Protein AF-A0ABD5XVW0-F1 (afdb_monomer_lite)

InterPro domains:
  IPR003675 CAAX prenyl protease 2/Lysostaphin resistance protein A-like domain [PF02517] (309-414)
  IPR055943 Protein of unknown function DUF7521 [PF24365] (27-104)

Foldseek 3Di:
DDDPDDPPPPVPPPPPVVVVVVVVVLVVQLVVLQVQLVVLVVVCVVQVQPLSPLLSQLSCLQRVVLSCLLCCCVPPHPDDPVVNVVVSVVSNVSSVVSNCCSVPPDDDPPPPPPPDDDPDDPPDDPPDDDDDDDDDDDDDDDDDDPPDDDDDDDDDPDPPDDDDDDDDPVVVPDDPDLDAPPLQDADDPVLLVVLLVLLLCLLLVLLVCCPPCVNCVVPPVVVCVVQLQQAHSLLVSQVVVCVVSVVSCVVVVQDLVSLLDDPVLVVVLVVLLVVLLVVLQVQQQVCCCVPVVDKDFDPQCVVRNPSNLVSLLCSQLNGVLLSLLSPLQRHQLSHQLVVCVVVVHDPSNVVSLQVSLLSQLVSCLSVCVVVVNDDPSNVVVSVVSSVLSSLLNLLCSLQVRSSNSSSLRSCLVRSSHGIGDSVSSNVSSVVVSVVCSVCVVVVVVVDDDDPDPDDPDPDDDDDDD

Secondary structure (DSSP, 8-state):
---------------HHHHHHHHHHHHHHHHHHHHHHHHHHHHHHHH--HHHHHHHHHHHHHTHHHHHHHHHHHHH----HHHHHHHHHHHHHHHHHHHHHHHHS--PPPTT---PPPP--S-------PPPPP-S--------------S-----S---S----PPPGGGG--PPPSPPPTT-----HHHHHHHHHHHHHHHHHHHHHHH-HHHHHHHTHHHHHHTTTSS-HHHHHHHHHHHHHHHHHHTTT--GGGGT--STTHHHHHHHHHHHHHHHHHHHHHHHHHHHSS-PBPHHHHHHHHHHHHHHHHHIIIIIHHHHIIIIIIIIIHHHHHHHHHTT-SSHHHHHHHHHHHHHHHHHHHHHHHTT--HHHHHHHHHHHHHHHHHHHHHHHHH--HHHHHHHHHHHH----SBS-HHHHHHHHHHHHHHHHHHHHHHHTTSPPPPP--------PPPP-

pLDDT: mean 78.65, std 22.03, range [28.8, 98.5]

Structure (mmCIF, N/CA/C/O backbone):
data_AF-A0ABD5XVW0-F1
#
_entry.id   AF-A0ABD5XVW0-F1
#
loop_
_atom_site.group_PDB
_atom_site.id
_atom_site.type_symbol
_atom_site.label_atom_id
_atom_site.label_alt_id
_atom_site.label_comp_id
_atom_site.label_asym_id
_atom_site.label_entity_id
_atom_site.label_seq_id
_atom_site.pdbx_PDB_ins_code
_atom_site.Cartn_x
_atom_site.Cartn_y
_atom_site.Cartn_z
_atom_site.occupancy
_atom_site.B_iso_or_equiv
_atom_site.auth_seq_id
_atom_site.auth_comp_id
_atom_site.auth_asym_id
_atom_site.auth_atom_id
_atom_site.pdbx_PDB_model_num
ATOM 1 N N . MET A 1 1 ? 43.727 -24.223 -11.400 1.00 36.16 1 MET A N 1
ATOM 2 C CA . MET A 1 1 ? 43.603 -24.510 -9.956 1.00 36.16 1 MET A CA 1
ATOM 3 C C . MET A 1 1 ? 43.074 -23.244 -9.311 1.00 36.16 1 MET A C 1
ATOM 5 O O . MET A 1 1 ? 43.808 -22.271 -9.247 1.00 36.16 1 MET A O 1
ATOM 9 N N . ILE A 1 2 ? 41.777 -23.213 -9.012 1.00 41.12 2 ILE A N 1
ATOM 10 C CA . ILE A 1 2 ? 41.083 -22.075 -8.399 1.00 41.12 2 ILE A CA 1
ATOM 11 C C . ILE A 1 2 ? 40.848 -22.472 -6.944 1.00 41.12 2 ILE A C 1
ATOM 13 O O . ILE A 1 2 ? 40.307 -23.547 -6.695 1.00 41.12 2 ILE A O 1
ATOM 17 N N . ASP A 1 3 ? 41.320 -21.642 -6.024 1.00 34.53 3 ASP A N 1
ATOM 18 C CA . ASP A 1 3 ? 41.273 -21.853 -4.579 1.00 34.53 3 ASP A CA 1
ATOM 19 C C . ASP A 1 3 ? 39.811 -21.815 -4.074 1.00 34.53 3 ASP A C 1
ATOM 21 O O . ASP A 1 3 ? 39.148 -20.783 -4.228 1.00 34.53 3 ASP A O 1
ATOM 25 N N . PRO A 1 4 ? 39.246 -22.904 -3.517 1.00 49.72 4 PRO A N 1
ATOM 26 C CA . PRO A 1 4 ? 37.865 -22.947 -3.058 1.00 49.72 4 PRO A CA 1
ATOM 27 C C . PRO A 1 4 ? 37.815 -22.715 -1.544 1.00 49.72 4 PRO A C 1
ATOM 29 O O . PRO A 1 4 ? 37.505 -23.628 -0.786 1.00 49.72 4 PRO A O 1
ATOM 32 N N . ALA A 1 5 ? 38.144 -21.513 -1.071 1.00 46.09 5 ALA A N 1
ATOM 33 C CA . ALA A 1 5 ? 38.033 -21.198 0.356 1.00 46.09 5 ALA A CA 1
ATOM 34 C C . ALA A 1 5 ? 37.996 -19.690 0.637 1.00 46.09 5 ALA A C 1
ATOM 36 O O . ALA A 1 5 ? 38.850 -19.145 1.327 1.00 46.09 5 ALA A O 1
ATOM 37 N N . LEU A 1 6 ? 36.949 -19.010 0.175 1.00 39.97 6 LEU A N 1
ATOM 38 C CA . LEU A 1 6 ? 36.424 -17.882 0.942 1.00 39.97 6 LEU A CA 1
ATOM 39 C C . LEU A 1 6 ? 35.129 -18.357 1.595 1.00 39.97 6 LEU A C 1
ATOM 41 O O . LEU A 1 6 ? 34.080 -18.332 0.945 1.00 39.97 6 LEU A O 1
ATOM 45 N N . PRO A 1 7 ? 35.160 -18.838 2.854 1.00 41.34 7 PRO A N 1
ATOM 46 C CA . PRO A 1 7 ? 33.929 -18.922 3.609 1.00 41.34 7 PRO A CA 1
ATOM 47 C C . PRO A 1 7 ? 33.361 -17.507 3.647 1.00 41.34 7 PRO A C 1
ATOM 49 O O . PRO A 1 7 ? 34.003 -16.579 4.140 1.00 41.34 7 PRO A O 1
ATOM 52 N N . LEU A 1 8 ? 32.157 -17.350 3.101 1.00 35.03 8 LEU A N 1
ATOM 53 C CA . LEU A 1 8 ? 31.297 -16.213 3.365 1.00 35.03 8 LEU A CA 1
ATOM 54 C C . LEU A 1 8 ? 31.016 -16.248 4.873 1.00 35.03 8 LEU A C 1
ATOM 56 O O . LEU A 1 8 ? 30.024 -16.816 5.328 1.00 35.03 8 LEU A O 1
ATOM 60 N N . GLN A 1 9 ? 31.950 -15.731 5.670 1.00 33.81 9 GLN A N 1
ATOM 61 C CA . GLN A 1 9 ? 31.709 -15.424 7.062 1.00 33.81 9 GLN A CA 1
ATOM 62 C C . GLN A 1 9 ? 30.651 -14.331 7.037 1.00 33.81 9 GLN A C 1
ATOM 64 O O . GLN A 1 9 ? 30.946 -13.146 6.921 1.00 33.81 9 GLN A O 1
ATOM 69 N N . VAL A 1 10 ? 29.389 -14.753 7.109 1.00 36.03 10 VAL A N 1
ATOM 70 C CA . VAL A 1 10 ? 28.342 -13.949 7.717 1.00 36.03 10 VAL A CA 1
ATOM 71 C C . VAL A 1 10 ? 28.913 -13.585 9.072 1.00 36.03 10 VAL A C 1
ATOM 73 O O . VAL A 1 10 ? 29.010 -14.439 9.956 1.00 36.03 10 VAL A O 1
ATOM 76 N N . THR A 1 11 ? 29.398 -12.355 9.196 1.00 35.75 11 THR A N 1
ATOM 77 C CA . THR A 1 11 ? 29.869 -11.795 10.450 1.00 35.75 11 THR A CA 1
ATOM 78 C C . THR A 1 11 ? 28.698 -11.918 11.412 1.00 35.75 11 THR A C 1
ATOM 80 O O . THR A 1 11 ? 27.735 -11.156 11.366 1.00 35.75 11 THR A O 1
ATOM 83 N N . ARG A 1 12 ? 28.723 -12.967 12.236 1.00 49.06 12 ARG A N 1
ATOM 84 C CA . ARG A 1 12 ? 27.732 -13.251 13.269 1.00 49.06 12 ARG A CA 1
ATOM 85 C C . ARG A 1 12 ? 28.008 -12.315 14.440 1.00 49.06 12 ARG A C 1
ATOM 87 O O . ARG A 1 12 ? 28.231 -12.752 15.558 1.00 49.06 12 ARG A O 1
ATOM 94 N N . THR A 1 13 ? 28.029 -11.016 14.177 1.00 44.09 13 THR A N 1
ATOM 95 C CA . THR A 1 13 ? 28.038 -9.969 15.193 1.00 44.09 13 THR A CA 1
ATOM 96 C C . THR A 1 13 ? 26.592 -9.629 15.512 1.00 44.09 13 THR A C 1
ATOM 98 O O . THR A 1 13 ? 26.123 -8.520 15.283 1.00 44.09 13 THR A O 1
ATOM 101 N N . GLY A 1 14 ? 25.870 -10.614 16.050 1.00 52.72 14 GLY A N 1
ATOM 102 C CA . GLY A 1 14 ? 24.846 -10.288 17.027 1.00 52.72 14 GLY A CA 1
ATOM 103 C C . GLY A 1 14 ? 25.619 -9.832 18.251 1.00 52.72 14 GLY A C 1
ATOM 104 O O . GLY A 1 14 ? 26.046 -10.669 19.042 1.00 52.72 14 GLY A O 1
ATOM 105 N N . GLU A 1 15 ? 25.913 -8.531 18.331 1.00 62.16 15 GLU A N 1
ATOM 106 C CA . GLU A 1 15 ? 26.510 -7.941 19.524 1.00 62.16 15 GLU A CA 1
ATOM 107 C C . GLU A 1 15 ? 25.737 -8.478 20.725 1.00 62.16 15 GLU A C 1
ATOM 109 O O . GLU A 1 15 ? 24.504 -8.506 20.717 1.00 62.16 15 GLU A O 1
ATOM 114 N N . THR A 1 16 ? 26.439 -8.904 21.767 1.00 65.56 16 THR A N 1
ATOM 115 C CA . THR A 1 16 ? 25.849 -9.278 23.057 1.00 65.56 16 THR A CA 1
ATOM 116 C C . THR A 1 16 ? 24.782 -8.260 23.482 1.00 65.56 16 THR A C 1
ATOM 118 O O . THR A 1 16 ? 23.758 -8.640 24.035 1.00 65.56 16 THR A O 1
ATOM 121 N N . ALA A 1 17 ? 24.954 -6.986 23.108 1.00 63.78 17 ALA A N 1
ATOM 122 C CA . ALA A 1 17 ? 23.973 -5.913 23.228 1.00 63.78 17 ALA A CA 1
ATOM 123 C C . ALA A 1 17 ? 22.603 -6.190 22.573 1.00 63.78 17 ALA A C 1
ATOM 125 O O . ALA A 1 17 ? 21.589 -5.928 23.209 1.00 63.78 17 ALA A O 1
ATOM 126 N N . GLN A 1 18 ? 22.524 -6.731 21.352 1.00 57.38 18 GLN A N 1
ATOM 127 C CA . GLN A 1 18 ? 21.251 -7.057 20.688 1.00 57.38 18 GLN A CA 1
ATOM 128 C C . GLN A 1 18 ? 20.521 -8.202 21.395 1.00 57.38 18 GLN A C 1
ATOM 130 O O . GLN A 1 18 ? 19.320 -8.110 21.643 1.00 57.38 18 GLN A O 1
ATOM 135 N N . VAL A 1 19 ? 21.248 -9.258 21.775 1.00 66.25 19 VAL A N 1
ATOM 136 C CA . VAL A 1 19 ? 20.679 -10.382 22.539 1.00 66.25 19 VAL A CA 1
ATOM 137 C C . VAL A 1 19 ? 20.182 -9.896 23.902 1.00 66.25 19 VAL A C 1
ATOM 139 O O . VAL A 1 19 ? 19.059 -10.206 24.298 1.00 66.25 19 VAL A O 1
ATOM 142 N N . LEU A 1 20 ? 20.976 -9.067 24.587 1.00 70.50 20 LEU A N 1
ATOM 143 C CA . LEU A 1 20 ? 20.601 -8.449 25.857 1.00 70.50 20 LEU A CA 1
ATOM 144 C C . LEU A 1 20 ? 19.417 -7.485 25.705 1.00 70.50 20 LEU A C 1
ATOM 146 O O . LEU A 1 20 ? 18.554 -7.463 26.575 1.00 70.50 20 LEU A O 1
ATOM 150 N N . ALA A 1 21 ? 19.324 -6.728 24.609 1.00 68.88 21 ALA A N 1
ATOM 151 C CA . ALA A 1 21 ? 18.218 -5.808 24.348 1.00 68.88 21 ALA A CA 1
ATOM 152 C C . ALA A 1 21 ? 16.901 -6.548 24.077 1.00 68.88 21 ALA A C 1
ATOM 154 O O . ALA A 1 21 ? 15.856 -6.169 24.616 1.00 68.88 21 ALA A O 1
ATOM 155 N N . VAL A 1 22 ? 16.941 -7.629 23.291 1.00 67.88 22 VAL A N 1
ATOM 156 C CA . VAL A 1 22 ? 15.779 -8.500 23.056 1.00 67.88 22 VAL A CA 1
ATOM 157 C C . VAL A 1 22 ? 15.339 -9.150 24.367 1.00 67.88 22 VAL A C 1
ATOM 159 O O . VAL A 1 22 ? 14.158 -9.086 24.714 1.00 67.88 22 VAL A O 1
ATOM 162 N N . LEU A 1 23 ? 16.284 -9.691 25.142 1.00 73.75 23 LEU A N 1
ATOM 163 C CA . LEU A 1 23 ? 16.006 -10.285 26.448 1.00 73.75 23 LEU A CA 1
ATOM 164 C C . LEU A 1 23 ? 15.418 -9.260 27.431 1.00 73.75 23 LEU A C 1
ATOM 166 O O . LEU A 1 23 ? 14.418 -9.542 28.087 1.00 73.75 23 LEU A O 1
ATOM 170 N N . ALA A 1 24 ? 15.983 -8.054 27.508 1.00 72.38 24 ALA A N 1
ATOM 171 C CA . ALA A 1 24 ? 15.499 -6.991 28.386 1.00 72.38 24 ALA A CA 1
ATOM 172 C C . ALA A 1 24 ? 14.080 -6.540 28.012 1.00 72.38 24 ALA A C 1
ATOM 174 O O . ALA A 1 24 ? 13.221 -6.420 28.886 1.00 72.38 24 ALA A O 1
ATOM 175 N N . THR A 1 25 ? 13.806 -6.342 26.720 1.00 71.06 25 THR A N 1
ATOM 176 C CA . THR A 1 25 ? 12.474 -5.951 26.222 1.00 71.06 25 THR A CA 1
ATOM 177 C C . THR A 1 25 ? 11.430 -7.023 26.527 1.00 71.06 25 THR A C 1
ATOM 179 O O . THR A 1 25 ? 10.304 -6.721 26.933 1.00 71.06 25 THR A O 1
ATOM 182 N N . PHE A 1 26 ? 11.815 -8.287 26.381 1.00 73.81 26 PHE A N 1
ATOM 183 C CA . PHE A 1 26 ? 10.975 -9.430 26.699 1.00 73.81 26 PHE A CA 1
ATOM 184 C C . PHE A 1 26 ? 10.676 -9.534 28.202 1.00 73.81 26 PHE A C 1
ATOM 186 O O . PHE A 1 26 ? 9.510 -9.634 28.587 1.00 73.81 26 PHE A O 1
ATOM 193 N N . LEU A 1 27 ? 11.694 -9.416 29.065 1.00 75.69 27 LEU A N 1
ATOM 194 C CA . LEU A 1 27 ? 11.521 -9.412 30.523 1.00 75.69 27 LEU A CA 1
ATOM 195 C C . LEU A 1 27 ? 10.656 -8.237 30.993 1.00 75.69 27 LEU A C 1
ATOM 197 O O . LEU A 1 27 ? 9.781 -8.417 31.840 1.00 75.69 27 LEU A O 1
ATOM 201 N N . LEU A 1 28 ? 10.849 -7.049 30.414 1.00 79.94 28 LEU A N 1
ATOM 202 C CA . LEU A 1 28 ? 10.040 -5.870 30.717 1.00 79.94 28 LEU A CA 1
ATOM 203 C C . LEU A 1 28 ? 8.570 -6.079 30.327 1.00 79.94 28 LEU A C 1
ATOM 205 O O . LEU A 1 28 ? 7.671 -5.750 31.102 1.00 79.94 28 LEU A O 1
ATOM 209 N N . SER A 1 29 ? 8.322 -6.669 29.155 1.00 75.38 29 SER A N 1
ATOM 210 C CA . SER A 1 29 ? 6.971 -6.987 28.676 1.00 75.38 29 SER A CA 1
ATOM 211 C C . SER A 1 29 ? 6.278 -8.016 29.577 1.00 75.38 29 SER A C 1
ATOM 213 O O . SER A 1 29 ? 5.118 -7.830 29.952 1.00 75.38 29 SER A O 1
ATOM 215 N N . ALA A 1 30 ? 6.998 -9.061 29.999 1.00 75.69 30 ALA A N 1
ATOM 216 C CA . ALA A 1 30 ? 6.495 -10.060 30.940 1.00 75.69 30 ALA A CA 1
ATOM 217 C C . ALA A 1 30 ? 6.177 -9.446 32.317 1.00 75.69 30 ALA A C 1
ATOM 219 O O . ALA A 1 30 ? 5.101 -9.691 32.872 1.00 75.69 30 ALA A O 1
ATOM 220 N N . LEU A 1 31 ? 7.067 -8.594 32.842 1.00 82.44 31 LEU A N 1
ATOM 221 C CA . LEU A 1 31 ? 6.870 -7.879 34.104 1.00 82.44 31 LEU A CA 1
ATOM 222 C C . LEU A 1 31 ? 5.627 -6.983 34.047 1.00 82.44 31 LEU A C 1
ATOM 224 O O . LEU A 1 31 ? 4.789 -7.019 34.950 1.00 82.44 31 LEU A O 1
ATOM 228 N N . LEU A 1 32 ? 5.477 -6.208 32.970 1.00 82.94 32 LEU A N 1
ATOM 229 C CA . LEU A 1 32 ? 4.322 -5.338 32.774 1.00 82.94 32 LEU A CA 1
ATOM 230 C C . LEU A 1 32 ? 3.025 -6.155 32.697 1.00 82.94 32 LEU A C 1
ATOM 232 O O . LEU A 1 32 ? 2.051 -5.819 33.373 1.00 82.94 32 LEU A O 1
ATOM 236 N N . GLY A 1 33 ? 3.028 -7.265 31.953 1.00 81.62 33 GLY A N 1
ATOM 237 C CA . GLY A 1 33 ? 1.900 -8.196 31.898 1.00 81.62 33 GLY A CA 1
ATOM 238 C C . GLY A 1 33 ? 1.510 -8.732 33.280 1.00 81.62 33 GLY A C 1
ATOM 239 O O . GLY A 1 33 ? 0.335 -8.697 33.645 1.00 81.62 33 GLY A O 1
ATOM 240 N N . LEU A 1 34 ? 2.485 -9.132 34.101 1.00 85.88 34 LEU A N 1
ATOM 241 C CA . LEU A 1 34 ? 2.259 -9.584 35.480 1.00 85.88 34 LEU A CA 1
ATOM 242 C C . LEU A 1 34 ? 1.692 -8.480 36.384 1.00 85.88 34 LEU A C 1
ATOM 244 O O . LEU A 1 34 ? 0.816 -8.750 37.208 1.00 85.88 34 LEU A O 1
ATOM 248 N N . VAL A 1 35 ? 2.137 -7.229 36.228 1.00 89.06 35 VAL A N 1
ATOM 249 C CA . VAL A 1 35 ? 1.579 -6.083 36.967 1.00 89.06 35 VAL A CA 1
ATOM 250 C C . VAL A 1 35 ? 0.105 -5.874 36.614 1.00 89.06 35 VAL A C 1
ATOM 252 O O . VAL A 1 35 ? -0.724 -5.716 37.517 1.00 89.06 35 VAL A O 1
ATOM 255 N N . ILE A 1 36 ? -0.242 -5.914 35.324 1.00 88.19 36 ILE A N 1
ATOM 256 C CA . ILE A 1 36 ? -1.630 -5.764 34.867 1.00 88.19 36 ILE A CA 1
ATOM 257 C C . ILE A 1 36 ? -2.478 -6.943 35.365 1.00 88.19 36 ILE A C 1
ATOM 259 O O . ILE A 1 36 ? -3.544 -6.724 35.944 1.00 88.19 36 ILE A O 1
ATOM 263 N N . ALA A 1 37 ? -1.984 -8.179 35.243 1.00 89.38 37 ALA A N 1
ATOM 264 C CA . ALA A 1 37 ? -2.659 -9.369 35.757 1.00 89.38 37 ALA A CA 1
ATOM 265 C C . ALA A 1 37 ? -2.894 -9.288 37.274 1.00 89.38 37 ALA A C 1
ATOM 267 O O . ALA A 1 37 ? -3.989 -9.589 37.752 1.00 89.38 37 ALA A O 1
ATOM 268 N N . ARG A 1 38 ? -1.914 -8.795 38.044 1.00 93.19 38 ARG A N 1
ATOM 269 C CA . ARG A 1 38 ? -2.051 -8.584 39.493 1.00 93.19 38 ARG A CA 1
ATOM 270 C C . ARG A 1 38 ? -3.126 -7.551 39.817 1.00 93.19 38 ARG A C 1
ATOM 272 O O . ARG A 1 38 ? -3.893 -7.757 40.757 1.00 93.19 38 ARG A O 1
ATOM 279 N N . LYS A 1 39 ? -3.211 -6.452 39.061 1.00 89.56 39 LYS A N 1
ATOM 280 C CA . LYS A 1 39 ? -4.272 -5.444 39.230 1.00 89.56 39 LYS A CA 1
ATOM 281 C C . LYS A 1 39 ? -5.649 -6.015 38.889 1.00 89.56 39 LYS A C 1
ATOM 283 O O . LYS A 1 39 ? -6.590 -5.794 39.650 1.00 89.56 39 LYS A O 1
ATOM 288 N N . ALA A 1 40 ? -5.755 -6.801 37.818 1.00 84.50 40 ALA A N 1
ATOM 289 C CA . ALA A 1 40 ? -6.990 -7.489 37.456 1.00 84.50 40 ALA A CA 1
ATOM 290 C C . ALA A 1 40 ? -7.422 -8.492 38.544 1.00 84.50 40 ALA A C 1
ATOM 292 O O . ALA A 1 40 ? -8.569 -8.468 38.989 1.00 84.50 40 ALA A O 1
ATOM 293 N N . TYR A 1 41 ? -6.484 -9.283 39.072 1.00 91.31 41 TYR A N 1
ATOM 294 C CA . TYR A 1 41 ? -6.738 -10.228 40.163 1.00 91.31 41 TYR A CA 1
ATOM 295 C C . TYR A 1 41 ? -7.123 -9.537 41.481 1.00 91.31 41 TYR A C 1
ATOM 297 O O . TYR A 1 41 ? -8.001 -10.005 42.204 1.00 91.31 41 TYR A O 1
ATOM 305 N N . GLN A 1 42 ? -6.520 -8.388 41.799 1.00 88.31 42 GLN A N 1
ATOM 306 C CA . GLN A 1 42 ? -6.951 -7.568 42.938 1.00 88.31 42 GLN A CA 1
ATOM 307 C C . GLN A 1 42 ? -8.386 -7.062 42.759 1.00 88.31 42 GLN A C 1
ATOM 309 O O . GLN A 1 42 ? -9.146 -7.045 43.726 1.00 88.31 42 GLN A O 1
ATOM 314 N N . GLY A 1 43 ? -8.769 -6.681 41.537 1.00 86.19 43 GLY A N 1
ATOM 315 C CA . GLY A 1 43 ? -10.148 -6.334 41.198 1.00 86.19 43 GLY A CA 1
ATOM 316 C C . GLY A 1 43 ? -11.110 -7.509 41.387 1.00 8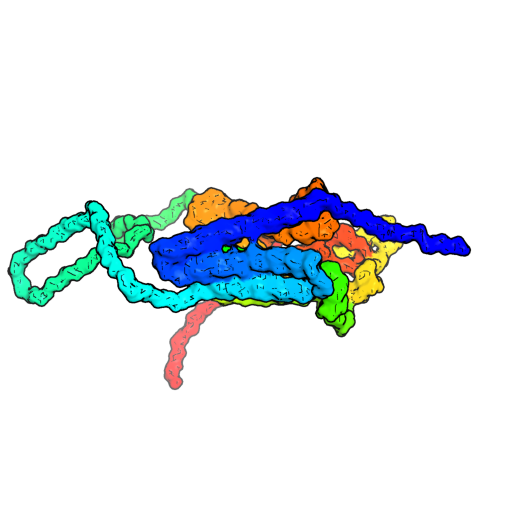6.19 43 GLY A C 1
ATOM 317 O O . GLY A 1 43 ? -12.153 -7.341 42.017 1.00 86.19 43 GLY A O 1
ATOM 318 N N . TYR A 1 44 ? -10.716 -8.712 40.955 1.00 88.56 44 TYR A N 1
ATOM 319 C CA . TYR A 1 44 ? -11.456 -9.947 41.229 1.00 88.56 44 TYR A CA 1
ATOM 320 C C . TYR A 1 44 ? -11.637 -10.181 42.733 1.00 88.56 44 TYR A C 1
ATOM 322 O O . TYR A 1 44 ? -12.760 -10.358 43.192 1.00 88.56 44 TYR A O 1
ATOM 330 N N . ARG A 1 45 ? -10.560 -10.103 43.524 1.00 90.50 45 ARG A N 1
ATOM 331 C CA . ARG A 1 45 ? -10.623 -10.323 44.977 1.00 90.50 45 ARG A CA 1
ATOM 332 C C . ARG A 1 45 ? -11.479 -9.304 45.726 1.00 90.50 45 ARG A C 1
ATOM 334 O O . ARG A 1 45 ? -12.035 -9.651 46.761 1.00 90.50 45 ARG A O 1
ATOM 341 N N . ARG A 1 46 ? -11.544 -8.056 45.254 1.00 86.88 46 ARG A N 1
ATOM 342 C CA . ARG A 1 46 ? -12.334 -6.993 45.898 1.00 86.88 46 ARG A CA 1
ATOM 343 C C . ARG A 1 46 ? -13.813 -7.061 45.541 1.00 86.88 46 ARG A C 1
ATOM 345 O O . ARG A 1 46 ? -14.641 -6.776 46.393 1.00 86.88 46 ARG A O 1
ATOM 352 N N . ASN A 1 47 ? -14.124 -7.428 44.300 1.00 83.00 47 ASN A N 1
ATOM 353 C CA . ASN A 1 47 ? -15.473 -7.299 43.745 1.00 83.00 47 ASN A CA 1
ATOM 354 C C . ASN A 1 47 ? -16.127 -8.646 43.396 1.00 83.00 47 ASN A C 1
ATOM 356 O O . ASN A 1 47 ? -17.192 -8.649 42.789 1.00 83.00 47 ASN A O 1
ATOM 360 N N . ALA A 1 48 ? -15.470 -9.776 43.687 1.00 83.44 48 ALA A N 1
ATOM 361 C CA . ALA A 1 48 ? -15.882 -11.135 43.301 1.00 83.44 48 ALA A CA 1
ATOM 362 C C . ALA A 1 48 ? -16.264 -11.279 41.808 1.00 83.44 48 ALA A C 1
ATOM 364 O O . ALA A 1 48 ? -17.057 -12.134 41.417 1.00 83.44 48 ALA A O 1
ATOM 365 N N . SER A 1 49 ? -15.691 -10.431 40.949 1.00 84.62 49 SER A N 1
ATOM 366 C CA . SER A 1 49 ? -16.054 -10.333 39.536 1.00 84.62 49 SER A CA 1
ATOM 367 C C . SER A 1 49 ? -15.355 -11.420 38.723 1.00 84.62 49 SER A C 1
ATOM 369 O O . SER A 1 49 ? -14.190 -11.274 38.347 1.00 84.62 49 SER A O 1
ATOM 371 N N . ARG A 1 50 ? -16.074 -12.510 38.426 1.00 86.94 50 ARG A N 1
ATOM 372 C CA . ARG A 1 50 ? -15.619 -13.586 37.526 1.00 86.94 50 ARG A CA 1
ATOM 373 C C . ARG A 1 50 ? -14.978 -13.070 36.224 1.00 86.94 50 ARG A C 1
ATOM 375 O O . ARG A 1 50 ? -13.898 -13.566 35.905 1.00 86.94 50 ARG A O 1
ATOM 382 N N . PRO A 1 51 ? -15.518 -12.055 35.513 1.00 88.31 51 PRO A N 1
ATOM 383 C CA . PRO A 1 51 ? -14.847 -11.531 34.324 1.00 88.31 51 PRO A CA 1
ATOM 384 C C . PRO A 1 51 ? -13.423 -11.031 34.601 1.00 88.31 51 PRO A C 1
ATOM 386 O O . PRO A 1 51 ? -12.522 -11.288 33.804 1.00 88.31 51 PRO A O 1
ATOM 389 N N . MET A 1 52 ? -13.167 -10.389 35.746 1.00 88.75 52 MET A N 1
ATOM 390 C CA . MET A 1 52 ? -11.817 -9.925 36.092 1.00 88.75 52 MET A CA 1
ATOM 391 C C . MET A 1 52 ? -10.827 -11.070 36.351 1.00 88.75 52 MET A C 1
ATOM 393 O O . MET A 1 52 ? -9.630 -10.890 36.126 1.00 88.75 52 MET A O 1
ATOM 397 N N . LEU A 1 53 ? -11.302 -12.246 36.778 1.00 89.88 53 LEU A N 1
ATOM 398 C CA . LEU A 1 53 ? -10.464 -13.439 36.923 1.00 89.88 53 LEU A CA 1
ATOM 399 C C . LEU A 1 53 ? -10.014 -13.969 35.557 1.00 89.88 53 LEU A C 1
ATOM 401 O O . LEU A 1 53 ? -8.824 -14.209 35.364 1.00 89.88 53 LEU A O 1
ATOM 405 N N . TYR A 1 54 ? -10.940 -14.095 34.601 1.00 91.62 54 TYR A N 1
ATOM 406 C CA . TYR A 1 54 ? -10.617 -14.524 33.235 1.00 91.62 54 TYR A CA 1
ATOM 407 C C . TYR A 1 54 ? -9.709 -13.525 32.515 1.00 91.62 54 TYR A C 1
ATOM 409 O O . TYR A 1 54 ? -8.810 -13.936 31.787 1.00 91.62 54 TYR A O 1
ATOM 417 N N . LEU A 1 55 ? -9.869 -12.225 32.784 1.00 91.94 55 LEU A N 1
ATOM 418 C CA . LEU A 1 55 ? -8.949 -11.198 32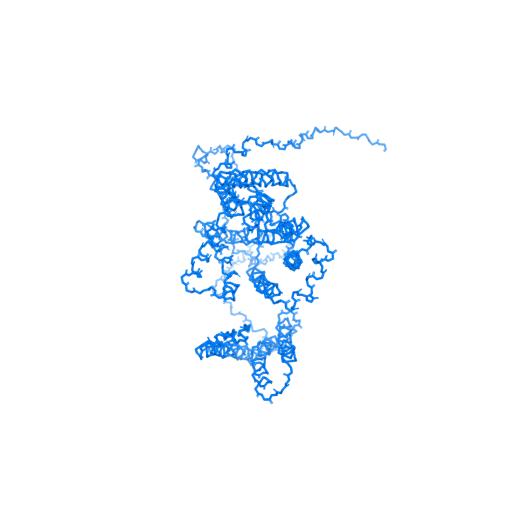.296 1.00 91.94 55 LEU A CA 1
ATOM 419 C C . LEU A 1 55 ? -7.537 -11.396 32.860 1.00 91.94 55 LEU A C 1
ATOM 421 O O . LEU A 1 55 ? -6.566 -11.372 32.110 1.00 91.94 55 LEU A O 1
ATOM 425 N N . ALA A 1 56 ? -7.413 -11.610 34.174 1.00 91.38 56 ALA A N 1
ATOM 426 C CA . ALA A 1 56 ? -6.121 -11.840 34.816 1.00 91.38 56 ALA A CA 1
ATOM 427 C C . ALA A 1 56 ? -5.436 -13.109 34.283 1.00 91.38 56 ALA A C 1
ATOM 429 O O . ALA A 1 56 ? -4.258 -13.064 33.930 1.00 91.38 56 ALA A O 1
ATOM 430 N N . ALA A 1 57 ? -6.180 -14.215 34.179 1.00 93.38 57 ALA A N 1
ATOM 431 C CA . ALA A 1 57 ? -5.684 -15.478 33.636 1.00 93.38 57 ALA A CA 1
ATOM 432 C C . ALA A 1 57 ? -5.270 -15.340 32.166 1.00 93.38 57 ALA A C 1
ATOM 434 O O . ALA A 1 57 ? -4.191 -15.786 31.782 1.00 93.38 57 ALA A O 1
ATOM 435 N N . GLY A 1 58 ? -6.092 -14.662 31.362 1.00 94.38 58 GLY A N 1
ATOM 436 C CA . GLY A 1 58 ? -5.813 -14.424 29.955 1.00 94.38 58 GLY A CA 1
ATOM 437 C C . GLY A 1 58 ? -4.548 -13.600 29.730 1.00 94.38 58 GLY A C 1
ATOM 438 O O . GLY A 1 58 ? -3.738 -13.957 28.885 1.00 94.38 58 GLY A O 1
ATOM 439 N N . ILE A 1 59 ? -4.312 -12.562 30.541 1.00 93.00 59 ILE A N 1
ATOM 440 C CA . ILE A 1 59 ? -3.074 -11.770 30.475 1.00 93.00 59 ILE A CA 1
ATOM 441 C C . ILE A 1 59 ? -1.847 -12.624 30.826 1.00 93.00 59 ILE A C 1
ATOM 443 O O . ILE A 1 59 ? -0.841 -12.541 30.133 1.00 93.00 59 ILE A O 1
ATOM 447 N N . VAL A 1 60 ? -1.920 -13.472 31.859 1.00 92.31 60 VAL A N 1
ATOM 448 C CA . VAL A 1 60 ? -0.808 -14.369 32.241 1.00 92.31 60 VAL A CA 1
ATOM 449 C C . VAL A 1 60 ? -0.493 -15.380 31.134 1.00 92.31 60 VAL A C 1
ATOM 451 O O . VAL A 1 60 ? 0.679 -15.590 30.820 1.00 92.31 60 VAL A O 1
ATOM 454 N N . LEU A 1 61 ? -1.527 -15.971 30.529 1.00 91.62 61 LEU A N 1
ATOM 455 C CA . LEU A 1 61 ? -1.400 -16.912 29.413 1.00 91.62 61 LEU A CA 1
ATOM 456 C C . LEU A 1 61 ? -0.904 -16.252 28.123 1.00 91.62 61 LEU A C 1
ATOM 458 O O . LEU A 1 61 ? -0.283 -16.920 27.307 1.00 91.62 61 LEU A O 1
ATOM 462 N N . LEU A 1 62 ? -1.151 -14.954 27.949 1.00 91.69 62 LEU A N 1
ATOM 463 C CA . LEU A 1 62 ? -0.704 -14.199 26.782 1.00 91.69 62 LEU A CA 1
ATOM 464 C C . LEU A 1 62 ? 0.737 -13.688 26.915 1.00 91.69 62 LEU A C 1
ATOM 466 O O . LEU A 1 62 ? 1.384 -13.449 25.904 1.00 91.69 62 LEU A O 1
ATOM 470 N N . THR A 1 63 ? 1.245 -13.485 28.136 1.00 88.69 63 THR A N 1
ATOM 471 C CA . THR A 1 63 ? 2.562 -12.856 28.340 1.00 88.69 63 THR A CA 1
ATOM 472 C C . THR A 1 63 ? 3.558 -13.756 29.064 1.00 88.69 63 THR A C 1
ATOM 474 O O . THR A 1 63 ? 4.581 -14.133 28.499 1.00 88.69 63 THR A O 1
ATOM 477 N N . ALA A 1 64 ? 3.288 -14.113 30.318 1.00 85.50 64 ALA A N 1
ATOM 478 C CA . ALA A 1 64 ? 4.261 -14.773 31.182 1.00 85.50 64 ALA A CA 1
ATOM 479 C C . ALA A 1 64 ? 4.452 -16.252 30.825 1.00 85.50 64 ALA A C 1
ATOM 481 O O . ALA A 1 64 ? 5.576 -16.750 30.839 1.00 85.50 64 ALA A O 1
ATOM 482 N N . VAL A 1 65 ? 3.370 -16.956 30.485 1.00 90.06 65 VAL A N 1
ATOM 483 C CA . VAL A 1 65 ? 3.425 -18.394 30.180 1.00 90.06 65 VAL A CA 1
ATOM 484 C C . VAL A 1 65 ? 4.179 -18.687 28.878 1.00 90.06 65 VAL A C 1
ATOM 486 O O . VAL A 1 65 ? 5.108 -19.492 28.935 1.00 90.06 65 VAL A O 1
ATOM 489 N N . PRO A 1 66 ? 3.892 -18.030 27.734 1.00 87.94 66 PRO A N 1
ATOM 490 C CA . PRO A 1 66 ? 4.653 -18.231 26.502 1.00 87.94 66 PRO A CA 1
ATOM 491 C C . PRO A 1 66 ? 6.121 -17.874 26.704 1.00 87.94 66 PRO A C 1
ATOM 493 O O . PRO A 1 66 ? 7.000 -18.560 26.191 1.00 87.94 66 PRO A O 1
ATOM 496 N N . ALA A 1 67 ? 6.392 -16.852 27.520 1.00 79.06 67 ALA A N 1
ATOM 497 C CA . ALA A 1 67 ? 7.746 -16.431 27.806 1.00 79.06 67 ALA A CA 1
ATOM 498 C C . ALA A 1 67 ? 8.562 -17.509 28.539 1.00 79.06 67 ALA A C 1
ATOM 500 O O . ALA A 1 67 ? 9.659 -17.875 28.108 1.00 79.06 67 ALA A O 1
ATOM 501 N N . VAL A 1 68 ? 8.003 -18.049 29.626 1.00 81.50 68 VAL A N 1
ATOM 502 C CA . VAL A 1 68 ? 8.627 -19.123 30.411 1.00 81.50 68 VAL A CA 1
ATOM 503 C C . VAL A 1 68 ? 8.738 -20.405 29.590 1.00 81.50 68 VAL A C 1
ATOM 505 O O . VAL A 1 68 ? 9.789 -21.039 29.615 1.00 81.50 68 VAL A O 1
ATOM 508 N N . LEU A 1 69 ? 7.702 -20.763 28.826 1.00 85.75 69 LEU A N 1
ATOM 509 C CA . LEU A 1 69 ? 7.725 -21.932 27.945 1.00 85.75 69 LEU A CA 1
ATOM 510 C C . LEU A 1 69 ? 8.803 -21.799 26.871 1.00 85.75 69 LEU A C 1
ATOM 512 O O . LEU A 1 69 ? 9.601 -22.713 26.701 1.00 85.75 69 LEU A O 1
ATOM 516 N N . SER A 1 70 ? 8.877 -20.659 26.183 1.00 82.81 70 SER A N 1
ATOM 517 C CA . SER A 1 70 ? 9.884 -20.424 25.150 1.00 82.81 70 SER A CA 1
ATOM 518 C C . SER A 1 70 ? 11.294 -20.537 25.720 1.00 82.81 70 SER A C 1
ATOM 520 O O . SER A 1 70 ? 12.131 -21.222 25.137 1.00 82.81 70 SER A O 1
ATOM 522 N N . LEU A 1 71 ? 11.565 -19.891 26.860 1.00 80.31 71 LEU A N 1
ATOM 523 C CA . LEU A 1 71 ? 12.877 -19.936 27.506 1.00 80.31 71 LEU A CA 1
ATOM 524 C C . LEU A 1 71 ? 13.218 -21.353 27.981 1.00 80.31 71 LEU A C 1
ATOM 526 O O . LEU A 1 71 ? 14.301 -21.852 27.690 1.00 80.31 71 LEU A O 1
ATOM 530 N N . PHE A 1 72 ? 12.296 -22.019 28.674 1.00 81.44 72 PHE A N 1
ATOM 531 C CA . PHE A 1 72 ? 12.528 -23.350 29.223 1.00 81.44 72 PHE A CA 1
ATOM 532 C C . PHE A 1 72 ? 12.735 -24.395 28.123 1.00 81.44 72 PHE A C 1
ATOM 534 O O . PHE A 1 72 ? 13.718 -25.131 28.150 1.00 81.44 72 PHE A O 1
ATOM 541 N N . LEU A 1 73 ? 11.843 -24.433 27.130 1.00 86.44 73 LEU A N 1
ATOM 542 C CA . LEU A 1 73 ? 11.912 -25.416 26.052 1.00 86.44 73 LEU A CA 1
ATOM 543 C C . LEU A 1 73 ? 13.155 -25.197 25.184 1.00 86.44 73 LEU A C 1
ATOM 545 O O . LEU A 1 73 ? 13.829 -26.167 24.857 1.00 86.44 73 LEU A O 1
ATOM 549 N N . SER A 1 74 ? 13.508 -23.947 24.867 1.00 76.56 74 SER A N 1
ATOM 550 C CA . SER A 1 74 ? 14.719 -23.662 24.080 1.00 76.56 74 SER A CA 1
ATOM 551 C C . SER A 1 74 ? 16.028 -23.908 24.837 1.00 76.56 74 SER A C 1
ATOM 553 O O . SER A 1 74 ? 17.034 -24.206 24.201 1.00 76.56 74 SER A O 1
ATOM 555 N N . THR A 1 75 ? 16.032 -23.801 26.172 1.00 78.19 75 THR A N 1
ATOM 556 C CA . THR A 1 75 ? 17.260 -23.931 26.980 1.00 78.19 75 THR A CA 1
ATOM 557 C C . THR A 1 75 ? 17.496 -25.357 27.472 1.00 78.19 75 THR A C 1
ATOM 559 O O . THR A 1 75 ? 18.630 -25.824 27.484 1.00 78.19 75 THR A O 1
ATOM 562 N N . PHE A 1 76 ? 16.440 -26.054 27.899 1.00 85.25 76 PHE A N 1
ATOM 563 C CA . PHE A 1 76 ? 16.556 -27.334 28.608 1.00 85.25 76 PHE A CA 1
ATOM 564 C C . PHE A 1 76 ? 16.116 -28.545 27.783 1.00 85.25 76 PHE A C 1
ATOM 566 O O . PHE A 1 76 ? 16.205 -29.671 28.270 1.00 85.25 76 PHE A O 1
ATOM 573 N N . THR A 1 77 ? 15.632 -28.354 26.553 1.00 87.31 77 THR A N 1
ATOM 574 C CA . THR A 1 77 ? 15.181 -29.462 25.701 1.00 87.31 77 THR A CA 1
ATOM 575 C C . THR A 1 77 ? 15.815 -29.396 24.316 1.00 87.31 77 THR A C 1
ATOM 577 O O . THR A 1 77 ? 16.188 -28.328 23.845 1.00 87.31 77 THR A O 1
ATOM 580 N N . ALA A 1 78 ? 15.899 -30.542 23.639 1.00 91.62 78 ALA A N 1
ATOM 581 C CA . ALA A 1 78 ? 16.332 -30.636 22.243 1.00 91.62 78 ALA A CA 1
ATOM 582 C C . ALA A 1 78 ? 15.139 -30.647 21.266 1.00 91.62 78 ALA A C 1
ATOM 584 O O . ALA A 1 78 ? 15.207 -31.252 20.194 1.00 91.62 78 ALA A O 1
ATOM 585 N N . LEU A 1 79 ? 14.009 -30.042 21.652 1.00 86.56 79 LEU A N 1
ATOM 586 C CA . LEU A 1 79 ? 12.823 -30.014 20.802 1.00 86.56 79 LEU A CA 1
ATOM 587 C C . LEU A 1 79 ? 13.080 -29.182 19.534 1.00 86.56 79 LEU A C 1
ATOM 589 O O . LEU A 1 79 ? 13.659 -28.097 19.612 1.00 86.56 79 LEU A O 1
ATOM 593 N N . PRO A 1 80 ? 12.594 -29.631 18.363 1.00 85.38 80 PRO A N 1
ATOM 594 C CA . PRO A 1 80 ? 12.583 -28.811 17.160 1.00 85.38 80 PRO A CA 1
ATOM 595 C C . PRO A 1 80 ? 11.879 -27.462 17.371 1.00 85.38 80 PRO A C 1
ATOM 597 O O . PRO A 1 80 ? 10.814 -27.399 17.990 1.00 85.38 80 PRO A O 1
ATOM 600 N N . ASN A 1 81 ? 12.410 -26.393 16.765 1.00 77.81 81 ASN A N 1
ATOM 601 C CA . ASN A 1 81 ? 11.894 -25.020 16.908 1.00 77.81 81 ASN A CA 1
ATOM 602 C C . ASN A 1 81 ? 10.385 -24.890 16.647 1.00 77.81 81 ASN A C 1
ATOM 604 O O . ASN A 1 81 ? 9.712 -24.097 17.302 1.00 77.81 81 ASN A O 1
ATOM 608 N N . TYR A 1 82 ? 9.837 -25.665 15.707 1.00 79.56 82 TYR A N 1
ATOM 609 C CA . TYR A 1 82 ? 8.412 -25.597 15.388 1.00 79.56 82 TYR A CA 1
ATOM 610 C C . TYR A 1 82 ? 7.524 -26.069 16.550 1.00 79.56 82 TYR A C 1
ATOM 612 O O . TYR A 1 82 ? 6.452 -25.505 16.741 1.00 79.56 82 TYR A O 1
ATOM 620 N N . LEU A 1 83 ? 7.964 -27.040 17.363 1.00 80.19 83 LEU A N 1
ATOM 621 C CA . LEU A 1 83 ? 7.209 -27.487 18.539 1.00 80.19 83 LEU A CA 1
ATOM 622 C C . LEU A 1 83 ? 7.213 -26.428 19.638 1.00 80.19 83 LEU A C 1
ATOM 624 O O . LEU A 1 83 ? 6.178 -26.203 20.264 1.00 80.19 83 LEU A O 1
ATOM 628 N N . VAL A 1 84 ? 8.343 -25.742 19.836 1.00 84.12 84 VAL A N 1
ATOM 629 C CA . VAL A 1 84 ? 8.434 -24.618 20.780 1.00 84.12 84 VAL A CA 1
ATOM 630 C C . VAL A 1 84 ? 7.446 -23.526 20.372 1.00 84.12 84 VAL A C 1
ATOM 632 O O . VAL A 1 84 ? 6.617 -23.132 21.185 1.00 84.12 84 VAL A O 1
ATOM 635 N N . VAL A 1 85 ? 7.455 -23.129 19.094 1.00 85.44 85 VAL A N 1
ATOM 636 C CA . VAL A 1 85 ? 6.554 -22.099 18.549 1.00 85.44 85 VAL A CA 1
ATOM 637 C C . VAL A 1 85 ? 5.082 -22.510 18.640 1.00 85.44 85 VAL A C 1
ATOM 639 O O . VAL A 1 85 ? 4.244 -21.713 19.052 1.00 85.44 85 VAL A O 1
ATOM 642 N N . VAL A 1 86 ? 4.734 -23.748 18.278 1.00 87.31 86 VAL A N 1
ATOM 643 C CA . VAL A 1 86 ? 3.347 -24.236 18.378 1.00 87.31 86 VAL A CA 1
ATOM 644 C C . VAL A 1 86 ? 2.870 -24.224 19.831 1.00 87.31 86 VAL A C 1
ATOM 646 O O . VAL A 1 86 ? 1.741 -23.819 20.102 1.00 87.31 86 VAL A O 1
ATOM 649 N N . THR A 1 87 ? 3.733 -24.607 20.772 1.00 88.62 87 THR A N 1
ATOM 650 C CA . THR A 1 87 ? 3.395 -24.643 22.200 1.00 88.62 87 THR A CA 1
ATOM 651 C C . THR A 1 87 ? 3.203 -23.235 22.768 1.00 88.62 87 THR A C 1
ATOM 653 O O . THR A 1 87 ? 2.223 -22.984 23.471 1.00 88.62 87 THR A O 1
ATOM 656 N N . THR A 1 88 ? 4.094 -22.294 22.439 1.00 89.50 88 THR A N 1
ATOM 657 C CA . THR A 1 88 ? 3.987 -20.900 22.894 1.00 89.50 88 THR A CA 1
ATOM 658 C C . THR A 1 88 ? 2.762 -20.213 22.301 1.00 89.50 88 THR A C 1
ATOM 660 O O . THR A 1 88 ? 1.982 -19.618 23.042 1.00 89.50 88 THR A O 1
ATOM 663 N N . ASN A 1 89 ? 2.519 -20.382 20.998 1.00 90.75 89 ASN A N 1
ATOM 664 C CA . ASN A 1 89 ? 1.352 -19.808 20.326 1.00 90.75 89 ASN A CA 1
ATOM 665 C C . ASN A 1 89 ? 0.040 -20.425 20.836 1.00 90.75 89 ASN A C 1
ATOM 667 O O . ASN A 1 89 ? -0.980 -19.744 20.911 1.00 90.75 89 ASN A O 1
ATOM 671 N N . GLY A 1 90 ? 0.051 -21.707 21.217 1.00 94.12 90 GLY A N 1
ATOM 672 C CA . GLY A 1 90 ? -1.089 -22.362 21.856 1.00 94.12 90 GLY A CA 1
ATOM 673 C C . GLY A 1 90 ? -1.458 -21.713 23.192 1.00 94.12 90 GLY A C 1
ATOM 674 O O . GLY A 1 90 ? -2.634 -21.447 23.442 1.00 94.12 90 GLY A O 1
ATOM 675 N N . ALA A 1 91 ? -0.464 -21.391 24.026 1.00 93.50 91 ALA A N 1
ATOM 676 C CA . ALA A 1 91 ? -0.688 -20.662 25.275 1.00 93.50 91 ALA A CA 1
ATOM 677 C C . ALA A 1 91 ? -1.246 -19.248 25.025 1.00 93.50 91 ALA A C 1
ATOM 679 O O . ALA A 1 91 ? -2.217 -18.851 25.672 1.00 93.50 91 ALA A O 1
ATOM 680 N N . GLU A 1 92 ? -0.707 -18.530 24.036 1.00 94.56 92 GLU A N 1
ATOM 681 C CA . GLU A 1 92 ? -1.214 -17.210 23.637 1.00 94.56 92 GLU A CA 1
ATOM 682 C C . GLU A 1 92 ? -2.670 -17.269 23.166 1.00 94.56 92 GLU A C 1
ATOM 684 O O . GLU A 1 92 ? -3.494 -16.450 23.582 1.00 94.56 92 GLU A O 1
ATOM 689 N N . LEU A 1 93 ? -3.016 -18.268 22.348 1.00 92.12 93 LEU A N 1
ATOM 690 C CA . LEU A 1 93 ? -4.377 -18.478 21.864 1.00 92.12 93 LEU A CA 1
ATOM 691 C C . LEU A 1 93 ? -5.349 -18.717 23.025 1.00 92.12 93 LEU A C 1
ATOM 693 O O . LEU A 1 93 ? -6.414 -18.099 23.072 1.00 92.12 93 LEU A O 1
ATOM 697 N N . LEU A 1 94 ? -4.973 -19.558 23.992 1.00 93.62 94 LEU A N 1
ATOM 698 C CA . LEU A 1 94 ? -5.760 -19.769 25.211 1.00 93.62 94 LEU A CA 1
ATOM 699 C C . LEU A 1 94 ? -5.909 -18.472 26.020 1.00 93.62 94 LEU A C 1
ATOM 701 O O . LEU A 1 94 ? -6.986 -18.199 26.555 1.00 93.62 94 LEU A O 1
ATOM 705 N N . GLY A 1 95 ? -4.865 -17.641 26.062 1.00 95.62 95 GLY A N 1
ATOM 706 C CA . GLY A 1 95 ? -4.910 -16.314 26.670 1.00 95.62 95 GLY A CA 1
ATOM 707 C C . GLY A 1 95 ? -5.926 -15.388 26.001 1.00 95.62 95 GLY A C 1
ATOM 708 O O . GLY A 1 95 ? -6.768 -14.797 26.682 1.00 95.62 95 GLY A O 1
ATOM 709 N N . LEU A 1 96 ? -5.917 -15.312 24.668 1.00 94.06 96 LEU A N 1
ATOM 710 C CA . LEU A 1 96 ? -6.885 -14.528 23.894 1.00 94.06 96 LEU A CA 1
ATOM 711 C C . LEU A 1 96 ? -8.320 -15.027 24.090 1.00 94.06 96 LEU A C 1
ATOM 713 O O . LEU A 1 96 ? -9.227 -14.210 24.249 1.00 94.06 96 LEU A O 1
ATOM 717 N N . VAL A 1 97 ? -8.532 -16.346 24.139 1.00 93.31 97 VAL A N 1
ATOM 718 C CA . VAL A 1 97 ? -9.846 -16.945 24.422 1.00 93.31 97 VAL A CA 1
ATOM 719 C C . VAL A 1 97 ? -10.334 -16.557 25.819 1.00 93.31 97 VAL A C 1
ATOM 721 O O . VAL A 1 97 ? -11.488 -16.157 25.970 1.00 93.31 97 VAL A O 1
ATOM 724 N N . ALA A 1 98 ? -9.469 -16.594 26.834 1.00 92.44 98 ALA A N 1
ATOM 725 C CA . ALA A 1 98 ? -9.826 -16.181 28.191 1.00 92.44 98 ALA A CA 1
ATOM 726 C C . ALA A 1 98 ? -10.174 -14.681 28.277 1.00 92.44 98 ALA A C 1
ATOM 728 O O . ALA A 1 98 ? -11.143 -14.309 28.944 1.00 92.44 98 ALA A O 1
ATOM 729 N N . ILE A 1 99 ? -9.449 -13.816 27.558 1.00 92.69 99 ILE A N 1
ATOM 730 C CA . ILE A 1 99 ? -9.768 -12.380 27.470 1.00 92.69 99 ILE A CA 1
ATOM 731 C C . ILE A 1 99 ? -11.096 -12.164 26.736 1.00 92.69 99 ILE A C 1
ATOM 733 O O . ILE A 1 99 ? -11.941 -11.400 27.201 1.00 92.69 99 ILE A O 1
ATOM 737 N N . ALA A 1 100 ? -11.321 -12.848 25.614 1.00 88.38 100 ALA A N 1
ATOM 738 C CA . ALA A 1 100 ? -12.583 -12.766 24.886 1.00 88.38 100 ALA A CA 1
ATOM 739 C C . ALA A 1 100 ? -13.759 -13.223 25.762 1.00 88.38 100 ALA A C 1
ATOM 741 O O . ALA A 1 100 ? -14.783 -12.543 25.820 1.00 88.38 100 ALA A O 1
ATOM 742 N N . TYR A 1 101 ? -13.594 -14.314 26.512 1.00 90.31 101 TYR A N 1
ATOM 743 C CA . TYR A 1 101 ? -14.596 -14.790 27.462 1.00 90.31 101 TYR A CA 1
ATOM 744 C C . TYR A 1 101 ? -14.839 -13.789 28.599 1.00 90.31 101 TYR A C 1
ATOM 746 O O . TYR A 1 101 ? -15.980 -13.574 28.987 1.00 90.31 101 TYR A O 1
ATOM 754 N N . SER A 1 102 ? -13.803 -13.105 29.091 1.00 92.06 102 SER A N 1
ATOM 755 C CA . SER A 1 102 ? -13.951 -12.017 30.068 1.00 92.06 102 SER A CA 1
ATOM 756 C C . SER A 1 102 ? -14.809 -10.854 29.549 1.00 92.06 102 SER A C 1
ATOM 758 O O . SER A 1 102 ? -15.583 -10.275 30.309 1.00 92.06 102 SER A O 1
ATOM 760 N N . LEU A 1 103 ? -14.692 -10.513 28.262 1.00 88.81 103 LEU A N 1
ATOM 761 C CA . LEU A 1 103 ? -15.384 -9.364 27.667 1.00 88.81 103 LEU A CA 1
ATOM 762 C C . LEU A 1 103 ? -16.801 -9.684 27.181 1.00 88.81 103 LEU A C 1
ATOM 764 O O . LEU A 1 103 ? -17.680 -8.829 27.265 1.00 88.81 103 LEU A O 1
ATOM 768 N N . TYR A 1 104 ? -17.014 -10.888 26.652 1.00 88.50 104 TYR A N 1
ATOM 769 C CA . TYR A 1 104 ? -18.266 -11.278 25.995 1.00 88.50 104 TYR A CA 1
ATOM 770 C C . TYR A 1 104 ? -19.041 -12.369 26.737 1.00 88.50 104 TYR A C 1
ATOM 772 O O . TYR A 1 104 ? -20.195 -12.636 26.396 1.00 88.50 104 TYR A O 1
ATOM 780 N N . GLY A 1 105 ? -18.431 -13.009 27.736 1.00 84.38 105 GLY A N 1
ATOM 781 C CA . GLY A 1 105 ? -19.097 -13.991 28.578 1.00 84.38 105 GLY A CA 1
ATOM 782 C C . GLY A 1 105 ? -20.293 -13.362 29.284 1.00 84.38 105 GLY A C 1
ATOM 783 O O . GLY A 1 105 ? -20.209 -12.267 29.842 1.00 84.38 105 GLY A O 1
ATOM 784 N N . ARG A 1 106 ? -21.435 -14.051 29.255 1.00 79.38 106 ARG A N 1
ATOM 785 C CA . ARG A 1 106 ? -22.591 -13.656 30.061 1.00 79.38 106 ARG A CA 1
ATOM 786 C C . ARG A 1 106 ? -22.319 -14.080 31.497 1.00 79.38 106 ARG A C 1
ATOM 788 O O . ARG A 1 106 ? -22.432 -15.253 31.831 1.00 79.38 106 ARG A O 1
ATOM 795 N N . PHE A 1 107 ? -21.912 -13.127 32.326 1.00 78.56 107 PHE A N 1
ATOM 796 C CA . PHE A 1 107 ? -21.738 -13.346 33.756 1.00 78.56 107 PHE A CA 1
ATOM 797 C C . PHE A 1 107 ? -23.006 -12.895 34.471 1.00 78.56 107 PHE A C 1
ATOM 799 O O . PHE A 1 107 ? -23.316 -11.705 34.492 1.00 78.56 107 PHE A O 1
ATOM 806 N N . GLU A 1 108 ? -23.744 -13.846 35.034 1.00 69.44 108 GLU A N 1
ATOM 807 C CA . GLU A 1 108 ? -24.845 -13.532 35.940 1.00 69.44 108 GLU A CA 1
ATOM 808 C C . GLU A 1 108 ? -24.277 -12.838 37.190 1.00 69.44 108 GLU A C 1
ATOM 810 O O . GLU A 1 108 ? -23.234 -13.268 37.709 1.00 69.44 108 GLU A O 1
ATOM 815 N N . PRO A 1 109 ? -24.895 -11.739 37.663 1.00 57.19 109 PRO A N 1
ATOM 816 C CA . PRO A 1 109 ? -24.525 -11.133 38.933 1.00 57.19 109 PRO A CA 1
ATOM 817 C C . PRO A 1 109 ? -24.603 -12.191 40.032 1.00 57.19 109 PRO A C 1
ATOM 819 O O . PRO A 1 109 ? -25.579 -12.934 40.103 1.00 57.19 109 PRO A O 1
ATOM 822 N N . ALA A 1 110 ? -23.584 -12.267 40.887 1.00 55.28 110 ALA A N 1
ATOM 823 C CA . ALA A 1 110 ? -23.641 -13.137 42.053 1.00 55.28 110 ALA A CA 1
ATOM 824 C C . ALA A 1 110 ? -24.868 -12.756 42.901 1.00 55.28 110 ALA A C 1
ATOM 826 O O . ALA A 1 110 ? -24.978 -11.607 43.342 1.00 55.28 110 ALA A O 1
ATOM 827 N N . GLU A 1 111 ? -25.787 -13.706 43.103 1.00 46.78 111 GLU A N 1
ATOM 828 C CA . GLU A 1 111 ? -26.902 -13.571 44.042 1.00 46.78 111 GLU A CA 1
ATOM 829 C C . GLU A 1 111 ? -26.359 -13.086 45.394 1.00 46.78 111 GLU A C 1
ATOM 831 O O . GLU A 1 111 ? -25.502 -13.729 46.000 1.00 46.78 111 GLU A O 1
ATOM 836 N N . GLY A 1 112 ? -26.812 -11.911 45.842 1.00 52.09 112 GLY A N 1
ATOM 837 C CA . GLY A 1 112 ? -26.443 -11.343 47.145 1.00 52.09 112 GLY A CA 1
ATOM 838 C C . GLY A 1 112 ? -25.796 -9.954 47.129 1.00 52.09 112 GLY A C 1
ATOM 839 O O . GLY A 1 112 ? -25.593 -9.380 48.199 1.00 52.09 112 GLY A O 1
ATOM 840 N N . ALA A 1 113 ? -25.519 -9.352 45.968 1.00 49.34 113 ALA A N 1
ATOM 841 C CA . ALA A 1 113 ? -25.143 -7.937 45.902 1.00 49.34 113 ALA A CA 1
ATOM 842 C C . ALA A 1 113 ? -26.385 -7.045 46.080 1.00 49.34 113 ALA A C 1
ATOM 844 O O . ALA A 1 113 ? -26.931 -6.517 45.115 1.00 49.34 113 ALA A O 1
ATOM 845 N N . ALA A 1 114 ? -26.851 -6.907 47.323 1.00 42.09 114 ALA A N 1
ATOM 846 C CA . ALA A 1 114 ? -27.897 -5.962 47.691 1.00 42.09 114 ALA A CA 1
ATOM 847 C C . ALA A 1 114 ? -27.549 -4.566 47.149 1.00 42.09 114 ALA A C 1
ATOM 849 O O . ALA A 1 114 ? -26.513 -3.994 47.507 1.00 42.09 114 ALA A O 1
ATOM 850 N N . GLU A 1 115 ? -28.407 -4.029 46.279 1.00 40.50 115 GLU A N 1
ATOM 851 C CA . GLU A 1 115 ? -28.340 -2.644 45.823 1.00 40.50 115 GLU A CA 1
ATOM 852 C C . GLU A 1 115 ? -28.315 -1.730 47.049 1.00 40.50 115 GLU A C 1
ATOM 854 O O . GLU A 1 115 ? -29.320 -1.523 47.731 1.00 40.50 115 GLU A O 1
ATOM 859 N N . ARG A 1 116 ? -27.143 -1.169 47.361 1.00 43.09 116 ARG A N 1
ATOM 860 C CA . ARG A 1 116 ? -27.084 -0.038 48.281 1.00 43.09 116 ARG A CA 1
ATOM 861 C C . ARG A 1 116 ? -27.747 1.139 47.565 1.00 43.09 116 ARG A C 1
ATOM 863 O O . ARG A 1 116 ? -27.303 1.480 46.466 1.00 43.09 116 ARG A O 1
ATOM 870 N N . PRO A 1 117 ? -28.774 1.777 48.149 1.00 41.47 117 PRO A N 1
ATOM 871 C CA . PRO A 1 117 ? -29.394 2.936 47.534 1.00 41.47 117 PRO A CA 1
ATOM 872 C C . PRO A 1 117 ? -28.347 4.039 47.355 1.00 41.47 117 PRO A C 1
ATOM 874 O O . PRO A 1 117 ? -27.635 4.408 48.291 1.00 41.47 117 PRO A O 1
ATOM 877 N N . VAL A 1 118 ? -28.247 4.548 46.128 1.00 48.38 118 VAL A N 1
ATOM 878 C CA . VAL A 1 118 ? -27.397 5.687 45.768 1.00 48.38 118 VAL A CA 1
ATOM 879 C C . VAL A 1 118 ? -27.760 6.879 46.671 1.00 48.38 118 VAL A C 1
ATOM 881 O O . VAL A 1 118 ? -28.949 7.203 46.781 1.00 48.38 118 VAL A O 1
ATOM 884 N N . PRO A 1 119 ? -26.793 7.564 47.316 1.00 42.34 119 PRO A N 1
ATOM 885 C CA . PRO A 1 119 ? -27.086 8.769 48.080 1.00 42.34 119 PRO A CA 1
ATOM 886 C C . PRO A 1 119 ? -27.683 9.817 47.140 1.00 42.34 119 PRO A C 1
ATOM 888 O O . PRO A 1 119 ? -27.069 10.187 46.137 1.00 42.34 119 PRO A O 1
ATOM 891 N N . ARG A 1 120 ? -28.892 10.296 47.447 1.00 42.38 120 ARG A N 1
ATOM 892 C CA . ARG A 1 120 ? -29.513 11.404 46.715 1.00 42.38 120 ARG A CA 1
ATOM 893 C C . ARG A 1 120 ? -28.599 12.627 46.824 1.00 42.38 120 ARG A C 1
ATOM 895 O O . ARG A 1 120 ? -28.417 13.164 47.913 1.00 42.38 120 ARG A O 1
ATOM 902 N N . GLY A 1 121 ? -28.025 13.053 45.700 1.00 41.78 121 GLY A N 1
ATOM 903 C CA . GLY A 1 121 ? -27.271 14.302 45.623 1.00 41.78 121 GLY A CA 1
ATOM 904 C C . GLY A 1 121 ? -28.170 15.524 45.900 1.00 41.78 121 GLY A C 1
ATOM 905 O O . GLY A 1 121 ? -29.378 15.451 45.664 1.00 41.78 121 GLY A O 1
ATOM 906 N N . PRO A 1 122 ? -27.614 16.664 46.354 1.00 44.81 122 PRO A N 1
ATOM 907 C CA . PRO A 1 122 ? -28.386 17.828 46.811 1.00 44.81 122 PRO A CA 1
ATOM 908 C C . PRO A 1 122 ? -29.163 18.594 45.720 1.00 44.81 122 PRO A C 1
ATOM 910 O O . PRO A 1 122 ? -29.792 19.606 46.013 1.00 44.81 122 PRO A O 1
ATOM 913 N N . TRP A 1 123 ? -29.151 18.136 44.466 1.00 46.06 123 TRP A N 1
ATOM 914 C CA . TRP A 1 123 ? -29.578 18.919 43.300 1.00 46.06 123 TRP A CA 1
ATOM 915 C C . TRP A 1 123 ? -30.836 18.375 42.608 1.00 46.06 123 TRP A C 1
ATOM 917 O O . TRP A 1 123 ? -30.940 18.390 41.386 1.00 46.06 123 TRP A O 1
ATOM 927 N N . CYS A 1 124 ? -31.819 17.917 43.384 1.00 35.59 124 CYS A N 1
ATOM 928 C CA . CYS A 1 124 ? -33.191 17.747 42.898 1.00 35.59 124 CYS A CA 1
ATOM 929 C C . CYS A 1 124 ? -34.081 18.836 43.516 1.00 35.59 124 CYS A C 1
ATOM 931 O O . CYS A 1 124 ? -34.392 18.752 44.709 1.00 35.59 124 CYS A O 1
ATOM 933 N N . PRO A 1 125 ? -34.516 19.856 42.751 1.00 42.12 125 PRO A N 1
ATOM 934 C CA . PRO A 1 125 ? -35.487 20.822 43.241 1.00 42.12 125 PRO A CA 1
ATOM 935 C C . PRO A 1 125 ? -36.804 20.104 43.558 1.00 42.12 125 PRO A C 1
ATOM 937 O O . PRO A 1 125 ? -37.355 19.393 42.716 1.00 42.12 125 PRO A O 1
ATOM 940 N N . ARG A 1 126 ? -37.337 20.298 44.769 1.00 41.66 126 ARG A N 1
ATOM 941 C CA . ARG A 1 126 ? -38.705 19.883 45.106 1.00 41.66 126 ARG A CA 1
ATOM 942 C C . ARG A 1 126 ? -39.676 20.751 44.309 1.00 41.66 126 ARG A C 1
ATOM 944 O O . ARG A 1 126 ? -39.998 21.860 44.729 1.00 41.66 126 ARG A O 1
ATOM 951 N N . VAL A 1 127 ? -40.159 20.268 43.168 1.00 41.78 127 VAL A N 1
ATOM 952 C CA . VAL A 1 127 ? -41.276 20.926 42.486 1.00 41.78 127 VAL A CA 1
ATOM 953 C C . VAL A 1 127 ? -42.536 20.654 43.310 1.00 41.78 127 VAL A C 1
ATOM 955 O O . VAL A 1 127 ? -43.025 19.528 43.390 1.00 41.78 127 VAL A O 1
ATOM 958 N N . GLY A 1 128 ? -43.018 21.687 44.000 1.00 38.34 128 GLY A N 1
ATOM 959 C CA . GLY A 1 128 ? -44.235 21.634 44.799 1.00 38.34 128 GLY A CA 1
ATOM 960 C C . GLY A 1 128 ? -45.457 21.342 43.930 1.00 38.34 128 GLY A C 1
ATOM 961 O O . GLY A 1 128 ? -45.749 22.067 42.980 1.00 38.34 128 GLY A O 1
ATOM 962 N N . CYS A 1 129 ? -46.204 20.297 44.281 1.00 35.44 129 CYS A N 1
ATOM 963 C CA . CYS A 1 129 ? -47.535 20.055 43.736 1.00 35.44 129 CYS A CA 1
ATOM 964 C C . CYS A 1 129 ? -48.477 21.185 44.183 1.00 35.44 129 CYS A C 1
ATOM 966 O O . CYS A 1 129 ? -48.917 21.211 45.333 1.00 35.44 129 CYS A O 1
ATOM 968 N N . ARG A 1 130 ? -48.807 22.125 43.288 1.00 38.00 130 ARG A N 1
ATOM 969 C CA . ARG A 1 130 ? -49.909 23.071 43.524 1.00 38.00 130 ARG A CA 1
ATOM 970 C C . ARG A 1 130 ? -51.246 22.341 43.380 1.00 38.00 130 ARG A C 1
ATOM 972 O O . ARG A 1 130 ? -51.515 21.729 42.349 1.00 38.00 130 ARG A O 1
ATOM 979 N N . ARG A 1 131 ? -52.103 22.442 44.401 1.00 34.28 131 ARG A N 1
ATOM 980 C CA . ARG A 1 131 ? -53.523 22.066 44.321 1.00 34.28 131 ARG A CA 1
ATOM 981 C C . ARG A 1 131 ? -54.250 23.061 43.408 1.00 34.28 131 ARG A C 1
ATOM 983 O O . ARG A 1 131 ? -54.153 24.264 43.635 1.00 34.28 131 ARG A O 1
ATOM 990 N N . ARG A 1 132 ? -54.995 22.577 42.409 1.00 34.00 132 ARG A N 1
ATOM 991 C CA . ARG A 1 132 ? -56.084 23.356 41.791 1.00 34.00 132 ARG A CA 1
ATOM 992 C C . ARG A 1 132 ? -57.375 23.142 42.597 1.00 34.00 132 ARG A C 1
ATOM 994 O O . ARG A 1 132 ? -57.569 22.026 43.085 1.00 34.00 132 ARG A O 1
ATOM 1001 N N . PRO A 1 133 ? -58.247 24.157 42.745 1.00 39.38 133 PRO A N 1
ATOM 1002 C CA . PRO A 1 133 ? -59.573 23.970 43.322 1.00 39.38 133 PRO A CA 1
ATOM 1003 C C . PRO A 1 133 ? -60.453 23.122 42.398 1.00 39.38 133 PRO A C 1
ATOM 1005 O O . PRO A 1 133 ? -60.261 23.086 41.183 1.00 39.38 133 PRO A O 1
ATOM 1008 N N . ALA A 1 134 ? -61.387 22.418 43.026 1.00 44.81 134 ALA A N 1
ATOM 1009 C CA . ALA A 1 134 ? -62.212 21.357 42.479 1.00 44.81 134 ALA A CA 1
ATOM 1010 C C . ALA A 1 134 ? -63.117 21.782 41.312 1.00 44.81 134 ALA A C 1
ATOM 1012 O O . ALA A 1 134 ? -63.820 22.777 41.412 1.00 44.81 134 ALA A O 1
ATOM 1013 N N . THR A 1 135 ? -63.170 20.950 40.269 1.00 42.25 135 THR A N 1
ATOM 1014 C CA . THR A 1 135 ? -64.404 20.543 39.568 1.00 42.25 135 THR A CA 1
ATOM 1015 C C . THR A 1 135 ? -64.133 19.229 38.809 1.00 42.25 135 THR A C 1
ATOM 1017 O O . THR A 1 135 ? -63.279 19.171 37.935 1.00 42.25 135 THR A O 1
ATOM 1020 N N . GLY A 1 136 ? -64.813 18.157 39.241 1.00 43.12 136 GLY A N 1
ATOM 1021 C CA . GLY A 1 136 ? -65.114 16.895 38.536 1.00 43.12 136 GLY A CA 1
ATOM 1022 C C . GLY A 1 136 ? -64.046 16.168 37.697 1.00 43.12 136 GLY A C 1
ATOM 1023 O O . GLY A 1 136 ? -63.902 16.472 36.520 1.00 43.12 136 GLY A O 1
ATOM 1024 N N . SER A 1 137 ? -63.424 15.120 38.273 1.00 38.44 137 SER A N 1
ATOM 1025 C CA . SER A 1 137 ? -62.929 13.858 37.642 1.00 38.44 137 SER A CA 1
ATOM 1026 C C . SER A 1 137 ? -61.588 13.390 38.257 1.00 38.44 137 SER A C 1
ATOM 1028 O O . SER A 1 137 ? -60.639 14.177 38.310 1.00 38.44 137 SER A O 1
ATOM 1030 N N . PRO A 1 138 ? -61.443 12.132 38.736 1.00 38.16 138 PRO A N 1
ATOM 1031 C CA . PRO A 1 138 ? -60.238 11.685 39.422 1.00 38.16 138 PRO A CA 1
ATOM 1032 C C . PRO A 1 138 ? -59.246 11.045 38.441 1.00 38.16 138 PRO A C 1
ATOM 1034 O O . PRO A 1 138 ? -59.282 9.841 38.202 1.00 38.16 138 PRO A O 1
ATOM 1037 N N . ARG A 1 139 ? -58.287 11.815 37.918 1.00 36.09 139 ARG A N 1
ATOM 1038 C CA . ARG A 1 139 ? -57.014 11.250 37.430 1.00 36.09 139 ARG A CA 1
ATOM 1039 C C . ARG A 1 139 ? -55.845 12.110 37.899 1.00 36.09 139 ARG A C 1
ATOM 1041 O O . ARG A 1 139 ? -55.625 13.211 37.405 1.00 36.09 139 ARG A O 1
ATOM 1048 N N . ARG A 1 140 ? -55.081 11.598 38.871 1.00 37.62 140 ARG A N 1
ATOM 1049 C CA . ARG A 1 140 ? -53.754 12.132 39.207 1.00 37.62 140 ARG A CA 1
ATOM 1050 C C . ARG A 1 140 ? -52.795 11.695 38.105 1.00 37.62 140 ARG A C 1
ATOM 1052 O O . ARG A 1 140 ? -52.432 10.528 38.050 1.00 37.62 140 ARG A O 1
ATOM 1059 N N . ILE A 1 141 ? -52.397 12.613 37.232 1.00 37.31 141 ILE A N 1
ATOM 1060 C CA . ILE A 1 141 ? -51.262 12.385 36.334 1.00 37.31 141 ILE A CA 1
ATOM 1061 C C . ILE A 1 141 ? -50.031 12.947 37.044 1.00 37.31 141 ILE A C 1
ATOM 1063 O O . ILE A 1 141 ? -49.814 14.156 37.075 1.00 37.31 141 ILE A O 1
ATOM 1067 N N . CYS A 1 142 ? -49.256 12.064 37.670 1.00 34.94 142 CYS A N 1
ATOM 1068 C CA . CYS A 1 142 ? -47.892 12.366 38.082 1.00 34.94 142 CYS A CA 1
ATOM 1069 C C . CYS A 1 142 ? -46.986 12.049 36.887 1.00 34.94 142 CYS A C 1
ATOM 1071 O O . CYS A 1 142 ? -46.797 10.882 36.560 1.00 34.94 142 CYS A O 1
ATOM 1073 N N . LEU A 1 143 ? -46.468 13.077 36.213 1.00 38.78 143 LEU A N 1
ATOM 1074 C CA . LEU A 1 143 ? -45.394 12.897 35.234 1.00 38.78 143 LEU A CA 1
ATOM 1075 C C . LEU A 1 143 ? -44.106 12.502 35.984 1.00 38.78 143 LEU A C 1
ATOM 1077 O O . LEU A 1 143 ? -43.803 13.129 37.006 1.00 38.78 143 LEU A O 1
ATOM 1081 N N . PRO A 1 144 ? -43.358 11.481 35.529 1.00 35.66 144 PRO A N 1
ATOM 1082 C CA . PRO A 1 144 ? -42.044 11.185 36.086 1.00 35.66 144 PRO A CA 1
ATOM 1083 C C . PRO A 1 144 ? -41.069 12.328 35.750 1.00 35.66 144 PRO A C 1
ATOM 1085 O O . PRO A 1 144 ? -41.232 12.987 34.721 1.00 35.66 144 PRO A O 1
ATOM 1088 N N . PRO A 1 145 ? -40.058 12.602 36.592 1.00 40.44 145 PRO A N 1
ATOM 1089 C CA . PRO A 1 145 ? -38.987 13.505 36.204 1.00 40.44 145 PRO A CA 1
ATOM 1090 C C . PRO A 1 145 ? -38.138 12.837 35.114 1.00 40.44 145 PRO A C 1
ATOM 1092 O O . PRO A 1 145 ? -37.487 11.823 35.362 1.00 40.44 145 PRO A O 1
ATOM 1095 N N . ASP A 1 146 ? -38.137 13.418 33.916 1.00 33.91 146 ASP A N 1
ATOM 1096 C CA . ASP A 1 146 ? -37.187 13.084 32.856 1.00 33.91 146 ASP A CA 1
ATOM 1097 C C . ASP A 1 146 ? -35.767 13.465 33.304 1.00 33.91 146 ASP A C 1
ATOM 1099 O O . ASP A 1 146 ? -35.370 14.631 33.282 1.00 33.91 146 ASP A O 1
ATOM 1103 N N . CYS A 1 147 ? -34.975 12.470 33.705 1.00 32.50 147 CYS A N 1
ATOM 1104 C CA . CYS A 1 147 ? -33.534 12.604 33.940 1.00 32.50 147 CYS A CA 1
ATOM 1105 C C . CYS A 1 147 ? -32.707 12.134 32.733 1.00 32.50 147 CYS A C 1
ATOM 1107 O O . CYS A 1 147 ? -31.636 11.550 32.886 1.00 32.50 147 CYS A O 1
ATOM 1109 N N . THR A 1 148 ? -33.172 12.413 31.518 1.00 34.31 148 THR A N 1
ATOM 1110 C CA . THR A 1 148 ? -32.431 12.130 30.284 1.00 34.31 148 THR A CA 1
ATOM 1111 C C . THR A 1 148 ? -32.532 13.311 29.341 1.00 34.31 148 THR A C 1
ATOM 1113 O O . THR A 1 148 ? -33.401 13.323 28.487 1.00 34.31 148 THR A O 1
ATOM 1116 N N . THR A 1 149 ? -31.638 14.290 29.512 1.00 32.91 149 THR A N 1
ATOM 1117 C CA . THR A 1 149 ? -31.016 15.078 28.428 1.00 32.91 149 THR A CA 1
ATOM 1118 C C . THR A 1 149 ? -30.106 16.141 29.039 1.00 32.91 149 THR A C 1
ATOM 1120 O O . THR A 1 149 ? -30.553 17.209 29.445 1.00 32.91 149 THR A O 1
ATOM 1123 N N . LEU A 1 150 ? -28.803 15.871 29.070 1.00 37.22 150 LEU A N 1
ATOM 1124 C CA . LEU A 1 150 ? -27.773 16.904 29.192 1.00 37.22 150 LEU A CA 1
ATOM 1125 C C . LEU A 1 150 ? -26.795 16.721 28.032 1.00 37.22 150 LEU A C 1
ATOM 1127 O O . LEU A 1 150 ? -25.660 16.304 28.209 1.00 37.22 150 LEU A O 1
ATOM 1131 N N . GLN A 1 151 ? -27.282 16.986 26.822 1.00 37.84 151 GLN A N 1
ATOM 1132 C CA . GLN A 1 151 ? -26.470 17.332 25.658 1.00 37.84 151 GLN A CA 1
ATOM 1133 C C . GLN A 1 151 ? -27.393 17.954 24.610 1.00 37.84 151 GLN A C 1
ATOM 1135 O O . GLN A 1 151 ? -28.121 17.265 23.906 1.00 37.84 151 GLN A O 1
ATOM 1140 N N . GLY A 1 152 ? -27.393 19.283 24.548 1.00 31.47 152 GLY A N 1
ATOM 1141 C CA . GLY A 1 152 ? -28.146 20.026 23.546 1.00 31.47 152 GLY A CA 1
ATOM 1142 C C . GLY A 1 152 ? -28.566 21.388 24.068 1.00 31.47 152 GLY A C 1
ATOM 1143 O O . GLY A 1 152 ? -29.471 21.495 24.886 1.00 31.47 152 GLY A O 1
ATOM 1144 N N . LYS A 1 153 ? -27.898 22.439 23.590 1.00 32.75 153 LYS A N 1
ATOM 1145 C CA . LYS A 1 153 ? -28.367 23.825 23.686 1.00 32.75 153 LYS A CA 1
ATOM 1146 C C . LYS A 1 153 ? -29.806 23.893 23.160 1.00 32.75 153 LYS A C 1
ATOM 1148 O O . LYS A 1 153 ? -30.015 23.825 21.953 1.00 32.75 153 LYS A O 1
ATOM 1153 N N . VAL A 1 154 ? -30.781 24.048 24.048 1.00 31.19 154 VAL A N 1
ATOM 1154 C CA . VAL A 1 154 ? -32.146 24.417 23.670 1.00 31.19 154 VAL A CA 1
ATOM 1155 C C . VAL A 1 154 ? -32.162 25.933 23.483 1.00 31.19 154 VAL A C 1
ATOM 1157 O O . VAL A 1 154 ? -32.036 26.688 24.444 1.00 31.19 154 VAL A O 1
ATOM 1160 N N . MET A 1 155 ? -32.261 26.379 22.232 1.00 32.31 155 MET A N 1
ATOM 1161 C CA . MET A 1 155 ? -32.684 27.744 21.913 1.00 32.31 155 MET A CA 1
ATOM 1162 C C . MET A 1 155 ? -34.196 27.858 22.173 1.00 32.31 155 MET A C 1
ATOM 1164 O O . MET A 1 155 ? -34.930 26.923 21.846 1.00 32.31 155 MET A O 1
ATOM 1168 N N . PRO A 1 156 ? -34.689 28.962 22.759 1.00 32.00 156 PRO A N 1
ATOM 1169 C CA . PRO A 1 156 ? -36.105 29.107 23.056 1.00 32.00 156 PRO A CA 1
ATOM 1170 C C . PRO A 1 156 ? -36.931 29.245 21.771 1.00 32.00 156 PRO A C 1
ATOM 1172 O O . PRO A 1 156 ? -36.614 30.027 20.875 1.00 32.00 156 PRO A O 1
ATOM 1175 N N . ALA A 1 157 ? -38.031 28.495 21.717 1.00 32.69 157 ALA A N 1
ATOM 1176 C CA . ALA A 1 157 ? -39.053 28.573 20.684 1.00 32.69 157 ALA A CA 1
ATOM 1177 C C . ALA A 1 157 ? -39.779 29.930 20.741 1.00 32.69 157 ALA A C 1
ATOM 1179 O O . ALA A 1 157 ? -40.812 30.082 21.390 1.00 32.69 157 ALA A O 1
ATOM 1180 N N . ARG A 1 158 ? -39.209 30.937 20.075 1.00 32.75 158 ARG A N 1
ATOM 1181 C CA . ARG A 1 158 ? -39.855 32.223 19.768 1.00 32.75 158 ARG A CA 1
ATOM 1182 C C . ARG A 1 158 ? -39.190 32.876 18.547 1.00 32.75 158 ARG A C 1
ATOM 1184 O O . ARG A 1 158 ? -38.637 33.959 18.639 1.00 32.75 158 ARG A O 1
ATOM 1191 N N . ALA A 1 159 ? -39.200 32.186 17.406 1.00 33.44 159 ALA A N 1
ATOM 1192 C CA . ALA A 1 159 ? -38.775 32.759 16.119 1.00 33.44 159 ALA A CA 1
ATOM 1193 C C . ALA A 1 159 ? -39.340 31.983 14.911 1.00 33.44 159 ALA A C 1
ATOM 1195 O O . ALA A 1 159 ? -38.651 31.769 13.921 1.00 33.44 159 ALA A O 1
ATOM 1196 N N . ILE A 1 160 ? -40.593 31.521 14.993 1.00 34.06 160 ILE A N 1
ATOM 1197 C CA . ILE A 1 160 ? -41.338 31.013 13.825 1.00 34.06 160 ILE A CA 1
ATOM 1198 C C . ILE A 1 160 ? -42.618 31.836 13.707 1.00 34.06 160 ILE A C 1
ATOM 1200 O O . ILE A 1 160 ? -43.726 31.377 13.968 1.00 34.06 160 ILE A O 1
ATOM 1204 N N . ARG A 1 161 ? -42.421 33.118 13.423 1.00 35.19 161 ARG A N 1
ATOM 1205 C CA . ARG A 1 161 ? -43.399 34.053 12.870 1.00 35.19 161 ARG A CA 1
ATOM 1206 C C . ARG A 1 161 ? -42.586 35.262 12.452 1.00 35.19 161 ARG A C 1
ATOM 1208 O O . ARG A 1 161 ? -42.223 36.072 13.291 1.00 35.19 161 ARG A O 1
ATOM 1215 N N . ASP A 1 162 ? -42.105 35.191 11.221 1.00 32.38 162 ASP A N 1
ATOM 1216 C CA . ASP A 1 162 ? -42.081 36.278 10.244 1.00 32.38 162 ASP A CA 1
ATOM 1217 C C . ASP A 1 162 ? -41.076 35.905 9.153 1.00 32.38 162 ASP A C 1
ATOM 1219 O O . ASP A 1 162 ? -39.949 35.478 9.407 1.00 32.38 162 ASP A O 1
ATOM 1223 N N . GLY A 1 163 ? -41.562 35.937 7.915 1.00 37.81 163 GLY A N 1
ATOM 1224 C CA . GLY A 1 163 ? -40.783 35.610 6.735 1.00 37.81 163 GLY A CA 1
ATOM 1225 C C . GLY A 1 163 ? -39.656 36.609 6.486 1.00 37.81 163 GLY A C 1
ATOM 1226 O O . GLY A 1 163 ? -39.657 37.726 6.988 1.00 37.81 163 GLY A O 1
ATOM 1227 N N . MET A 1 164 ? -38.743 36.190 5.610 1.00 44.38 164 MET A N 1
ATOM 1228 C CA . MET A 1 164 ? -37.587 36.935 5.102 1.00 44.38 164 MET A CA 1
ATOM 1229 C C . MET A 1 164 ? -36.413 37.087 6.074 1.00 44.38 164 MET A C 1
ATOM 1231 O O . MET A 1 164 ? -36.211 38.121 6.698 1.00 44.38 164 MET A O 1
ATOM 1235 N N . VAL A 1 165 ? -35.506 36.111 6.027 1.00 34.00 165 VAL A N 1
ATOM 1236 C CA . VAL A 1 165 ? -34.079 36.389 6.218 1.00 34.00 165 VAL A CA 1
ATOM 1237 C C . VAL A 1 165 ? -33.365 35.941 4.949 1.00 34.00 165 VAL A C 1
ATOM 1239 O O . VAL A 1 165 ? -33.152 34.753 4.718 1.00 34.00 165 VAL A O 1
ATOM 1242 N N . ARG A 1 166 ? -33.042 36.900 4.074 1.00 37.69 166 ARG A N 1
ATOM 1243 C CA . ARG A 1 166 ? -32.026 36.677 3.039 1.00 37.69 166 ARG A CA 1
ATOM 1244 C C . ARG A 1 166 ? -30.670 36.570 3.753 1.00 37.69 166 ARG A C 1
ATOM 1246 O O . ARG A 1 166 ? -30.396 37.433 4.588 1.00 37.69 166 ARG A O 1
ATOM 1253 N N . PRO A 1 167 ? -29.821 35.574 3.445 1.00 35.03 167 PRO A N 1
ATOM 1254 C CA . PRO A 1 167 ? -28.494 35.494 4.045 1.00 35.03 167 PRO A CA 1
ATOM 1255 C C . PRO A 1 167 ? -27.668 36.724 3.652 1.00 35.03 167 PRO A C 1
ATOM 1257 O O . PRO A 1 167 ? -27.735 37.200 2.510 1.00 35.03 167 PRO A O 1
ATOM 1260 N N . SER A 1 168 ? -26.925 37.267 4.617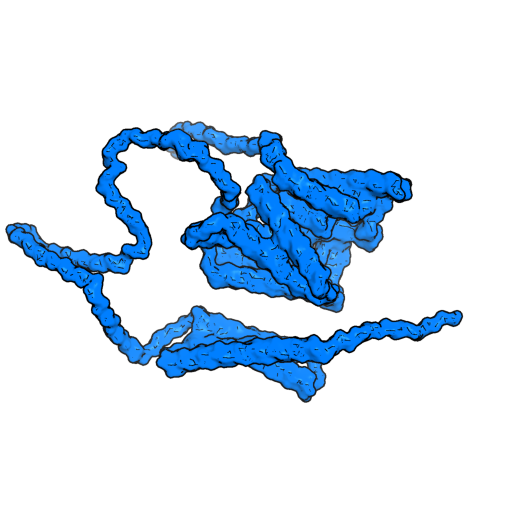 1.00 28.81 168 SER A N 1
ATOM 1261 C CA . SER A 1 168 ? -26.146 38.491 4.440 1.00 28.81 168 SER A CA 1
ATOM 1262 C C . SER A 1 168 ? -24.982 38.273 3.453 1.00 28.81 168 SER A C 1
ATOM 1264 O O . SER A 1 168 ? -24.489 37.151 3.298 1.00 28.81 168 SER A O 1
ATOM 1266 N N . PRO A 1 169 ? -24.494 39.328 2.768 1.00 34.94 169 PRO A N 1
ATOM 1267 C CA . PRO A 1 169 ? -23.433 39.204 1.762 1.00 34.94 169 PRO A CA 1
ATOM 1268 C C . PRO A 1 169 ? -22.119 38.607 2.295 1.00 34.94 169 PRO A C 1
ATOM 1270 O O . PRO A 1 169 ? -21.331 38.077 1.515 1.00 34.94 169 PRO A O 1
ATOM 1273 N N . SER A 1 170 ? -21.894 38.638 3.613 1.00 30.58 170 SER A N 1
ATOM 1274 C CA . SER A 1 170 ? -20.684 38.125 4.266 1.00 30.58 170 SER A CA 1
ATOM 1275 C C . SER A 1 170 ? -20.646 36.602 4.449 1.00 30.58 170 SER A C 1
ATOM 1277 O O . SER A 1 170 ? -19.578 36.059 4.715 1.00 30.58 170 SER A O 1
ATOM 1279 N N . GLU A 1 171 ? -21.763 35.885 4.284 1.00 34.97 171 GLU A N 1
ATOM 1280 C CA . GLU A 1 171 ? -21.769 34.408 4.308 1.00 34.97 171 GLU A CA 1
ATOM 1281 C C . GLU A 1 171 ? -21.373 33.780 2.964 1.00 34.97 171 GLU A C 1
ATOM 1283 O O . GLU A 1 171 ? -21.093 32.586 2.891 1.00 34.97 171 GLU A O 1
ATOM 1288 N N . ARG A 1 172 ? -21.270 34.585 1.899 1.00 31.80 172 ARG A N 1
ATOM 1289 C CA . ARG A 1 172 ? -20.943 34.114 0.543 1.00 31.80 172 ARG A CA 1
ATOM 1290 C C . ARG A 1 172 ? -19.439 33.939 0.287 1.00 31.80 172 ARG A C 1
ATOM 1292 O O . ARG A 1 172 ? -19.056 33.483 -0.785 1.00 31.80 172 ARG A O 1
ATOM 1299 N N . ILE A 1 173 ? -18.589 34.289 1.257 1.00 33.66 173 ILE A N 1
ATOM 1300 C CA . ILE A 1 173 ? -17.122 34.255 1.146 1.00 33.66 173 ILE A CA 1
ATOM 1301 C C . ILE A 1 173 ? -16.529 33.536 2.367 1.00 33.66 173 ILE A C 1
ATOM 1303 O O . ILE A 1 173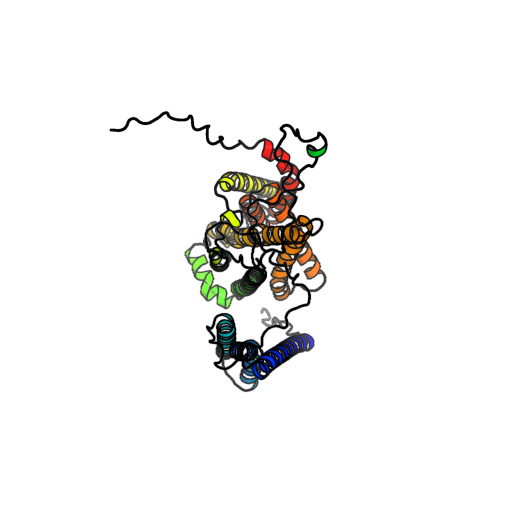 ? -15.684 34.042 3.098 1.00 33.66 173 ILE A O 1
ATOM 1307 N N . ARG A 1 174 ? -16.976 32.308 2.615 1.00 30.06 174 ARG A N 1
ATOM 1308 C CA . ARG A 1 174 ? -16.077 31.290 3.158 1.00 30.06 174 ARG A CA 1
ATOM 1309 C C . ARG A 1 174 ? -15.939 30.261 2.064 1.00 30.06 174 ARG A C 1
ATOM 1311 O O . ARG A 1 174 ? -16.835 29.448 1.860 1.00 30.06 174 ARG A O 1
ATOM 1318 N N . SER A 1 175 ? -14.834 30.335 1.328 1.00 28.80 175 SER A N 1
ATOM 1319 C CA . SER A 1 175 ? -14.367 29.184 0.569 1.00 28.80 175 SER A CA 1
ATOM 1320 C C . SER A 1 175 ? -14.432 27.986 1.519 1.00 28.80 175 SER A C 1
ATOM 1322 O O . SER A 1 175 ? -13.892 28.075 2.630 1.00 28.80 175 SER A O 1
ATOM 1324 N N . PRO A 1 176 ? -15.140 26.898 1.166 1.00 35.88 176 PRO A N 1
ATOM 1325 C CA . PRO A 1 176 ? -15.027 25.699 1.958 1.00 35.88 176 PRO A CA 1
ATOM 1326 C C . PRO A 1 176 ? -13.541 25.371 1.924 1.00 35.88 176 PRO A C 1
ATOM 1328 O O . PRO A 1 176 ? -12.954 25.203 0.850 1.00 35.88 176 PRO A O 1
ATOM 1331 N N . GLY A 1 177 ? -12.908 25.347 3.100 1.00 34.50 177 GLY A N 1
ATOM 1332 C CA . GLY A 1 177 ? -11.623 24.680 3.220 1.00 34.50 177 GLY A CA 1
ATOM 1333 C C . GLY A 1 177 ? -11.753 23.297 2.580 1.00 34.50 177 GLY A C 1
ATOM 1334 O O . GLY A 1 177 ? -12.882 22.805 2.476 1.00 34.50 177 GLY A O 1
ATOM 1335 N N . PRO A 1 178 ? -10.646 22.690 2.121 1.00 39.19 178 PRO A N 1
ATOM 1336 C CA . PRO A 1 178 ? -10.674 21.364 1.523 1.00 39.19 178 PRO A CA 1
ATOM 1337 C C . PRO A 1 178 ? -11.707 20.506 2.274 1.00 39.19 178 PRO A C 1
ATOM 1339 O O . PRO A 1 178 ? -11.551 20.339 3.483 1.00 39.19 178 PRO A O 1
ATOM 1342 N N . SER A 1 179 ? -12.774 20.027 1.620 1.00 44.09 179 SER A N 1
ATOM 1343 C CA . SER A 1 179 ? -13.837 19.237 2.265 1.00 44.09 179 SER A CA 1
ATOM 1344 C C . SER A 1 179 ? -13.561 17.744 2.103 1.00 44.09 179 SER A C 1
ATOM 1346 O O . SER A 1 179 ? -13.307 17.276 0.990 1.00 44.09 179 SER A O 1
ATOM 1348 N N . VAL A 1 180 ? -13.525 17.018 3.226 1.00 52.91 180 VAL A N 1
ATOM 1349 C CA . VAL A 1 180 ? -13.218 15.581 3.234 1.00 52.91 180 VAL A CA 1
ATOM 1350 C C . VAL A 1 180 ? -14.366 14.884 2.516 1.00 52.91 180 VAL A C 1
ATOM 1352 O O . VAL A 1 180 ? -15.502 15.293 2.749 1.00 52.91 180 VAL A O 1
ATOM 1355 N N . PRO A 1 181 ? -14.114 13.885 1.648 1.00 56.22 181 PRO A N 1
ATOM 1356 C CA . PRO A 1 181 ? -15.196 13.138 1.016 1.00 56.22 181 PRO A CA 1
ATOM 1357 C C . PRO A 1 181 ? -16.218 12.680 2.067 1.00 56.22 181 PRO A C 1
ATOM 1359 O O . PRO A 1 181 ? -15.817 12.191 3.126 1.00 56.22 181 PRO A O 1
ATOM 1362 N N . ASP A 1 182 ? -17.514 12.838 1.774 1.00 53.47 182 ASP A N 1
ATOM 1363 C CA . ASP A 1 182 ? -18.652 12.700 2.712 1.00 53.47 182 ASP A CA 1
ATOM 1364 C C . ASP A 1 182 ? -18.832 11.294 3.329 1.00 53.47 182 ASP A C 1
ATOM 1366 O O . ASP A 1 182 ? -19.769 11.036 4.081 1.00 53.47 182 ASP A O 1
ATOM 1370 N N . HIS A 1 183 ? -17.907 10.372 3.068 1.00 61.06 183 HIS A N 1
ATOM 1371 C CA . HIS A 1 183 ? -17.938 8.975 3.503 1.00 61.06 183 HIS A CA 1
ATOM 1372 C C . HIS A 1 183 ? -17.456 8.753 4.946 1.00 61.06 183 HIS A C 1
ATOM 1374 O O . HIS A 1 183 ? -17.262 7.612 5.357 1.00 61.06 183 HIS A O 1
ATOM 1380 N N . ALA A 1 184 ? -17.202 9.809 5.723 1.00 54.78 184 ALA A N 1
ATOM 1381 C CA . ALA A 1 184 ? -16.582 9.684 7.039 1.00 54.78 184 ALA A CA 1
ATOM 1382 C C . ALA A 1 184 ? -17.502 8.954 8.036 1.00 54.78 184 ALA A C 1
ATOM 1384 O O . ALA A 1 184 ? -18.526 9.491 8.457 1.00 54.78 184 ALA A O 1
ATOM 1385 N N . VAL A 1 185 ? -17.126 7.736 8.444 1.00 60.12 185 VAL A N 1
ATOM 1386 C CA . VAL A 1 185 ? -17.964 6.930 9.341 1.00 60.12 185 VAL A CA 1
ATOM 1387 C C . VAL A 1 185 ? -17.523 7.073 10.800 1.00 60.12 185 VAL A C 1
ATOM 1389 O O . VAL A 1 185 ? -16.373 6.770 11.131 1.00 60.12 185 VAL A O 1
ATOM 1392 N N . PRO A 1 186 ? -18.422 7.489 11.711 1.00 64.00 186 PRO A N 1
ATOM 1393 C CA . PRO A 1 186 ? -18.150 7.467 13.140 1.00 64.00 186 PRO A CA 1
ATOM 1394 C C . PRO A 1 186 ? -17.869 6.032 13.599 1.00 64.00 186 PRO A C 1
ATOM 1396 O O . PRO A 1 186 ? -18.744 5.168 13.564 1.00 64.00 186 PRO A O 1
ATOM 1399 N N . THR A 1 187 ? -16.646 5.763 14.054 1.00 79.38 187 THR A N 1
ATOM 1400 C CA . THR A 1 187 ? -16.275 4.467 14.635 1.00 79.38 187 THR A CA 1
ATOM 1401 C C . THR A 1 187 ? -15.839 4.617 16.088 1.00 79.38 187 THR A C 1
ATOM 1403 O O . THR A 1 187 ? -15.227 5.604 16.507 1.00 79.38 187 THR A O 1
ATOM 1406 N N . SER A 1 188 ? -16.173 3.614 16.900 1.00 85.94 188 SER A N 1
ATOM 1407 C CA . SER A 1 188 ? -15.751 3.545 18.300 1.00 85.94 188 SER A CA 1
ATOM 1408 C C . SER A 1 188 ? -14.224 3.432 18.401 1.00 85.94 188 SER A C 1
ATOM 1410 O O . SER A 1 188 ? -13.628 2.652 17.659 1.00 85.94 188 SER A O 1
ATOM 1412 N N . GLY A 1 189 ? -13.605 4.108 19.374 1.00 87.81 189 GLY A N 1
ATOM 1413 C CA . GLY A 1 189 ? -12.149 4.054 19.599 1.00 87.81 189 GLY A CA 1
ATOM 1414 C C . GLY A 1 189 ? -11.550 2.635 19.673 1.00 87.81 189 GLY A C 1
ATOM 1415 O O . GLY A 1 189 ? -10.557 2.390 18.995 1.00 87.81 189 GLY A O 1
ATOM 1416 N N . PRO A 1 190 ? -12.163 1.680 20.404 1.00 91.00 190 PRO A N 1
ATOM 1417 C CA . PRO A 1 190 ? -11.670 0.300 20.465 1.00 91.00 190 PRO A CA 1
ATOM 1418 C C . PRO A 1 190 ? -11.653 -0.414 19.109 1.00 91.00 190 PRO A C 1
ATOM 1420 O O . PRO A 1 190 ? -10.716 -1.140 18.801 1.00 91.00 190 PRO A O 1
ATOM 1423 N N . PHE A 1 191 ? -12.666 -0.181 18.271 1.00 90.62 191 PHE A N 1
ATOM 1424 C CA . PHE A 1 191 ? -12.731 -0.768 16.930 1.00 90.62 191 PHE A CA 1
ATOM 1425 C C . PHE A 1 191 ? -11.637 -0.217 16.017 1.00 90.62 191 PHE A C 1
ATOM 1427 O O . PHE A 1 191 ? -10.986 -0.974 15.309 1.00 90.62 191 PHE A O 1
ATOM 1434 N N . LEU A 1 192 ? -11.401 1.094 16.071 1.00 91.88 192 LEU A N 1
ATOM 1435 C CA . LEU A 1 192 ? -10.319 1.724 15.322 1.00 91.88 192 LEU A CA 1
ATOM 1436 C C . LEU A 1 192 ? -8.950 1.171 15.740 1.00 91.88 192 LEU A C 1
ATOM 1438 O O . LEU A 1 192 ? -8.143 0.829 14.882 1.00 91.88 192 LEU A O 1
ATOM 1442 N N . ALA A 1 193 ? -8.713 1.029 17.048 1.00 90.31 193 ALA A N 1
ATOM 1443 C CA . ALA A 1 193 ? -7.490 0.423 17.569 1.00 90.31 193 ALA A CA 1
ATOM 1444 C C . ALA A 1 193 ? -7.323 -1.030 17.095 1.00 90.31 193 ALA A C 1
ATOM 1446 O O . ALA A 1 193 ? -6.227 -1.413 16.696 1.00 90.31 193 ALA A O 1
ATOM 1447 N N . LEU A 1 194 ? -8.410 -1.811 17.070 1.00 92.25 194 LEU A N 1
ATOM 1448 C CA . LEU A 1 194 ? -8.407 -3.174 16.542 1.00 92.25 194 LEU A CA 1
ATOM 1449 C C . LEU A 1 194 ? -8.046 -3.212 15.052 1.00 92.25 194 LEU A C 1
ATOM 1451 O O . LEU A 1 194 ? -7.177 -3.988 14.673 1.00 92.25 194 LEU A O 1
ATOM 1455 N N . VAL A 1 195 ? -8.663 -2.369 14.215 1.00 92.81 195 VAL A N 1
ATOM 1456 C CA . VAL A 1 195 ? -8.347 -2.303 12.775 1.00 92.81 195 VAL A CA 1
ATOM 1457 C C . VAL A 1 195 ? -6.872 -1.965 12.561 1.00 92.81 195 VAL A C 1
ATOM 1459 O O . VAL A 1 195 ? -6.209 -2.633 11.776 1.00 92.81 195 VAL A O 1
ATOM 1462 N N . VAL A 1 196 ? -6.342 -0.970 13.281 1.00 91.06 196 VAL A N 1
ATOM 1463 C CA . VAL A 1 196 ? -4.927 -0.577 13.180 1.00 91.06 196 VAL A CA 1
ATOM 1464 C C . VAL A 1 196 ? -4.002 -1.706 13.637 1.00 91.06 196 VAL A C 1
ATOM 1466 O O . VAL A 1 196 ? -3.024 -1.992 12.953 1.00 91.06 196 VAL A O 1
ATOM 1469 N N . ALA A 1 197 ? -4.309 -2.371 14.753 1.00 88.38 197 ALA A N 1
ATOM 1470 C CA . ALA A 1 197 ? -3.501 -3.474 15.269 1.00 88.38 197 ALA A CA 1
ATOM 1471 C C . ALA A 1 197 ? -3.496 -4.679 14.318 1.00 88.38 197 ALA A C 1
ATOM 1473 O O . ALA A 1 197 ? -2.434 -5.224 14.024 1.00 88.38 197 ALA A O 1
ATOM 1474 N N . VAL A 1 198 ? -4.667 -5.060 13.795 1.00 92.12 198 VAL A N 1
ATOM 1475 C CA . VAL A 1 198 ? -4.799 -6.139 12.806 1.00 92.12 198 VAL A CA 1
ATOM 1476 C C . VAL A 1 198 ? -4.047 -5.780 11.530 1.00 92.12 198 VAL A C 1
ATOM 1478 O O . VAL A 1 198 ? -3.265 -6.592 11.053 1.00 92.12 198 VAL A O 1
ATOM 1481 N N . ALA A 1 199 ? -4.219 -4.566 11.006 1.00 91.12 199 ALA A N 1
ATOM 1482 C CA . ALA A 1 199 ? -3.513 -4.127 9.808 1.00 91.12 199 ALA A CA 1
ATOM 1483 C C . ALA A 1 199 ? -1.990 -4.126 9.998 1.00 91.12 199 ALA A C 1
ATOM 1485 O O . ALA A 1 199 ? -1.279 -4.637 9.142 1.00 91.12 199 ALA A O 1
ATOM 1486 N N . ALA A 1 200 ? -1.489 -3.617 11.127 1.00 87.12 200 ALA A N 1
ATOM 1487 C CA . ALA A 1 200 ? -0.062 -3.630 11.434 1.00 87.12 200 ALA A CA 1
ATOM 1488 C C . ALA A 1 200 ? 0.482 -5.063 11.556 1.00 87.12 200 ALA A C 1
ATOM 1490 O O . ALA A 1 200 ? 1.520 -5.379 10.977 1.00 87.12 200 ALA A O 1
ATOM 1491 N N . GLY A 1 201 ? -0.234 -5.945 12.263 1.00 85.56 201 GLY A N 1
ATOM 1492 C CA . GLY A 1 201 ? 0.138 -7.353 12.401 1.00 85.56 201 GLY A CA 1
ATOM 1493 C C . GLY A 1 201 ? 0.151 -8.091 11.063 1.00 85.56 201 GLY A C 1
ATOM 1494 O O . GLY A 1 201 ? 1.087 -8.839 10.786 1.00 85.56 201 GLY A O 1
ATOM 1495 N N . LEU A 1 202 ? -0.840 -7.829 10.206 1.00 89.62 202 LEU A N 1
ATOM 1496 C CA . LEU A 1 202 ? -0.882 -8.340 8.840 1.00 89.62 202 LEU A CA 1
ATOM 1497 C C . LEU A 1 202 ? 0.327 -7.854 8.045 1.00 89.62 202 LEU A C 1
ATOM 1499 O O . LEU A 1 202 ? 1.051 -8.695 7.528 1.00 89.62 202 LEU A O 1
ATOM 1503 N N . THR A 1 203 ? 0.612 -6.549 8.009 1.00 86.75 203 THR A N 1
ATOM 1504 C CA . THR A 1 203 ? 1.758 -6.013 7.260 1.00 86.75 203 THR A CA 1
ATOM 1505 C C . THR A 1 203 ? 3.079 -6.641 7.704 1.00 86.75 203 THR A C 1
ATOM 1507 O O . THR A 1 203 ? 3.847 -7.095 6.858 1.00 86.75 203 THR A O 1
ATOM 1510 N N . VAL A 1 204 ? 3.324 -6.755 9.014 1.00 83.50 204 VAL A N 1
ATOM 1511 C CA . VAL A 1 204 ? 4.537 -7.405 9.543 1.00 83.50 204 VAL A CA 1
ATOM 1512 C C . VAL A 1 204 ? 4.582 -8.890 9.175 1.00 83.50 204 VAL A C 1
ATOM 1514 O O . VAL A 1 204 ? 5.603 -9.377 8.687 1.00 83.50 204 VAL A O 1
ATOM 1517 N N . GLY A 1 205 ? 3.481 -9.615 9.386 1.00 83.25 205 GLY A N 1
ATOM 1518 C CA . GLY A 1 205 ? 3.401 -11.053 9.137 1.00 83.25 205 GLY A CA 1
ATOM 1519 C C . GLY A 1 205 ? 3.505 -11.414 7.656 1.00 83.25 205 GLY A C 1
ATOM 1520 O O . GLY A 1 205 ? 4.245 -12.326 7.297 1.00 83.25 205 GLY A O 1
ATOM 1521 N N . GLY A 1 206 ? 2.811 -10.686 6.783 1.00 86.94 206 GLY A N 1
ATOM 1522 C CA . GLY A 1 206 ? 2.871 -10.906 5.341 1.00 86.94 206 GLY A CA 1
ATOM 1523 C C . GLY A 1 206 ? 4.209 -10.492 4.746 1.00 86.94 206 GLY A C 1
ATOM 1524 O O . GLY A 1 206 ? 4.719 -11.199 3.882 1.00 86.94 206 GLY A O 1
ATOM 1525 N N . TRP A 1 207 ? 4.840 -9.430 5.255 1.00 84.50 207 TRP A N 1
ATOM 1526 C CA . TRP A 1 207 ? 6.214 -9.116 4.875 1.00 84.50 207 TRP A CA 1
ATOM 1527 C C . TRP A 1 207 ? 7.167 -10.256 5.269 1.00 84.50 207 TRP A C 1
ATOM 1529 O O . TRP A 1 207 ? 7.899 -10.757 4.418 1.00 84.50 207 TRP A O 1
ATOM 1539 N N . ALA A 1 208 ? 7.088 -10.755 6.509 1.00 80.88 208 ALA A N 1
ATOM 1540 C CA . ALA A 1 208 ? 7.898 -11.890 6.960 1.00 80.88 208 ALA A CA 1
ATOM 1541 C C . ALA A 1 208 ? 7.630 -13.175 6.151 1.00 80.88 208 ALA A C 1
ATOM 1543 O O . ALA A 1 208 ? 8.541 -13.973 5.937 1.00 80.88 208 ALA A O 1
ATOM 1544 N N . LEU A 1 209 ? 6.393 -13.380 5.692 1.00 84.88 209 LEU A N 1
ATOM 1545 C CA . LEU A 1 209 ? 6.013 -14.497 4.829 1.00 84.88 209 LEU A CA 1
ATOM 1546 C C . LEU A 1 209 ? 6.663 -14.397 3.440 1.00 84.88 209 LEU A C 1
ATOM 1548 O O . LEU A 1 209 ? 7.148 -15.400 2.924 1.00 84.88 209 LEU A O 1
ATOM 1552 N N . VAL A 1 210 ? 6.692 -13.200 2.845 1.00 84.25 210 VAL A N 1
ATOM 1553 C CA . VAL A 1 210 ? 7.250 -12.969 1.501 1.00 84.25 210 VAL A CA 1
ATOM 1554 C C . VAL A 1 210 ? 8.780 -12.984 1.504 1.00 84.25 210 VAL A C 1
ATOM 1556 O O . VAL A 1 210 ? 9.383 -13.424 0.526 1.00 84.25 210 VAL A O 1
ATOM 1559 N N . THR A 1 211 ? 9.427 -12.533 2.581 1.00 81.19 211 THR A N 1
ATOM 1560 C CA . THR A 1 211 ? 10.898 -12.473 2.651 1.00 81.19 211 THR A CA 1
ATOM 1561 C C . THR A 1 211 ? 11.548 -13.774 3.106 1.00 81.19 211 THR A C 1
ATOM 1563 O O . THR A 1 211 ? 12.698 -14.042 2.756 1.00 81.19 211 THR A O 1
ATOM 1566 N N . ARG A 1 212 ? 10.826 -14.641 3.826 1.00 85.38 212 ARG A N 1
ATOM 1567 C CA . ARG A 1 212 ? 11.319 -15.982 4.172 1.00 85.38 212 ARG A CA 1
ATOM 1568 C C . ARG A 1 212 ? 11.256 -16.907 2.961 1.00 85.38 212 ARG A C 1
ATOM 1570 O O . ARG A 1 212 ? 10.230 -17.532 2.702 1.00 85.38 212 ARG A O 1
ATOM 1577 N N . THR A 1 213 ? 12.386 -17.033 2.270 1.00 85.56 213 THR A N 1
ATOM 1578 C CA . THR A 1 213 ? 12.536 -17.803 1.023 1.00 85.56 213 THR A CA 1
ATOM 1579 C C . THR A 1 213 ? 11.979 -19.220 1.107 1.00 85.56 213 THR A C 1
ATOM 1581 O O . THR A 1 213 ? 11.260 -19.624 0.205 1.00 85.56 213 THR A O 1
ATOM 1584 N N . SER A 1 214 ? 12.223 -19.959 2.192 1.00 86.69 214 SER A N 1
ATOM 1585 C CA . SER A 1 214 ? 11.709 -21.327 2.353 1.00 86.69 214 SER A CA 1
ATOM 1586 C C . SER A 1 214 ? 10.182 -21.393 2.433 1.00 86.69 214 SER A C 1
ATOM 1588 O O . SER A 1 214 ? 9.566 -22.263 1.824 1.00 86.69 214 SER A O 1
ATOM 1590 N N . VAL A 1 215 ? 9.560 -20.462 3.160 1.00 86.75 215 VAL A N 1
ATOM 1591 C CA . VAL A 1 215 ? 8.101 -20.422 3.324 1.00 86.75 215 VAL A CA 1
ATOM 1592 C C . VAL A 1 215 ? 7.440 -19.930 2.040 1.00 86.75 215 VAL A C 1
ATOM 1594 O O . VAL A 1 215 ? 6.479 -20.534 1.568 1.00 86.75 215 VAL A O 1
ATOM 1597 N N . ARG A 1 216 ? 7.987 -18.869 1.438 1.00 89.88 216 ARG A N 1
ATOM 1598 C CA . ARG A 1 216 ? 7.540 -18.347 0.147 1.00 89.88 216 ARG A CA 1
ATOM 1599 C C . ARG A 1 216 ? 7.633 -19.411 -0.952 1.00 89.88 216 ARG A C 1
ATOM 1601 O O . ARG A 1 216 ? 6.650 -19.605 -1.665 1.00 89.88 216 ARG A O 1
ATOM 1608 N N . ALA A 1 217 ? 8.757 -20.121 -1.042 1.00 89.62 217 ALA A N 1
ATOM 1609 C CA . ALA A 1 217 ? 8.974 -21.173 -2.033 1.00 89.62 217 ALA A CA 1
ATOM 1610 C C . ALA A 1 217 ? 8.008 -22.350 -1.860 1.00 89.62 217 ALA A C 1
ATOM 1612 O O . ALA A 1 217 ? 7.579 -22.945 -2.843 1.00 89.62 217 ALA A O 1
ATOM 1613 N N . ALA A 1 218 ? 7.633 -22.672 -0.620 1.00 90.56 218 ALA A N 1
ATOM 1614 C CA . ALA A 1 218 ? 6.688 -23.747 -0.344 1.00 90.56 218 ALA A CA 1
ATOM 1615 C C . ALA A 1 218 ? 5.226 -23.356 -0.623 1.00 90.56 218 ALA A C 1
ATOM 1617 O O . ALA A 1 218 ? 4.448 -24.197 -1.067 1.00 90.56 218 ALA A O 1
ATOM 1618 N N . LEU A 1 219 ? 4.833 -22.108 -0.337 1.00 89.31 219 LEU A N 1
ATOM 1619 C CA . LEU A 1 219 ? 3.418 -21.713 -0.293 1.00 89.31 219 LEU A CA 1
ATOM 1620 C C . LEU A 1 219 ? 2.969 -20.788 -1.430 1.00 89.31 219 LEU A C 1
ATOM 1622 O O . LEU A 1 219 ? 1.811 -20.857 -1.835 1.00 89.31 219 LEU A O 1
ATOM 1626 N N . LEU A 1 220 ? 3.836 -19.895 -1.914 1.00 93.81 220 LEU A N 1
ATOM 1627 C CA . LEU A 1 220 ? 3.449 -18.797 -2.812 1.00 93.81 220 LEU A CA 1
ATOM 1628 C C . LEU A 1 220 ? 4.052 -18.938 -4.212 1.00 93.81 220 LEU A C 1
ATOM 1630 O O . LEU A 1 220 ? 3.347 -18.733 -5.201 1.00 93.81 220 LEU A O 1
ATOM 1634 N N . ASP A 1 221 ? 5.327 -19.318 -4.312 1.00 93.62 221 ASP A N 1
ATOM 1635 C CA . ASP A 1 221 ? 6.005 -19.450 -5.607 1.00 93.62 221 ASP A CA 1
ATOM 1636 C C . ASP A 1 221 ? 5.362 -20.497 -6.541 1.00 93.62 221 ASP A C 1
ATOM 1638 O O . ASP A 1 221 ? 5.264 -20.199 -7.730 1.00 93.62 221 ASP A O 1
ATOM 1642 N N . PRO A 1 222 ? 4.813 -21.645 -6.076 1.00 96.62 222 PRO A N 1
ATOM 1643 C CA . PRO A 1 222 ? 4.139 -22.593 -6.966 1.00 96.62 222 PRO A CA 1
ATOM 1644 C C . PRO A 1 222 ? 2.961 -21.973 -7.725 1.00 96.62 222 PRO A C 1
ATOM 1646 O O . PRO A 1 222 ? 2.743 -22.289 -8.893 1.00 96.62 222 PRO A O 1
ATOM 1649 N N . VAL A 1 223 ? 2.225 -21.051 -7.093 1.00 96.31 223 VAL A N 1
ATOM 1650 C CA . VAL A 1 223 ? 1.108 -20.333 -7.727 1.00 96.31 223 VAL A CA 1
ATOM 1651 C C . VAL A 1 223 ? 1.628 -19.341 -8.766 1.00 96.31 223 VAL A C 1
ATOM 1653 O O . VAL A 1 223 ? 1.088 -19.258 -9.871 1.00 96.31 223 VAL A O 1
ATOM 1656 N N . ALA A 1 224 ? 2.702 -18.618 -8.445 1.00 95.31 224 ALA A N 1
ATOM 1657 C CA . ALA A 1 224 ? 3.335 -17.704 -9.387 1.00 95.31 224 ALA A CA 1
ATOM 1658 C C . ALA A 1 224 ? 3.863 -18.463 -10.612 1.00 95.31 224 ALA A C 1
ATOM 1660 O O . ALA A 1 224 ? 3.567 -18.082 -11.740 1.00 95.31 224 ALA A O 1
ATOM 1661 N N . THR A 1 225 ? 4.553 -19.587 -10.416 1.00 95.62 225 THR A N 1
ATOM 1662 C CA . THR A 1 225 ? 5.051 -20.429 -11.511 1.00 95.62 225 THR A CA 1
ATOM 1663 C C . THR A 1 225 ? 3.910 -21.016 -12.343 1.00 95.62 225 THR A C 1
ATOM 1665 O O . THR A 1 225 ? 3.941 -20.910 -13.568 1.00 95.62 225 THR A O 1
ATOM 1668 N N . ALA A 1 226 ? 2.866 -21.561 -11.707 1.00 97.12 226 ALA A N 1
ATOM 1669 C CA . ALA A 1 226 ? 1.712 -22.139 -12.402 1.00 97.12 226 ALA A CA 1
ATOM 1670 C C . ALA A 1 226 ? 0.930 -21.115 -13.243 1.00 97.12 226 ALA A C 1
ATOM 1672 O O . ALA A 1 226 ? 0.267 -21.480 -14.209 1.00 97.12 226 ALA A O 1
ATOM 1673 N N . THR A 1 227 ? 1.016 -19.830 -12.893 1.00 97.00 227 THR A N 1
ATOM 1674 C CA . THR A 1 227 ? 0.347 -18.732 -13.607 1.00 97.00 227 THR A CA 1
ATOM 1675 C C . THR A 1 227 ? 1.291 -17.921 -14.492 1.00 97.00 227 THR A C 1
ATOM 1677 O O . THR A 1 227 ? 0.944 -16.813 -14.902 1.00 97.00 227 THR A O 1
ATOM 1680 N N . ALA A 1 228 ? 2.488 -18.444 -14.781 1.00 95.88 228 ALA A N 1
ATOM 1681 C CA . ALA A 1 228 ? 3.528 -17.761 -15.554 1.00 95.88 228 ALA A CA 1
ATOM 1682 C C . ALA A 1 228 ? 3.856 -16.346 -15.027 1.00 95.88 228 ALA A C 1
ATOM 1684 O O . ALA A 1 228 ? 4.157 -15.429 -15.788 1.00 95.88 228 ALA A O 1
ATOM 1685 N N . GLY A 1 229 ? 3.764 -16.157 -13.712 1.00 95.19 229 GLY A N 1
ATOM 1686 C CA . GLY A 1 229 ? 4.028 -14.901 -13.021 1.00 95.19 229 GLY A CA 1
ATOM 1687 C C . GLY A 1 229 ? 2.828 -13.959 -12.906 1.00 95.19 229 GLY A C 1
ATOM 1688 O O . GLY A 1 229 ? 2.985 -12.898 -12.312 1.00 95.19 229 GLY A O 1
ATOM 1689 N N . LEU A 1 230 ? 1.637 -14.307 -13.407 1.00 96.06 230 LEU A N 1
ATOM 1690 C CA . LEU A 1 230 ? 0.464 -13.424 -13.306 1.00 96.06 230 LEU A CA 1
ATOM 1691 C C . LEU A 1 230 ? -0.021 -13.244 -11.860 1.00 96.06 230 LEU A C 1
ATOM 1693 O O . LEU A 1 230 ? -0.350 -12.128 -11.458 1.00 96.06 230 LEU A O 1
ATOM 1697 N N . LEU A 1 231 ? -0.053 -14.319 -11.064 1.00 96.94 231 LEU A N 1
ATOM 1698 C CA . LEU A 1 231 ? -0.405 -14.256 -9.644 1.00 96.94 231 LEU A CA 1
ATOM 1699 C C . LEU A 1 231 ? 0.859 -14.216 -8.788 1.00 96.94 231 LEU A C 1
ATOM 1701 O O . LEU A 1 231 ? 1.399 -15.243 -8.385 1.00 96.94 231 LEU A O 1
ATOM 1705 N N . GLN A 1 232 ? 1.329 -13.004 -8.502 1.00 96.25 232 GLN A N 1
ATOM 1706 C CA . 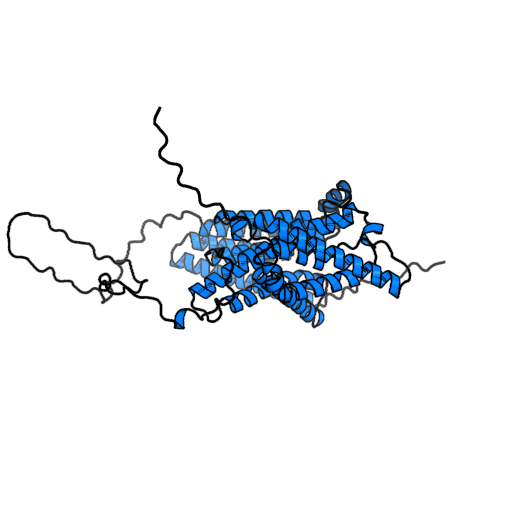GLN A 1 232 ? 2.521 -12.796 -7.681 1.00 96.25 232 GLN A CA 1
ATOM 1707 C C . GLN A 1 232 ? 2.256 -13.044 -6.185 1.00 96.25 232 GLN A C 1
ATOM 1709 O O . GLN A 1 232 ? 1.156 -12.749 -5.705 1.00 96.25 232 GLN A O 1
ATOM 1714 N N . PRO A 1 233 ? 3.272 -13.469 -5.405 1.00 95.06 233 PRO A N 1
ATOM 1715 C CA . PRO A 1 233 ? 3.166 -13.656 -3.953 1.00 95.06 233 PRO A CA 1
ATOM 1716 C C . PRO A 1 233 ? 2.561 -12.452 -3.219 1.00 95.06 233 PRO A C 1
ATOM 1718 O O . PRO A 1 233 ? 1.703 -12.613 -2.353 1.00 95.06 233 PRO A O 1
ATOM 1721 N N . THR A 1 234 ? 2.946 -11.235 -3.614 1.00 93.00 234 THR A N 1
ATOM 1722 C CA . THR A 1 234 ? 2.401 -9.988 -3.062 1.00 93.00 234 THR A CA 1
ATOM 1723 C C . THR A 1 234 ? 0.886 -9.893 -3.246 1.00 93.00 234 THR A C 1
ATOM 1725 O O . THR A 1 234 ? 0.182 -9.548 -2.301 1.00 93.00 234 THR A O 1
ATOM 1728 N N . LEU A 1 235 ? 0.354 -10.248 -4.420 1.00 96.38 235 LEU A N 1
ATOM 1729 C CA . LEU A 1 235 ? -1.090 -10.205 -4.666 1.00 96.38 235 LEU A CA 1
ATOM 1730 C C . LEU A 1 235 ? -1.839 -11.152 -3.723 1.00 96.38 235 LEU A C 1
ATOM 1732 O O . LEU A 1 235 ? -2.849 -10.766 -3.142 1.00 96.38 235 LEU A O 1
ATOM 1736 N N . LEU A 1 236 ? -1.321 -12.369 -3.536 1.00 95.50 236 LEU A N 1
ATOM 1737 C CA . LEU A 1 236 ? -1.931 -13.382 -2.672 1.00 95.50 236 LEU A CA 1
ATOM 1738 C C . LEU A 1 236 ? -1.982 -12.920 -1.209 1.00 95.50 236 LEU A C 1
ATOM 1740 O O . LEU A 1 236 ? -3.013 -13.043 -0.551 1.00 95.50 236 LEU A O 1
ATOM 1744 N N . VAL A 1 237 ? -0.891 -12.332 -0.715 1.00 94.81 237 VAL A N 1
ATOM 1745 C CA . VAL A 1 237 ? -0.805 -11.813 0.658 1.00 94.81 237 VAL A CA 1
ATOM 1746 C C . VAL A 1 237 ? -1.779 -10.656 0.876 1.00 94.81 237 VAL A C 1
ATOM 1748 O O . VAL A 1 237 ? -2.570 -10.681 1.821 1.00 94.81 237 VAL A O 1
ATOM 1751 N N . TYR A 1 238 ? -1.791 -9.668 -0.019 1.00 96.44 238 TYR A N 1
ATOM 1752 C CA . TYR A 1 238 ? -2.685 -8.520 0.126 1.00 96.44 238 TYR A CA 1
ATOM 1753 C C . TYR A 1 238 ? -4.156 -8.866 -0.136 1.00 96.44 238 TYR A C 1
ATOM 1755 O O . TYR A 1 238 ? -5.034 -8.220 0.436 1.00 96.44 238 TYR A O 1
ATOM 1763 N N . ALA A 1 239 ? -4.456 -9.921 -0.902 1.00 95.75 239 ALA A N 1
ATOM 1764 C CA . ALA A 1 239 ? -5.813 -10.454 -1.005 1.00 95.75 239 ALA A CA 1
ATOM 1765 C C . ALA A 1 239 ? -6.323 -10.959 0.357 1.00 95.75 239 ALA A C 1
ATOM 1767 O O . ALA A 1 239 ? -7.457 -10.661 0.738 1.00 95.75 239 ALA A O 1
ATOM 1768 N N . VAL A 1 240 ? -5.476 -11.647 1.135 1.00 95.12 240 VAL A N 1
ATOM 1769 C CA . VAL A 1 240 ? -5.805 -12.045 2.515 1.00 95.12 240 VAL A CA 1
ATOM 1770 C C . VAL A 1 240 ? -5.986 -10.815 3.404 1.00 95.12 240 VAL A C 1
ATOM 1772 O O . VAL A 1 240 ? -6.934 -10.763 4.185 1.00 95.12 240 VAL A O 1
ATOM 1775 N N . PHE A 1 241 ? -5.140 -9.792 3.265 1.00 95.75 241 PHE A N 1
ATOM 1776 C CA . PHE A 1 241 ? -5.270 -8.573 4.069 1.00 95.75 241 PHE A CA 1
ATOM 1777 C C . PHE A 1 241 ? -6.590 -7.855 3.794 1.00 95.75 241 PHE A C 1
ATOM 1779 O O . PHE A 1 241 ? -7.319 -7.503 4.725 1.00 95.75 241 PHE A O 1
ATOM 1786 N N . ALA A 1 242 ? -6.921 -7.681 2.514 1.00 95.75 242 ALA A N 1
ATOM 1787 C CA . ALA A 1 242 ? -8.168 -7.080 2.072 1.00 95.75 242 ALA A CA 1
ATOM 1788 C C . ALA A 1 242 ? -9.381 -7.894 2.541 1.00 95.75 242 ALA A C 1
ATOM 1790 O O . ALA A 1 242 ? -10.378 -7.304 2.956 1.00 95.75 242 ALA A O 1
ATOM 1791 N N . LEU A 1 243 ? -9.293 -9.229 2.550 1.00 96.12 243 LEU A N 1
ATOM 1792 C CA . LEU A 1 243 ? -10.340 -10.094 3.088 1.00 96.12 243 LEU A CA 1
ATOM 1793 C C . LEU A 1 243 ? -10.521 -9.895 4.599 1.00 96.12 243 LEU A C 1
ATOM 1795 O O . LEU A 1 243 ? -11.645 -9.680 5.051 1.00 96.12 243 LEU A O 1
ATOM 1799 N N . VAL A 1 244 ? -9.439 -9.934 5.380 1.00 96.31 244 VAL A N 1
ATOM 1800 C CA . VAL A 1 244 ? -9.486 -9.816 6.847 1.00 96.31 244 VAL A CA 1
ATOM 1801 C C . VAL A 1 244 ? -9.975 -8.431 7.269 1.00 96.31 244 VAL A C 1
ATOM 1803 O O . VAL A 1 244 ? -10.961 -8.316 8.001 1.00 96.31 244 VAL A O 1
ATOM 1806 N N . VAL A 1 245 ? -9.334 -7.368 6.776 1.00 94.12 245 VAL A N 1
ATOM 1807 C CA . VAL A 1 245 ? -9.713 -5.989 7.112 1.00 94.12 245 VAL A CA 1
ATOM 1808 C C . VAL A 1 245 ? -11.075 -5.651 6.520 1.00 94.12 245 VAL A C 1
ATOM 1810 O O . VAL A 1 245 ? -11.917 -5.092 7.216 1.00 94.12 245 VAL A O 1
ATOM 1813 N N . GLY A 1 246 ? -11.350 -6.045 5.277 1.00 94.19 246 GLY A N 1
ATOM 1814 C CA . GLY A 1 246 ? -12.650 -5.839 4.645 1.00 94.19 246 GLY A CA 1
ATOM 1815 C C . GLY A 1 246 ? -13.784 -6.497 5.429 1.00 94.19 246 GLY A C 1
ATOM 1816 O O . GLY A 1 246 ? -14.804 -5.857 5.675 1.00 94.19 246 GLY A O 1
ATOM 1817 N N . THR A 1 247 ? -13.596 -7.732 5.900 1.00 94.19 247 THR A N 1
ATOM 1818 C CA . THR A 1 247 ? -14.579 -8.424 6.750 1.00 94.19 247 THR A CA 1
ATOM 1819 C C . THR A 1 247 ? -14.766 -7.699 8.078 1.00 94.19 247 THR A C 1
ATOM 1821 O O . THR A 1 247 ? -15.902 -7.454 8.484 1.00 94.19 247 THR A O 1
ATOM 1824 N N . LEU A 1 248 ? -13.672 -7.275 8.722 1.00 93.19 248 LEU A N 1
ATOM 1825 C CA . LEU A 1 248 ? -13.727 -6.503 9.962 1.00 93.19 248 LEU A CA 1
ATOM 1826 C C . LEU A 1 248 ? -14.528 -5.205 9.780 1.00 93.19 248 LEU A C 1
ATOM 1828 O O . LEU A 1 248 ? -15.405 -4.904 10.590 1.00 93.19 248 LEU A O 1
ATOM 1832 N N . LEU A 1 249 ? -14.299 -4.473 8.688 1.00 93.38 249 LEU A N 1
ATOM 1833 C CA . LEU A 1 249 ? -15.050 -3.267 8.337 1.00 93.38 249 LEU A CA 1
ATOM 1834 C C . LEU A 1 249 ? -16.540 -3.575 8.081 1.00 93.38 249 LEU A C 1
ATOM 1836 O O . LEU A 1 249 ? -17.416 -2.865 8.587 1.00 93.38 249 LEU A O 1
ATOM 1840 N N . ARG A 1 250 ? -16.858 -4.681 7.396 1.00 93.19 250 ARG A N 1
ATOM 1841 C CA . ARG A 1 250 ? -18.246 -5.109 7.141 1.00 93.19 250 ARG A CA 1
ATOM 1842 C C . ARG A 1 250 ? -19.038 -5.403 8.411 1.00 93.19 250 ARG A C 1
ATOM 1844 O O . ARG A 1 250 ? -20.240 -5.151 8.410 1.00 93.19 250 ARG A O 1
ATOM 1851 N N . THR A 1 251 ? -18.397 -5.825 9.506 1.00 91.81 251 THR A N 1
ATOM 1852 C CA . THR A 1 251 ? -19.083 -5.993 10.809 1.00 91.81 251 THR A CA 1
ATOM 1853 C C . THR A 1 251 ? -19.703 -4.694 11.343 1.00 91.81 251 THR A C 1
ATOM 1855 O O . THR A 1 251 ? -20.572 -4.731 12.210 1.00 91.81 251 THR A O 1
ATOM 1858 N N . ARG A 1 252 ? -19.276 -3.535 10.819 1.00 90.75 252 ARG A N 1
ATOM 1859 C CA . ARG A 1 252 ? -19.806 -2.201 11.142 1.00 90.75 252 ARG A CA 1
ATOM 1860 C C . ARG A 1 252 ? -20.594 -1.569 9.991 1.00 90.75 252 ARG A C 1
ATOM 1862 O O . ARG A 1 252 ? -20.810 -0.364 10.000 1.00 90.75 252 ARG A O 1
ATOM 1869 N N . GLY A 1 253 ? -20.997 -2.358 8.993 1.00 88.56 253 GLY A N 1
ATOM 1870 C CA . GLY A 1 253 ? -21.730 -1.868 7.821 1.00 88.56 253 GLY A CA 1
ATOM 1871 C C . GLY A 1 253 ? -20.878 -1.055 6.839 1.00 88.56 253 GLY A C 1
ATOM 1872 O O . GLY A 1 253 ? -21.419 -0.429 5.930 1.00 88.56 253 GLY A O 1
ATOM 1873 N N . LEU A 1 254 ? -19.549 -1.065 6.985 1.00 90.44 254 LEU A N 1
ATOM 1874 C CA . LEU A 1 254 ? -18.640 -0.323 6.113 1.00 90.44 254 LEU A CA 1
ATOM 1875 C C . LEU A 1 254 ? -18.387 -1.108 4.823 1.00 90.44 254 LEU A C 1
ATOM 1877 O O . LEU A 1 254 ? -17.685 -2.120 4.806 1.00 90.44 254 LEU A O 1
ATOM 1881 N N . GLY A 1 255 ? -18.999 -0.650 3.732 1.00 90.56 255 GLY A N 1
ATOM 1882 C CA . GLY A 1 255 ? -18.798 -1.196 2.391 1.00 90.56 255 GLY A CA 1
ATOM 1883 C C . GLY A 1 255 ? -17.639 -0.538 1.625 1.00 90.56 255 GLY A C 1
ATOM 1884 O O . GLY A 1 255 ? -17.059 0.434 2.099 1.00 90.56 255 GLY A O 1
ATOM 1885 N N . PRO A 1 256 ? -17.342 -1.000 0.394 1.00 91.69 256 PRO A N 1
ATOM 1886 C CA . PRO A 1 256 ? -16.290 -0.426 -0.454 1.00 91.69 256 PRO A CA 1
ATOM 1887 C C . PRO A 1 256 ? -16.448 1.085 -0.687 1.00 91.69 256 PRO A C 1
ATOM 1889 O O . PRO A 1 256 ? -15.475 1.830 -0.627 1.00 91.69 256 PRO A O 1
ATOM 1892 N N . ARG A 1 257 ? -17.687 1.565 -0.855 1.00 90.81 257 ARG A N 1
ATOM 1893 C CA . ARG A 1 257 ? -17.971 3.002 -1.001 1.00 90.81 257 ARG A CA 1
ATOM 1894 C C . ARG A 1 257 ? -17.570 3.818 0.230 1.00 90.81 257 ARG A C 1
ATOM 1896 O O . ARG A 1 257 ? -17.072 4.923 0.073 1.00 90.81 257 ARG A O 1
ATOM 1903 N N . ALA A 1 258 ? -17.715 3.256 1.435 1.00 88.44 258 ALA A N 1
ATOM 1904 C CA . ALA A 1 258 ? -17.363 3.940 2.682 1.00 88.44 258 ALA A CA 1
ATOM 1905 C C . ALA A 1 258 ? -15.851 4.196 2.812 1.00 88.44 258 ALA A C 1
ATOM 1907 O O . ALA A 1 258 ? -15.439 5.076 3.558 1.00 88.44 258 ALA A O 1
ATOM 1908 N N . VAL A 1 259 ? -15.027 3.447 2.073 1.00 91.62 259 VAL A N 1
ATOM 1909 C CA . VAL A 1 259 ? -13.576 3.661 1.996 1.00 91.62 259 VAL A CA 1
ATOM 1910 C C . VAL A 1 259 ? -13.154 4.354 0.698 1.00 91.62 259 VAL A C 1
ATOM 1912 O O . VAL A 1 259 ? -11.972 4.390 0.394 1.00 91.62 259 VAL A O 1
ATOM 1915 N N . GLY A 1 260 ? -14.093 4.917 -0.071 1.00 91.19 260 GLY A N 1
ATOM 1916 C CA . GLY A 1 260 ? -13.796 5.675 -1.291 1.00 91.19 260 GLY A CA 1
ATOM 1917 C C . GLY A 1 260 ? -13.669 4.844 -2.572 1.00 91.19 260 GLY A C 1
ATOM 1918 O O . GLY A 1 260 ? -13.255 5.380 -3.594 1.00 91.19 260 GLY A O 1
ATOM 1919 N N . LEU A 1 261 ? -14.034 3.555 -2.562 1.00 93.75 261 LEU A N 1
ATOM 1920 C CA . LEU A 1 261 ? -14.063 2.732 -3.777 1.00 93.75 261 LEU A CA 1
ATOM 1921 C C . LEU A 1 261 ? -15.396 2.912 -4.508 1.00 93.75 261 LEU A C 1
ATOM 1923 O O . LEU A 1 261 ? -16.423 2.345 -4.113 1.00 93.75 261 LEU A O 1
ATOM 1927 N N . GLN A 1 262 ? -15.370 3.686 -5.591 1.00 93.12 262 GLN A N 1
ATOM 1928 C CA . GLN A 1 262 ? -16.541 3.997 -6.409 1.00 93.12 262 GLN A CA 1
ATOM 1929 C C . GLN A 1 262 ? -16.348 3.502 -7.844 1.00 93.12 262 GLN A C 1
ATOM 1931 O O . GLN A 1 262 ? -15.240 3.479 -8.374 1.00 93.12 262 GLN A O 1
ATOM 1936 N N . ARG A 1 263 ? -17.435 3.053 -8.482 1.00 92.06 263 ARG A N 1
ATOM 1937 C CA . ARG A 1 263 ? -17.374 2.516 -9.853 1.00 92.06 263 ARG A CA 1
ATOM 1938 C C . ARG A 1 263 ? -17.254 3.625 -10.899 1.00 92.06 263 ARG A C 1
ATOM 1940 O O . ARG A 1 263 ? -16.605 3.412 -11.917 1.00 92.06 263 ARG A O 1
ATOM 1947 N N . GLU A 1 264 ? -17.853 4.788 -10.648 1.00 91.19 264 GLU A N 1
ATOM 1948 C CA . GLU A 1 264 ? -17.748 5.966 -11.523 1.00 91.19 264 GLU A CA 1
ATOM 1949 C C . GLU A 1 264 ? -16.305 6.462 -11.696 1.00 91.19 264 GLU A C 1
ATOM 1951 O O . GLU A 1 264 ? -15.922 6.899 -12.781 1.00 91.19 264 GLU A O 1
ATOM 1956 N N . ASP A 1 265 ? -15.476 6.275 -10.671 1.00 92.19 265 ASP A N 1
ATOM 1957 C CA . ASP A 1 265 ? -14.080 6.706 -10.633 1.00 92.19 265 ASP A CA 1
ATOM 1958 C C . ASP A 1 265 ? -13.154 5.907 -11.564 1.00 92.19 265 ASP A C 1
ATOM 1960 O O . ASP A 1 265 ? -12.078 6.388 -11.931 1.00 92.19 265 ASP A O 1
ATOM 1964 N N . VAL A 1 266 ? -13.568 4.703 -11.980 1.00 94.62 266 VAL A N 1
ATOM 1965 C CA . VAL A 1 266 ? -12.735 3.751 -12.736 1.00 94.62 266 VAL A CA 1
ATOM 1966 C C . VAL A 1 266 ? -12.265 4.338 -14.064 1.00 94.62 266 VAL A C 1
ATOM 1968 O O . VAL A 1 266 ? -11.102 4.184 -14.423 1.00 94.62 266 VAL A O 1
ATOM 1971 N N . ARG A 1 267 ? -13.146 5.024 -14.804 1.00 95.19 267 ARG A N 1
ATOM 1972 C CA . ARG A 1 267 ? -12.807 5.546 -16.141 1.00 95.19 267 ARG A CA 1
ATOM 1973 C C . ARG A 1 267 ? -11.689 6.583 -16.071 1.00 95.19 267 ARG A C 1
ATOM 1975 O O . ARG A 1 267 ? -10.731 6.508 -16.835 1.00 95.19 267 ARG A O 1
ATOM 1982 N N . VAL A 1 268 ? -11.806 7.521 -15.134 1.00 93.56 268 VAL A N 1
ATOM 1983 C CA . VAL A 1 268 ? -10.805 8.571 -14.918 1.00 93.56 268 VAL A CA 1
ATOM 1984 C C . VAL A 1 268 ? -9.507 7.966 -14.384 1.00 93.56 268 VAL A C 1
ATOM 1986 O O . VAL A 1 268 ? -8.436 8.305 -14.881 1.00 93.56 268 VAL A O 1
ATOM 1989 N N . ALA A 1 269 ? -9.593 7.024 -13.441 1.00 95.69 269 ALA A N 1
ATOM 1990 C CA . ALA A 1 269 ? -8.429 6.336 -12.890 1.00 95.69 269 ALA A CA 1
ATOM 1991 C C . ALA A 1 269 ? -7.633 5.574 -13.963 1.00 95.69 269 ALA A C 1
ATOM 1993 O O . ALA A 1 269 ? -6.416 5.725 -14.039 1.00 95.69 269 ALA A O 1
ATOM 1994 N N . LEU A 1 270 ? -8.314 4.815 -14.830 1.00 96.31 270 LEU A N 1
ATOM 1995 C CA . LEU A 1 270 ? -7.680 4.102 -15.941 1.00 96.31 270 LEU A CA 1
ATOM 1996 C C . LEU A 1 270 ? -7.065 5.065 -16.958 1.00 96.31 270 LEU A C 1
ATOM 1998 O O . LEU A 1 270 ? -5.931 4.855 -17.376 1.00 96.31 270 LEU A O 1
ATOM 2002 N N . GLY A 1 271 ? -7.782 6.130 -17.332 1.00 95.88 271 GLY A N 1
ATOM 2003 C CA . GLY A 1 271 ? -7.281 7.120 -18.287 1.00 95.88 271 GLY A CA 1
ATOM 2004 C C . GLY A 1 271 ? -6.024 7.838 -17.791 1.00 95.88 271 GLY A C 1
ATOM 2005 O O . GLY A 1 271 ? -5.036 7.927 -18.517 1.00 95.88 271 GLY A O 1
ATOM 2006 N N . VAL A 1 272 ? -6.033 8.306 -16.538 1.00 95.31 272 VAL A N 1
ATOM 2007 C CA . VAL A 1 272 ? -4.875 8.978 -15.927 1.00 95.31 272 VAL A CA 1
ATOM 2008 C C . VAL A 1 272 ? -3.725 7.999 -15.708 1.00 95.31 272 VAL A C 1
ATOM 2010 O O . VAL A 1 272 ? -2.597 8.315 -16.076 1.00 95.31 272 VAL A O 1
ATOM 2013 N N . GLY A 1 273 ? -3.993 6.807 -15.166 1.00 96.38 273 GLY A N 1
ATOM 2014 C CA . GLY A 1 273 ? -2.969 5.784 -14.942 1.00 96.38 273 GLY A CA 1
ATOM 2015 C C . GLY A 1 273 ? -2.278 5.359 -16.239 1.00 96.38 273 GLY A C 1
ATOM 2016 O O . GLY A 1 273 ? -1.050 5.358 -16.308 1.00 96.38 273 GLY A O 1
ATOM 2017 N N . LEU A 1 274 ? -3.052 5.089 -17.297 1.00 97.25 274 LEU A N 1
ATOM 2018 C CA . LEU A 1 274 ? -2.507 4.766 -18.615 1.00 97.25 274 LEU A CA 1
ATOM 2019 C C . LEU A 1 274 ? -1.702 5.936 -19.192 1.00 97.25 274 LEU A C 1
ATOM 2021 O O . LEU A 1 274 ? -0.606 5.721 -19.701 1.00 97.25 274 LEU A O 1
ATOM 2025 N N . GLY A 1 275 ? -2.205 7.169 -19.085 1.00 97.12 275 GLY A N 1
ATOM 2026 C CA . GLY A 1 275 ? -1.490 8.359 -19.550 1.00 97.12 275 GLY A CA 1
ATOM 2027 C C . GLY A 1 275 ? -0.139 8.545 -18.856 1.00 97.12 275 GLY A C 1
ATOM 2028 O O . GLY A 1 275 ? 0.871 8.762 -19.523 1.00 97.12 275 GLY A O 1
ATOM 2029 N N . VAL A 1 276 ? -0.098 8.399 -17.527 1.00 97.06 276 VAL A N 1
ATOM 2030 C CA . VAL A 1 276 ? 1.144 8.465 -16.740 1.00 97.06 276 VAL A CA 1
ATOM 2031 C C . VAL A 1 276 ? 2.122 7.372 -17.171 1.00 97.06 276 VAL A C 1
ATOM 2033 O O . VAL A 1 276 ? 3.294 7.665 -17.401 1.00 97.06 276 VAL A O 1
ATOM 2036 N N . TRP A 1 277 ? 1.646 6.136 -17.337 1.00 97.81 277 TRP A N 1
ATOM 2037 C CA . TRP A 1 277 ? 2.478 5.017 -17.780 1.00 97.81 277 TRP A CA 1
ATOM 2038 C C . TRP A 1 277 ? 3.049 5.228 -19.190 1.00 97.81 277 TRP A C 1
ATOM 2040 O O . TRP A 1 277 ? 4.245 5.037 -19.399 1.00 97.81 277 TRP A O 1
ATOM 2050 N N . VAL A 1 278 ? 2.234 5.692 -20.147 1.00 98.31 278 VAL A N 1
ATOM 2051 C CA . VAL A 1 278 ? 2.680 5.973 -21.524 1.00 98.31 278 VAL A CA 1
ATOM 2052 C C . VAL A 1 278 ? 3.776 7.036 -21.541 1.00 98.31 278 VAL A C 1
ATOM 2054 O O . VAL A 1 278 ? 4.795 6.851 -22.206 1.00 98.31 278 VAL A O 1
ATOM 2057 N N . VAL A 1 279 ? 3.607 8.131 -20.792 1.00 97.88 279 VAL A N 1
ATOM 2058 C CA . VAL A 1 279 ? 4.625 9.191 -20.718 1.00 97.88 279 VAL A CA 1
ATOM 2059 C C . VAL A 1 279 ? 5.902 8.678 -20.048 1.00 97.88 279 VAL A C 1
ATOM 2061 O O . VAL A 1 279 ? 6.994 8.958 -20.539 1.00 97.88 279 VAL A O 1
ATOM 2064 N N . ALA A 1 280 ? 5.788 7.883 -18.980 1.00 96.12 280 ALA A N 1
ATOM 2065 C CA . ALA A 1 280 ? 6.938 7.263 -18.323 1.00 96.12 280 ALA A CA 1
ATOM 2066 C C . ALA A 1 280 ? 7.700 6.305 -19.255 1.00 96.12 280 ALA A C 1
ATOM 2068 O O . ALA A 1 280 ? 8.934 6.336 -19.287 1.00 96.12 280 ALA A O 1
ATOM 2069 N N . GLN A 1 281 ? 6.993 5.512 -20.069 1.00 96.88 281 GLN A N 1
ATOM 2070 C CA . GLN A 1 281 ? 7.628 4.662 -21.074 1.00 96.88 281 GLN A CA 1
ATOM 2071 C C . GLN A 1 281 ? 8.305 5.461 -22.180 1.00 96.88 281 GLN A C 1
ATOM 2073 O O . GLN A 1 281 ? 9.445 5.164 -22.532 1.00 96.88 281 GLN A O 1
ATOM 2078 N N . ALA A 1 282 ? 7.636 6.486 -22.710 1.00 97.38 282 ALA A N 1
ATOM 2079 C CA . ALA A 1 282 ? 8.206 7.339 -23.743 1.00 97.38 282 ALA A CA 1
ATOM 2080 C C . ALA A 1 282 ? 9.485 8.030 -23.248 1.00 97.38 282 ALA A C 1
ATOM 2082 O O . ALA A 1 282 ? 10.508 7.982 -23.928 1.00 97.38 282 ALA A O 1
ATOM 2083 N N . ALA A 1 283 ? 9.463 8.596 -22.036 1.00 95.88 283 ALA A N 1
ATOM 2084 C CA . ALA A 1 283 ? 10.639 9.201 -21.417 1.00 95.88 283 ALA A CA 1
ATOM 2085 C C . ALA A 1 283 ? 11.783 8.187 -21.255 1.00 95.88 283 ALA A C 1
ATOM 2087 O O . ALA A 1 283 ? 12.928 8.487 -21.589 1.00 95.88 283 ALA A O 1
ATOM 2088 N N . SER A 1 284 ? 11.471 6.967 -20.815 1.00 93.69 284 SER A N 1
ATOM 2089 C CA . SER A 1 284 ? 12.459 5.896 -20.631 1.00 93.69 284 SER A CA 1
ATOM 2090 C C . SER A 1 284 ? 13.119 5.470 -21.939 1.00 93.69 284 SER A C 1
ATOM 2092 O O . SER A 1 284 ? 14.332 5.270 -21.974 1.00 93.69 284 SER A O 1
ATOM 2094 N N . VAL A 1 285 ? 12.341 5.373 -23.020 1.00 95.75 285 VAL A N 1
ATOM 2095 C CA . VAL A 1 285 ? 12.839 5.064 -24.367 1.00 95.75 285 VAL A CA 1
ATOM 2096 C C . VAL A 1 285 ? 13.698 6.205 -24.909 1.00 95.75 285 VAL A C 1
ATOM 2098 O O . VAL A 1 285 ? 14.808 5.957 -25.375 1.00 95.75 285 VAL A O 1
ATOM 2101 N N . VAL A 1 286 ? 13.223 7.451 -24.816 1.00 95.56 286 VAL A N 1
ATOM 2102 C CA . VAL A 1 286 ? 13.956 8.633 -25.299 1.00 95.56 286 VAL A CA 1
ATOM 2103 C C . VAL A 1 286 ? 15.296 8.769 -24.581 1.00 95.56 286 VAL A C 1
ATOM 2105 O O . VAL A 1 286 ? 16.326 8.920 -25.234 1.00 95.56 286 VAL A O 1
ATOM 2108 N N . VAL A 1 287 ? 15.316 8.658 -23.250 1.00 92.38 287 VAL A N 1
ATOM 2109 C CA . VAL A 1 287 ? 16.566 8.749 -22.483 1.00 92.38 287 VAL A CA 1
ATOM 2110 C C . VAL A 1 287 ? 17.511 7.596 -22.820 1.00 92.38 287 VAL A C 1
ATOM 2112 O O . VAL A 1 287 ? 18.710 7.830 -22.950 1.00 92.38 287 VAL A O 1
ATOM 2115 N N . ALA A 1 288 ? 17.008 6.374 -23.015 1.00 91.31 288 ALA A N 1
ATOM 2116 C CA . ALA A 1 288 ? 17.844 5.241 -23.415 1.00 91.31 288 ALA A CA 1
ATOM 2117 C C . ALA A 1 288 ? 18.471 5.445 -24.807 1.00 91.31 288 ALA A C 1
ATOM 2119 O O . ALA A 1 288 ? 19.675 5.255 -24.968 1.00 91.31 288 ALA A O 1
ATOM 2120 N N . LEU A 1 289 ? 17.696 5.928 -25.786 1.00 94.31 289 LEU A N 1
ATOM 2121 C CA . LEU A 1 289 ? 18.208 6.262 -27.120 1.00 94.31 289 LEU A CA 1
ATOM 2122 C C . LEU A 1 289 ? 19.293 7.340 -27.068 1.00 94.31 289 LEU A C 1
ATOM 2124 O O . LEU A 1 289 ? 20.318 7.201 -27.725 1.00 94.31 289 LEU A O 1
ATOM 2128 N N . VAL A 1 290 ? 19.083 8.394 -26.277 1.00 94.50 290 VAL A N 1
ATOM 2129 C CA . VAL A 1 290 ? 20.012 9.532 -26.205 1.00 94.50 290 VAL A CA 1
ATOM 2130 C C . VAL A 1 290 ? 21.286 9.191 -25.432 1.00 94.50 290 VAL A C 1
ATOM 2132 O O . VAL A 1 290 ? 22.361 9.646 -25.809 1.00 94.50 290 VAL A O 1
ATOM 2135 N N . THR A 1 291 ? 21.187 8.416 -24.349 1.00 91.44 291 THR A N 1
ATOM 2136 C CA . THR A 1 291 ? 22.334 8.165 -23.455 1.00 91.44 291 THR A CA 1
ATOM 2137 C C . THR A 1 291 ? 23.099 6.887 -23.786 1.00 91.44 291 THR A C 1
ATOM 2139 O O . THR A 1 291 ? 24.313 6.852 -23.611 1.00 91.44 291 THR A O 1
ATOM 2142 N N . VAL A 1 292 ? 22.414 5.848 -24.271 1.00 89.00 292 VAL A N 1
ATOM 2143 C CA . VAL A 1 292 ? 22.995 4.519 -24.538 1.00 89.00 292 VAL A CA 1
ATOM 2144 C C . VAL A 1 292 ? 23.043 4.203 -26.038 1.00 89.00 292 VAL A C 1
ATOM 2146 O O . VAL A 1 292 ? 23.798 3.330 -26.456 1.00 89.00 292 VAL A O 1
ATOM 2149 N N . GLY A 1 293 ? 22.249 4.884 -26.872 1.00 93.00 293 GLY A N 1
ATOM 2150 C CA . GLY A 1 293 ? 22.168 4.607 -28.313 1.00 93.00 293 GLY A CA 1
ATOM 2151 C C . GLY A 1 293 ? 21.358 3.356 -28.671 1.00 93.00 293 GLY A C 1
ATOM 2152 O O . GLY A 1 293 ? 21.306 2.965 -29.834 1.00 93.00 293 GLY A O 1
ATOM 2153 N N . SER A 1 294 ? 20.714 2.713 -27.693 1.00 93.19 294 SER A N 1
ATOM 2154 C CA . SER A 1 294 ? 19.856 1.542 -27.894 1.00 93.19 294 SER A CA 1
ATOM 2155 C C . SER A 1 294 ? 18.743 1.493 -26.848 1.00 93.19 294 SER A C 1
ATOM 2157 O O . SER A 1 294 ? 18.826 2.136 -25.800 1.00 93.19 294 SER A O 1
ATOM 2159 N N . VAL A 1 295 ? 17.678 0.741 -27.138 1.00 94.25 295 VAL A N 1
ATOM 2160 C CA . VAL A 1 295 ? 16.520 0.593 -26.246 1.00 94.25 295 VAL A CA 1
ATOM 2161 C C . VAL A 1 295 ? 16.461 -0.848 -25.746 1.00 94.25 295 VAL A C 1
ATOM 2163 O O . VAL A 1 295 ? 15.917 -1.707 -26.443 1.00 94.25 295 VAL A O 1
ATOM 2166 N N . PRO A 1 296 ? 17.024 -1.145 -24.564 1.00 92.12 296 PRO A N 1
ATOM 2167 C CA . PRO A 1 296 ? 16.965 -2.492 -24.019 1.00 92.12 296 PRO A CA 1
ATOM 2168 C C . PRO A 1 296 ? 15.539 -2.841 -23.577 1.00 92.12 296 PRO A C 1
ATOM 2170 O O . PRO A 1 296 ? 14.777 -1.972 -23.140 1.00 92.12 296 PRO A O 1
ATOM 2173 N N . LEU A 1 297 ? 15.196 -4.129 -23.647 1.00 95.12 297 LEU A N 1
ATOM 2174 C CA . LEU A 1 297 ? 14.054 -4.676 -22.910 1.00 95.12 297 LEU A CA 1
ATOM 2175 C C . LEU A 1 297 ? 14.335 -4.587 -21.408 1.00 95.12 297 LEU A C 1
ATOM 2177 O O . LEU A 1 297 ? 15.486 -4.704 -20.980 1.00 95.12 297 LEU A O 1
ATOM 2181 N N . SER A 1 298 ? 13.292 -4.397 -20.601 1.00 92.06 298 SER A N 1
ATOM 2182 C CA . SER A 1 298 ? 13.468 -4.333 -19.150 1.00 92.06 298 SER A CA 1
ATOM 2183 C C . SER A 1 298 ? 13.982 -5.653 -18.579 1.00 92.06 298 SER A C 1
ATOM 2185 O O . SER A 1 298 ? 13.624 -6.742 -19.040 1.00 92.06 298 SER A O 1
ATOM 2187 N N . ALA A 1 299 ? 14.797 -5.559 -17.526 1.00 91.19 299 ALA A N 1
ATOM 2188 C CA . ALA A 1 299 ? 15.357 -6.728 -16.853 1.00 91.19 299 ALA A CA 1
ATOM 2189 C C . ALA A 1 299 ? 14.256 -7.678 -16.361 1.00 91.19 299 ALA A C 1
ATOM 2191 O O . ALA A 1 299 ? 14.384 -8.894 -16.492 1.00 91.19 299 ALA A O 1
ATOM 2192 N N . THR A 1 300 ? 13.141 -7.128 -15.866 1.00 91.94 300 THR A N 1
ATOM 2193 C CA . THR A 1 300 ? 12.008 -7.939 -15.410 1.00 91.94 300 THR A CA 1
ATOM 2194 C C . THR A 1 300 ? 11.369 -8.735 -16.549 1.00 91.94 300 THR A C 1
ATOM 2196 O O . THR A 1 300 ? 11.060 -9.914 -16.378 1.00 91.94 300 THR A O 1
ATOM 2199 N N . LEU A 1 301 ? 11.191 -8.119 -17.722 1.00 94.19 301 LEU A N 1
ATOM 2200 C CA . LEU A 1 301 ? 10.614 -8.789 -18.885 1.00 94.19 301 LEU A CA 1
ATOM 2201 C C . LEU A 1 301 ? 11.545 -9.880 -19.429 1.00 94.19 301 LEU A C 1
ATOM 2203 O O . LEU A 1 301 ? 11.073 -10.959 -19.773 1.00 94.19 301 LEU A O 1
ATOM 2207 N N . VAL A 1 302 ? 12.856 -9.622 -19.466 1.00 95.19 302 VAL A N 1
ATOM 2208 C CA . VAL A 1 302 ? 13.859 -10.602 -19.912 1.00 95.19 302 VAL A CA 1
ATOM 2209 C C . VAL A 1 302 ? 13.949 -11.786 -18.946 1.00 95.19 302 VAL A C 1
ATOM 2211 O O . VAL A 1 302 ? 13.978 -12.930 -19.388 1.00 95.19 302 VAL A O 1
ATOM 2214 N N . ALA A 1 303 ? 13.971 -11.531 -17.636 1.00 93.50 303 ALA A N 1
ATOM 2215 C CA . ALA A 1 303 ? 14.152 -12.574 -16.629 1.00 93.50 303 ALA A CA 1
ATOM 2216 C C . ALA A 1 303 ? 12.876 -13.386 -16.348 1.00 93.50 303 ALA A C 1
ATOM 2218 O O . ALA A 1 303 ? 12.954 -14.589 -16.116 1.00 93.50 303 ALA A O 1
ATOM 2219 N N . GLY A 1 304 ? 11.709 -12.734 -16.330 1.00 91.69 304 GLY A N 1
ATOM 2220 C CA . GLY A 1 304 ? 10.449 -13.333 -15.876 1.00 91.69 304 GLY A CA 1
ATOM 2221 C C . GLY A 1 304 ? 9.339 -13.402 -16.926 1.00 91.69 304 GLY A C 1
ATOM 2222 O O . GLY A 1 304 ? 8.269 -13.943 -16.638 1.00 91.69 304 GLY A O 1
ATOM 2223 N N . GLY A 1 305 ? 9.550 -12.849 -18.122 1.00 95.69 305 GLY A N 1
ATOM 2224 C CA . GLY A 1 305 ? 8.539 -12.784 -19.173 1.00 95.69 305 GLY A CA 1
ATOM 2225 C C . GLY A 1 305 ? 7.402 -11.794 -18.890 1.00 95.69 305 GLY A C 1
ATOM 2226 O O . GLY A 1 305 ? 7.330 -11.134 -17.849 1.00 95.69 305 GLY A O 1
ATOM 2227 N N . ALA A 1 306 ? 6.479 -11.688 -19.850 1.00 95.56 306 ALA A N 1
ATOM 2228 C CA . ALA A 1 306 ? 5.369 -10.736 -19.786 1.00 95.56 306 ALA A CA 1
ATOM 2229 C C . ALA A 1 306 ? 4.417 -11.015 -18.613 1.00 95.56 306 ALA A C 1
ATOM 2231 O O . ALA A 1 306 ? 3.917 -10.079 -17.992 1.00 95.56 306 ALA A O 1
ATOM 2232 N N . GLY A 1 307 ? 4.192 -12.290 -18.279 1.00 96.81 307 GLY A N 1
ATOM 2233 C CA . GLY A 1 307 ? 3.326 -12.664 -17.163 1.00 96.81 307 GLY A CA 1
ATOM 2234 C C . GLY A 1 307 ? 3.852 -12.151 -15.820 1.00 96.81 307 GLY A C 1
ATOM 2235 O O . GLY A 1 307 ? 3.080 -11.570 -15.065 1.00 96.81 307 GLY A O 1
ATOM 2236 N N . THR A 1 308 ? 5.163 -12.233 -15.565 1.00 96.38 308 THR A N 1
ATOM 2237 C CA . THR A 1 308 ? 5.787 -11.634 -14.370 1.00 96.38 308 THR A CA 1
ATOM 2238 C C . THR A 1 308 ? 5.694 -10.110 -14.383 1.00 96.38 308 THR A C 1
ATOM 2240 O O . THR A 1 308 ? 5.286 -9.520 -13.382 1.00 96.38 308 THR A O 1
ATOM 2243 N N . LEU A 1 309 ? 6.015 -9.471 -15.516 1.00 96.31 309 LEU A N 1
ATOM 2244 C CA . LEU A 1 309 ? 5.961 -8.012 -15.667 1.00 96.31 309 LEU A CA 1
ATOM 2245 C C . LEU A 1 309 ? 4.568 -7.459 -15.317 1.00 96.31 309 LEU A C 1
ATOM 2247 O O . LEU A 1 309 ? 4.433 -6.578 -14.467 1.00 96.31 309 LEU A O 1
ATOM 2251 N N . PHE A 1 310 ? 3.518 -7.998 -15.941 1.00 96.56 310 PHE A N 1
ATOM 2252 C CA . PHE A 1 310 ? 2.148 -7.553 -15.691 1.00 96.56 310 PHE A CA 1
ATOM 2253 C C . PHE A 1 310 ? 1.599 -8.068 -14.360 1.00 96.56 310 PHE A C 1
ATOM 2255 O O . PHE A 1 310 ? 0.827 -7.365 -13.716 1.00 96.56 310 PHE A O 1
ATOM 2262 N N . GLY A 1 311 ? 2.019 -9.244 -13.897 1.00 97.69 311 GLY A N 1
ATOM 2263 C CA . GLY A 1 311 ? 1.633 -9.768 -12.590 1.00 97.69 311 GLY A CA 1
ATOM 2264 C C . GLY A 1 311 ? 2.117 -8.902 -11.429 1.00 97.69 311 GLY A C 1
ATOM 2265 O O . GLY A 1 311 ? 1.386 -8.725 -10.457 1.00 97.69 311 GLY A O 1
ATOM 2266 N N . LEU A 1 312 ? 3.304 -8.293 -11.535 1.00 96.69 312 LEU A N 1
ATOM 2267 C CA . LEU A 1 312 ? 3.793 -7.321 -10.550 1.00 96.69 312 LEU A CA 1
ATOM 2268 C C . LEU A 1 312 ? 2.938 -6.048 -10.536 1.00 96.69 312 LEU A C 1
ATOM 2270 O O . LEU A 1 312 ? 2.584 -5.574 -9.456 1.00 96.69 312 LEU A O 1
ATOM 2274 N N . LEU A 1 313 ? 2.525 -5.544 -11.705 1.00 97.25 313 LEU A N 1
ATOM 2275 C CA . LEU A 1 313 ? 1.572 -4.433 -11.788 1.00 97.25 313 LEU A CA 1
ATOM 2276 C C . LEU A 1 313 ? 0.222 -4.804 -11.157 1.00 97.25 313 LEU A C 1
ATOM 2278 O O . LEU A 1 313 ? -0.298 -4.051 -10.334 1.00 97.25 313 LEU A O 1
ATOM 2282 N N . LEU A 1 314 ? -0.332 -5.974 -11.493 1.00 98.00 314 LEU A N 1
ATOM 2283 C CA . LEU A 1 314 ? -1.586 -6.471 -10.917 1.00 98.00 314 LEU A CA 1
ATOM 2284 C C . LEU A 1 314 ? -1.486 -6.613 -9.394 1.00 98.00 314 LEU A C 1
ATOM 2286 O O . LEU A 1 314 ? -2.419 -6.249 -8.680 1.00 98.00 314 LEU A O 1
ATOM 2290 N N . ALA A 1 315 ? -0.345 -7.080 -8.886 1.00 97.94 315 ALA A N 1
ATOM 2291 C CA . ALA A 1 315 ? -0.093 -7.200 -7.457 1.00 97.94 315 ALA A CA 1
ATOM 2292 C C . ALA A 1 315 ? -0.072 -5.856 -6.729 1.00 97.94 315 ALA A C 1
ATOM 2294 O O . ALA A 1 315 ? -0.475 -5.788 -5.568 1.00 97.94 315 ALA A O 1
ATOM 2295 N N . GLN A 1 316 ? 0.351 -4.783 -7.398 1.00 97.94 316 GLN A N 1
ATOM 2296 C CA . GLN A 1 316 ? 0.222 -3.436 -6.856 1.00 97.94 316 GLN A CA 1
ATOM 2297 C C . GLN A 1 316 ? -1.228 -2.943 -6.952 1.00 97.94 316 GLN A C 1
ATOM 2299 O O . GLN A 1 316 ? -1.823 -2.606 -5.931 1.00 97.94 316 GLN A O 1
ATOM 2304 N N . VAL A 1 317 ? -1.815 -2.951 -8.154 1.00 98.00 317 VAL A N 1
ATOM 2305 C CA . VAL A 1 317 ? -3.138 -2.362 -8.438 1.00 98.00 317 VAL A CA 1
ATOM 2306 C C . VAL A 1 317 ? -4.269 -3.048 -7.678 1.00 98.00 317 VAL A C 1
ATOM 2308 O O . VAL A 1 317 ? -5.192 -2.368 -7.251 1.00 98.00 317 VAL A O 1
ATOM 2311 N N . PHE A 1 318 ? -4.226 -4.370 -7.506 1.00 97.44 318 PHE A N 1
ATOM 2312 C CA . PHE A 1 318 ? -5.275 -5.136 -6.818 1.00 97.44 318 PHE A CA 1
ATOM 2313 C C . PHE A 1 318 ? -4.862 -5.642 -5.434 1.00 97.44 318 PHE A C 1
ATOM 2315 O O . PHE A 1 318 ? -5.712 -6.117 -4.684 1.00 97.44 318 PHE A O 1
ATOM 2322 N N . GLY A 1 319 ? -3.578 -5.543 -5.094 1.00 97.12 319 GLY A N 1
ATOM 2323 C CA . GLY A 1 319 ? -3.041 -5.942 -3.801 1.00 97.12 319 GLY A CA 1
ATOM 2324 C C . GLY A 1 319 ? -2.572 -4.731 -3.009 1.00 97.12 319 GLY A C 1
ATOM 2325 O O . GLY A 1 319 ? -3.376 -4.055 -2.369 1.00 97.12 319 GLY A O 1
ATOM 2326 N N . ASN A 1 320 ? -1.265 -4.481 -3.056 1.00 96.25 320 ASN A N 1
ATOM 2327 C CA . ASN A 1 320 ? -0.579 -3.547 -2.168 1.00 96.25 320 ASN A CA 1
ATOM 2328 C C . ASN A 1 320 ? -1.170 -2.128 -2.192 1.00 96.25 320 ASN A C 1
ATOM 2330 O O . ASN A 1 320 ? -1.731 -1.674 -1.196 1.00 96.25 320 ASN A O 1
ATOM 2334 N N . ALA A 1 321 ? -1.114 -1.449 -3.342 1.00 98.06 321 ALA A N 1
ATOM 2335 C CA . ALA A 1 321 ? -1.549 -0.060 -3.452 1.00 98.06 321 ALA A CA 1
ATOM 2336 C C . ALA A 1 321 ? -3.047 0.089 -3.144 1.00 98.06 321 ALA A C 1
ATOM 2338 O O . ALA A 1 321 ? -3.439 0.997 -2.416 1.00 98.06 321 ALA A O 1
ATOM 2339 N N . LEU A 1 322 ? -3.893 -0.826 -3.632 1.00 98.19 322 LEU A N 1
ATOM 2340 C CA . LEU A 1 322 ? -5.330 -0.792 -3.346 1.00 98.19 322 LEU A CA 1
ATOM 2341 C C . LEU A 1 322 ? -5.629 -0.905 -1.854 1.00 98.19 322 LEU A C 1
ATOM 2343 O O . LEU A 1 322 ? -6.412 -0.118 -1.321 1.00 98.19 322 LEU A O 1
ATOM 2347 N N . TYR A 1 323 ? -5.021 -1.888 -1.194 1.00 97.75 323 TYR A N 1
ATOM 2348 C CA . TYR A 1 323 ? -5.209 -2.105 0.231 1.00 97.75 323 TYR A CA 1
ATOM 2349 C C . TYR A 1 323 ? -4.735 -0.897 1.042 1.00 97.75 323 TYR A C 1
ATOM 2351 O O . TYR A 1 323 ? -5.470 -0.409 1.903 1.00 97.75 323 TYR A O 1
ATOM 2359 N N . GLU A 1 324 ? -3.540 -0.387 0.747 1.00 97.38 324 GLU A N 1
ATOM 2360 C CA . GLU A 1 324 ? -2.973 0.745 1.470 1.00 97.38 324 GLU A CA 1
ATOM 2361 C C . GLU A 1 324 ? -3.797 2.023 1.263 1.00 97.38 324 GLU A C 1
ATOM 2363 O O . GLU A 1 324 ? -4.177 2.672 2.240 1.00 97.38 324 GLU A O 1
ATOM 2368 N N . GLU A 1 325 ? -4.173 2.370 0.030 1.00 98.06 325 GLU A N 1
ATOM 2369 C CA . GLU A 1 325 ? -4.994 3.563 -0.199 1.00 98.06 325 GLU A CA 1
ATOM 2370 C C . GLU A 1 325 ? -6.371 3.451 0.470 1.00 98.06 325 GLU A C 1
ATOM 2372 O O . GLU A 1 325 ? -6.807 4.381 1.159 1.00 98.06 325 GLU A O 1
ATOM 2377 N N . ALA A 1 326 ? -7.039 2.299 0.353 1.00 97.00 326 ALA A N 1
ATOM 2378 C CA . ALA A 1 326 ? -8.333 2.074 0.996 1.00 97.00 326 ALA A CA 1
ATOM 2379 C C . ALA A 1 326 ? -8.247 2.184 2.524 1.00 97.00 326 ALA A C 1
ATOM 2381 O O . ALA A 1 326 ? -9.094 2.826 3.151 1.00 97.00 326 ALA A O 1
ATOM 2382 N N . LEU A 1 327 ? -7.214 1.604 3.138 1.00 96.38 327 LEU A N 1
ATOM 2383 C CA . LEU A 1 327 ? -7.055 1.626 4.586 1.00 96.38 327 LEU A CA 1
ATOM 2384 C C . LEU A 1 327 ? -6.632 3.008 5.097 1.00 96.38 327 LEU A C 1
ATOM 2386 O O . LEU A 1 327 ? -7.275 3.559 5.990 1.00 96.38 327 LEU A O 1
ATOM 2390 N N . TYR A 1 328 ? -5.561 3.588 4.561 1.00 96.75 328 TYR A N 1
ATOM 2391 C CA . TYR A 1 328 ? -4.955 4.786 5.144 1.00 96.75 328 TYR A CA 1
ATOM 2392 C C . TYR A 1 328 ? -5.667 6.077 4.722 1.00 96.75 328 TYR A C 1
ATOM 2394 O O . TYR A 1 328 ? -5.804 7.001 5.534 1.00 96.75 328 TYR A O 1
ATOM 2402 N N . ARG A 1 329 ? -6.153 6.158 3.476 1.00 95.31 329 ARG A N 1
ATOM 2403 C CA . ARG A 1 329 ? -6.777 7.372 2.916 1.00 95.31 329 ARG A CA 1
ATOM 2404 C C . ARG A 1 329 ? -8.294 7.253 2.933 1.00 95.31 329 ARG A C 1
ATOM 2406 O O . ARG A 1 329 ? -8.972 8.175 3.383 1.00 95.31 329 ARG A O 1
ATOM 2413 N N . GLY A 1 330 ? -8.810 6.101 2.518 1.00 93.62 330 GLY A N 1
ATOM 2414 C CA . GLY A 1 330 ? -10.236 5.798 2.549 1.00 93.62 330 GLY A CA 1
ATOM 2415 C C . GLY A 1 330 ? -10.805 5.750 3.966 1.00 93.62 330 GLY A C 1
ATOM 2416 O O . GLY A 1 330 ? -11.761 6.461 4.275 1.00 93.62 330 GLY A O 1
ATOM 2417 N N . PHE A 1 331 ? -10.201 4.941 4.842 1.00 95.06 331 PHE A N 1
ATOM 2418 C CA . PHE A 1 331 ? -10.732 4.656 6.179 1.00 95.06 331 PHE A CA 1
ATOM 2419 C C . PHE A 1 331 ? -10.092 5.478 7.314 1.00 95.06 331 PHE A C 1
ATOM 2421 O O . PHE A 1 331 ? -10.800 6.180 8.038 1.00 95.06 331 PHE A O 1
ATOM 2428 N N . LEU A 1 332 ? -8.772 5.406 7.517 1.00 94.75 332 LEU A N 1
ATOM 2429 C CA . LEU A 1 332 ? -8.124 6.013 8.691 1.00 94.75 332 LEU A CA 1
ATOM 2430 C C . LEU A 1 332 ? -8.158 7.541 8.650 1.00 94.75 332 LEU A C 1
ATOM 2432 O O . LEU A 1 332 ? -8.533 8.171 9.639 1.00 94.75 332 LEU A O 1
ATOM 2436 N N . LEU A 1 333 ? -7.809 8.146 7.511 1.00 94.56 333 LEU A N 1
ATOM 2437 C CA . LEU A 1 333 ? -7.819 9.602 7.353 1.00 94.56 333 LEU A CA 1
ATOM 2438 C C . LEU A 1 333 ? -9.220 10.192 7.585 1.00 94.56 333 LEU A C 1
ATOM 2440 O O . LEU A 1 333 ? -9.360 11.156 8.340 1.00 94.56 333 LEU A O 1
ATOM 2444 N N . SER A 1 334 ? -10.254 9.597 6.984 1.00 91.88 334 SER A N 1
ATOM 2445 C CA . SER A 1 334 ? -11.646 10.044 7.132 1.00 91.88 334 SER A CA 1
ATOM 2446 C C . SER A 1 334 ? -12.154 9.860 8.567 1.00 91.88 334 SER A C 1
ATOM 2448 O O . SER A 1 334 ? -12.755 10.775 9.136 1.00 91.88 334 SER A O 1
ATOM 2450 N N . THR A 1 335 ? -11.825 8.731 9.202 1.00 92.69 335 THR A N 1
ATOM 2451 C CA . THR A 1 335 ? -12.184 8.442 10.597 1.00 92.69 335 THR A CA 1
ATOM 2452 C C . THR A 1 335 ? -11.518 9.415 11.572 1.00 92.69 335 THR A C 1
ATOM 2454 O O . THR A 1 335 ? -12.184 9.973 12.450 1.00 92.69 335 THR A O 1
ATOM 2457 N N . PHE A 1 336 ? -10.210 9.658 11.433 1.00 93.50 336 PHE A N 1
ATOM 2458 C CA . PHE A 1 336 ? -9.501 10.624 12.274 1.00 93.50 336 PHE A CA 1
ATOM 2459 C C . PHE A 1 336 ? -10.042 12.036 12.078 1.00 93.50 336 PHE A C 1
ATOM 2461 O O . PHE A 1 336 ? -10.230 12.754 13.060 1.00 93.50 336 PHE A O 1
ATOM 2468 N N . HIS A 1 337 ? -10.354 12.418 10.838 1.00 92.25 337 HIS A N 1
ATOM 2469 C CA . HIS A 1 337 ? -10.949 13.714 10.556 1.00 92.25 337 HIS A CA 1
ATOM 2470 C C . HIS A 1 337 ? -12.290 13.889 11.272 1.00 92.25 337 HIS A C 1
ATOM 2472 O O . HIS A 1 337 ? -12.446 14.849 12.026 1.00 92.25 337 HIS A O 1
ATOM 2478 N N . ALA A 1 338 ? -13.223 12.943 11.110 1.00 90.25 338 ALA A N 1
ATOM 2479 C CA . ALA A 1 338 ? -14.520 12.991 11.784 1.00 90.25 338 ALA A CA 1
ATOM 2480 C C . ALA A 1 338 ? -14.371 13.077 13.308 1.00 90.25 338 ALA A C 1
ATOM 2482 O O . ALA A 1 338 ? -15.039 13.881 13.962 1.00 90.25 338 ALA A O 1
ATOM 2483 N N . ARG A 1 339 ? -13.436 12.310 13.881 1.00 90.75 339 ARG A N 1
ATOM 2484 C CA . ARG A 1 339 ? -13.157 12.352 15.318 1.00 90.75 339 ARG A CA 1
ATOM 2485 C C . ARG A 1 339 ? -12.641 13.723 15.754 1.00 90.75 339 ARG A C 1
ATOM 2487 O O . ARG A 1 339 ? -13.146 14.264 16.732 1.00 90.75 339 AR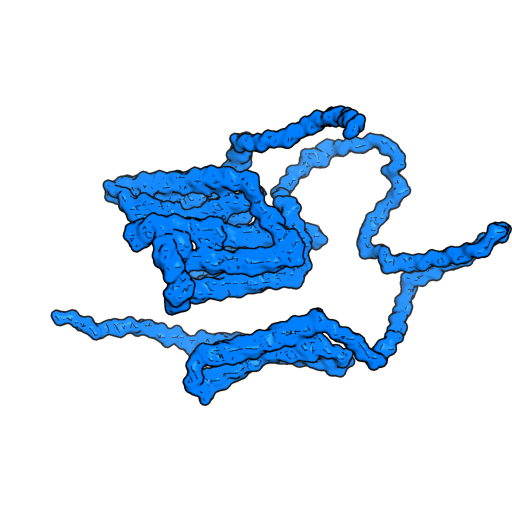G A O 1
ATOM 2494 N N . PHE A 1 340 ? -11.692 14.315 15.031 1.00 92.19 340 PHE A N 1
ATOM 2495 C CA . PHE A 1 340 ? -11.154 15.634 15.371 1.00 92.19 340 PHE A CA 1
ATOM 2496 C C . PHE A 1 340 ? -12.158 16.772 15.169 1.00 92.19 340 PHE A C 1
ATOM 2498 O O . PHE A 1 340 ? -12.134 17.735 15.933 1.00 92.19 340 PHE A O 1
ATOM 2505 N N . VAL A 1 341 ? -13.068 16.651 14.199 1.00 90.25 341 VAL A N 1
ATOM 2506 C CA . VAL A 1 341 ? -14.218 17.557 14.073 1.00 90.25 341 VAL A CA 1
ATOM 2507 C C . VAL A 1 341 ? -15.111 17.441 15.310 1.00 90.25 341 VAL A C 1
ATOM 2509 O O . VAL A 1 341 ? -15.421 18.455 15.931 1.00 90.25 341 VAL A O 1
ATOM 2512 N N . SER A 1 342 ? -15.468 16.218 15.719 1.00 87.75 342 SER A N 1
ATOM 2513 C CA . SER A 1 342 ? -16.373 15.994 16.857 1.00 87.75 342 SER A CA 1
ATOM 2514 C C . SER A 1 342 ? -15.819 16.486 18.199 1.00 87.75 342 SER A C 1
ATOM 2516 O O . SER A 1 342 ? -16.583 16.856 19.085 1.00 87.75 342 SER A O 1
ATOM 2518 N N . THR A 1 343 ? -14.491 16.530 18.350 1.00 89.19 343 THR A N 1
ATOM 2519 C CA . THR A 1 343 ? -13.829 17.029 19.562 1.00 89.19 343 THR A CA 1
ATOM 2520 C C . THR A 1 343 ? -13.533 18.529 19.522 1.00 89.19 343 THR A C 1
ATOM 2522 O O . THR A 1 343 ? -12.943 19.051 20.466 1.00 89.19 343 THR A O 1
ATOM 2525 N N . GLY A 1 344 ? -13.906 19.238 18.449 1.00 88.56 344 GLY A N 1
ATOM 2526 C CA . GLY A 1 344 ? -13.654 20.674 18.308 1.00 88.56 344 GLY A CA 1
ATOM 2527 C C . GLY A 1 344 ? -12.178 21.037 18.103 1.00 88.56 344 GLY A C 1
ATOM 2528 O O . GLY A 1 344 ? -11.766 22.152 18.423 1.00 88.56 344 GLY A O 1
ATOM 2529 N N . ARG A 1 345 ? -11.353 20.111 17.591 1.00 90.06 345 ARG A N 1
ATOM 2530 C CA . ARG A 1 345 ? -9.929 20.357 17.310 1.00 90.06 345 ARG A CA 1
ATOM 2531 C C . ARG A 1 345 ? -9.787 21.476 16.272 1.00 90.06 345 ARG A C 1
ATOM 2533 O O . ARG A 1 345 ? -10.447 21.457 15.235 1.00 90.06 345 ARG A O 1
ATOM 2540 N N . SER A 1 346 ? -8.863 22.412 16.491 1.00 86.31 346 SER A N 1
ATOM 2541 C CA . SER A 1 346 ? -8.482 23.373 15.454 1.00 86.31 346 SER A CA 1
ATOM 2542 C C . SER A 1 346 ? -7.767 22.655 14.301 1.00 86.31 346 SER A C 1
ATOM 2544 O O . SER A 1 346 ? -6.897 21.815 14.523 1.00 86.31 346 SER A O 1
ATOM 2546 N N . ARG A 1 347 ? -8.142 22.975 13.055 1.00 91.75 347 ARG A N 1
ATOM 2547 C CA . ARG A 1 347 ? -7.605 22.346 11.828 1.00 91.75 347 ARG A CA 1
ATOM 2548 C C . ARG A 1 347 ? -7.688 20.802 11.858 1.00 91.75 347 ARG A C 1
ATOM 2550 O O . ARG A 1 347 ? -6.662 20.128 11.737 1.00 91.75 347 ARG A O 1
ATOM 2557 N N . PRO A 1 348 ? -8.897 20.224 11.983 1.00 91.50 348 PRO A N 1
ATOM 2558 C CA . PRO A 1 348 ? -9.079 18.781 12.163 1.00 91.50 348 PRO A CA 1
ATOM 2559 C C . PRO A 1 348 ? -8.515 17.962 10.996 1.00 91.50 348 PRO A C 1
ATOM 2561 O O . PRO A 1 348 ? -7.967 16.884 11.214 1.00 91.50 348 PRO A O 1
ATOM 2564 N N . PHE A 1 349 ? -8.573 18.493 9.770 1.00 91.50 349 PHE A N 1
ATOM 2565 C CA . PHE A 1 349 ? -7.997 17.848 8.589 1.00 91.50 349 PHE A CA 1
ATOM 2566 C C . PHE A 1 349 ? -6.479 17.701 8.681 1.00 91.50 349 PHE A C 1
ATOM 2568 O O . PHE A 1 349 ? -5.962 16.610 8.472 1.00 91.50 349 PHE A O 1
ATOM 2575 N N . LEU A 1 350 ? -5.764 18.764 9.060 1.00 92.69 350 LEU A N 1
ATOM 2576 C CA . LEU A 1 350 ? -4.308 18.716 9.197 1.00 92.69 350 LEU A CA 1
ATOM 2577 C C . LEU A 1 350 ? -3.887 17.706 10.272 1.00 92.69 350 LEU A C 1
ATOM 2579 O O . LEU A 1 350 ? -2.960 16.930 10.061 1.00 92.69 350 LEU A O 1
ATOM 2583 N N . ALA A 1 351 ? -4.601 17.674 11.401 1.00 93.69 351 ALA A N 1
ATOM 2584 C CA . ALA A 1 351 ? -4.351 16.697 12.456 1.00 93.69 351 ALA A CA 1
ATOM 2585 C C . ALA A 1 351 ? -4.593 15.253 11.979 1.00 93.69 351 ALA A C 1
ATOM 2587 O O . ALA A 1 351 ? -3.786 14.371 12.268 1.00 93.69 351 ALA A O 1
ATOM 2588 N N . ALA A 1 352 ? -5.673 15.014 11.229 1.00 94.44 352 ALA A N 1
ATOM 2589 C CA . ALA A 1 352 ? -5.986 13.704 10.659 1.00 94.44 352 ALA A CA 1
ATOM 2590 C C . ALA A 1 352 ? -4.956 13.262 9.615 1.00 94.44 352 ALA A C 1
ATOM 2592 O O . ALA A 1 352 ? -4.542 12.103 9.616 1.00 94.44 352 ALA A O 1
ATOM 2593 N N . LEU A 1 353 ? -4.523 14.194 8.764 1.00 95.06 353 LEU A N 1
ATOM 2594 C CA . LEU A 1 353 ? -3.504 13.979 7.748 1.00 95.06 353 LEU A CA 1
ATOM 2595 C C . LEU A 1 353 ? -2.192 13.534 8.390 1.00 95.06 353 LEU A C 1
ATOM 2597 O O . LEU A 1 353 ? -1.709 12.449 8.075 1.00 95.06 353 LEU A O 1
ATOM 2601 N N . VAL A 1 354 ? -1.673 14.322 9.336 1.00 94.12 354 VAL A N 1
ATOM 2602 C CA . VAL A 1 354 ? -0.432 14.005 10.056 1.00 94.12 354 VAL A CA 1
ATOM 2603 C C . VAL A 1 354 ? -0.555 12.666 10.776 1.00 94.12 354 VAL A C 1
ATOM 2605 O O . VAL A 1 354 ? 0.304 11.812 10.607 1.00 94.12 354 VAL A O 1
ATOM 2608 N N . LEU A 1 355 ? -1.636 12.437 11.529 1.00 95.25 355 LEU A N 1
ATOM 2609 C CA . LEU A 1 355 ? -1.790 11.194 12.284 1.00 95.25 355 LEU A CA 1
ATOM 2610 C C . LEU A 1 355 ? -1.870 9.962 11.370 1.00 95.25 355 LEU A C 1
ATOM 2612 O O . LEU A 1 355 ? -1.163 8.989 11.612 1.00 95.25 355 LEU A O 1
ATOM 2616 N N . SER A 1 356 ? -2.688 10.005 10.314 1.00 95.50 356 SER A N 1
ATOM 2617 C CA . SER A 1 356 ? -2.810 8.888 9.367 1.00 95.50 356 SER A CA 1
ATOM 2618 C C . SER A 1 356 ? -1.478 8.596 8.668 1.00 95.50 356 SER A C 1
ATOM 2620 O O . SER A 1 356 ? -1.064 7.439 8.613 1.00 95.50 356 SER A O 1
ATOM 2622 N N . GLN A 1 357 ? -0.753 9.628 8.215 1.00 95.50 357 GLN A N 1
ATOM 2623 C CA . GLN A 1 357 ? 0.511 9.415 7.502 1.00 95.50 357 GLN A CA 1
ATOM 2624 C C . GLN A 1 357 ? 1.645 8.975 8.438 1.00 95.50 357 GLN A C 1
ATOM 2626 O O . GLN A 1 357 ? 2.496 8.189 8.033 1.00 95.50 357 GLN A O 1
ATOM 2631 N N . THR A 1 358 ? 1.632 9.395 9.706 1.00 94.00 358 THR A N 1
ATOM 2632 C CA . THR A 1 358 ? 2.550 8.860 10.720 1.00 94.00 358 THR A CA 1
ATOM 2633 C C . THR A 1 358 ? 2.283 7.381 10.980 1.00 94.00 358 THR A C 1
ATOM 2635 O O . THR A 1 358 ? 3.225 6.597 11.015 1.00 94.00 358 THR A O 1
ATOM 2638 N N . VAL A 1 359 ? 1.016 6.969 11.117 1.00 94.25 359 VAL A N 1
ATOM 2639 C CA . VAL A 1 359 ? 0.670 5.544 11.269 1.00 94.25 359 VAL A CA 1
ATOM 2640 C C . VAL A 1 359 ? 1.120 4.749 10.041 1.00 94.25 359 VAL A C 1
ATOM 2642 O O . VAL A 1 359 ? 1.723 3.691 10.197 1.00 94.25 359 VAL A O 1
ATOM 2645 N N . PHE A 1 360 ? 0.898 5.275 8.833 1.00 95.31 360 PHE A N 1
ATOM 2646 C CA . PHE A 1 360 ? 1.383 4.678 7.587 1.00 95.31 360 PHE A CA 1
ATOM 2647 C C . PHE A 1 360 ? 2.908 4.482 7.594 1.00 95.31 360 PHE A C 1
ATOM 2649 O O . PHE A 1 360 ? 3.384 3.369 7.382 1.00 95.31 360 PHE A O 1
ATOM 2656 N N . ALA A 1 361 ? 3.679 5.525 7.917 1.00 94.12 361 ALA A N 1
ATOM 2657 C CA . ALA A 1 361 ? 5.137 5.445 7.972 1.00 94.12 361 ALA A CA 1
ATOM 2658 C C . ALA A 1 361 ? 5.634 4.457 9.044 1.00 94.12 361 ALA A C 1
ATOM 2660 O O . ALA A 1 361 ? 6.530 3.659 8.782 1.00 94.12 361 ALA A O 1
ATOM 2661 N N . LEU A 1 362 ? 5.026 4.453 10.234 1.00 89.94 362 LEU A N 1
ATOM 2662 C CA . LEU A 1 362 ? 5.420 3.558 11.327 1.00 89.94 362 LEU A CA 1
ATOM 2663 C C . LEU A 1 362 ? 5.143 2.083 11.028 1.00 89.94 362 LEU A C 1
ATOM 2665 O O . LEU A 1 362 ? 5.909 1.231 11.466 1.00 89.94 362 LEU A O 1
ATOM 2669 N N . VAL A 1 363 ? 4.098 1.760 10.262 1.00 88.81 363 VAL A N 1
ATOM 2670 C CA . VAL A 1 363 ? 3.825 0.368 9.860 1.00 88.81 363 VAL A CA 1
ATOM 2671 C C . VAL A 1 363 ? 4.923 -0.196 8.944 1.00 88.81 363 VAL A C 1
ATOM 2673 O O . VAL A 1 363 ? 5.118 -1.408 8.910 1.00 88.81 363 VAL A O 1
ATOM 2676 N N . HIS A 1 364 ? 5.705 0.659 8.279 1.00 89.38 364 HIS A N 1
ATOM 2677 C CA . HIS A 1 364 ? 6.858 0.239 7.478 1.00 89.38 364 HIS A CA 1
ATOM 2678 C C . HIS A 1 364 ? 8.136 0.041 8.302 1.00 89.38 364 HIS A C 1
ATOM 2680 O O . HIS A 1 364 ? 9.067 -0.604 7.831 1.00 89.38 364 HIS A O 1
ATOM 2686 N N . LEU A 1 365 ? 8.216 0.579 9.524 1.00 88.69 365 LEU A N 1
ATOM 2687 C CA . LEU A 1 365 ? 9.417 0.484 10.362 1.00 88.69 365 LEU A CA 1
ATOM 2688 C C . LEU A 1 365 ? 9.916 -0.966 10.536 1.00 88.69 365 LEU A C 1
ATOM 2690 O O . LEU A 1 365 ? 11.112 -1.184 10.342 1.00 88.69 365 LEU A O 1
ATOM 2694 N N . PRO A 1 366 ? 9.062 -1.967 10.840 1.00 85.69 366 PRO A N 1
ATOM 2695 C CA . PRO A 1 366 ? 9.524 -3.337 11.033 1.00 85.69 366 PRO A CA 1
ATOM 2696 C C . PRO A 1 366 ? 10.214 -3.917 9.799 1.00 85.69 366 PRO A C 1
ATOM 2698 O O . PRO A 1 366 ? 11.284 -4.500 9.938 1.00 85.69 366 PRO A O 1
ATOM 2701 N N . SER A 1 367 ? 9.662 -3.723 8.596 1.00 82.62 367 SER A N 1
ATOM 2702 C CA . SER A 1 367 ? 10.284 -4.256 7.380 1.00 82.62 367 SER A CA 1
ATOM 2703 C C . SER A 1 367 ? 11.649 -3.621 7.126 1.00 82.62 367 SER A C 1
ATOM 2705 O O . SER A 1 367 ? 12.598 -4.333 6.823 1.00 82.62 367 SER A O 1
ATOM 2707 N N . ARG A 1 368 ? 11.792 -2.305 7.354 1.00 86.00 368 ARG A N 1
ATOM 2708 C CA . ARG A 1 368 ? 13.083 -1.608 7.205 1.00 86.00 368 ARG A CA 1
ATOM 2709 C C . ARG A 1 368 ? 14.138 -2.119 8.175 1.00 86.00 368 ARG A C 1
ATOM 2711 O O . ARG A 1 368 ? 15.286 -2.289 7.780 1.00 86.00 368 ARG A O 1
ATOM 2718 N N . LEU A 1 369 ? 13.752 -2.381 9.421 1.00 85.69 369 LEU A N 1
ATOM 2719 C CA . LEU A 1 369 ? 14.668 -2.925 10.420 1.00 85.69 369 LEU A CA 1
ATOM 2720 C C . LEU A 1 369 ? 15.139 -4.331 10.049 1.00 85.69 369 LEU A C 1
ATOM 2722 O O . LEU A 1 369 ? 16.314 -4.640 10.225 1.00 85.69 369 LEU A O 1
ATOM 2726 N N . VAL A 1 370 ? 14.250 -5.175 9.518 1.00 80.25 370 VAL A N 1
ATOM 2727 C CA . VAL A 1 370 ? 14.642 -6.527 9.103 1.00 80.25 370 VAL A CA 1
ATOM 2728 C C . VAL A 1 370 ? 15.456 -6.512 7.802 1.00 80.25 370 VAL A C 1
ATOM 2730 O O . VAL A 1 370 ? 16.371 -7.318 7.668 1.00 80.25 370 VAL A O 1
ATOM 2733 N N . ASP A 1 371 ? 15.226 -5.548 6.906 1.00 78.94 371 ASP A N 1
ATOM 2734 C CA . ASP A 1 371 ? 16.110 -5.264 5.760 1.00 78.94 371 ASP A CA 1
ATOM 2735 C C . ASP A 1 371 ? 17.490 -4.705 6.187 1.00 78.94 371 ASP A C 1
ATOM 2737 O O . ASP A 1 371 ? 18.337 -4.416 5.343 1.00 78.94 371 ASP A O 1
ATOM 2741 N N . GLY A 1 372 ? 17.736 -4.522 7.491 1.00 83.25 372 GLY A N 1
ATOM 2742 C CA . GLY A 1 372 ? 18.998 -4.015 8.035 1.00 83.25 372 GLY A CA 1
ATOM 2743 C C . GLY A 1 372 ? 19.171 -2.497 7.917 1.00 83.25 372 GLY A C 1
ATOM 2744 O O . GLY A 1 372 ? 20.260 -1.977 8.161 1.00 83.25 372 GLY A O 1
ATOM 2745 N N . VAL A 1 373 ? 18.118 -1.759 7.558 1.00 83.44 373 VAL A N 1
ATOM 2746 C CA . VAL A 1 373 ? 18.152 -0.298 7.445 1.00 83.44 373 VAL A CA 1
ATOM 2747 C C . VAL A 1 373 ? 18.075 0.320 8.844 1.00 83.44 373 VAL A C 1
ATOM 2749 O O . VAL A 1 373 ? 17.055 0.224 9.527 1.00 83.44 373 VAL A O 1
ATOM 2752 N N . VAL A 1 374 ? 19.149 0.988 9.272 1.00 87.62 374 VAL A N 1
ATOM 2753 C CA . VAL A 1 374 ? 19.298 1.557 10.625 1.00 87.62 374 VAL A CA 1
ATOM 2754 C C . VAL A 1 374 ? 19.872 2.980 10.602 1.00 87.62 374 VAL A C 1
ATOM 2756 O O . VAL A 1 374 ? 20.406 3.444 9.597 1.00 87.62 374 VAL A O 1
ATOM 2759 N N . GLY A 1 375 ? 19.771 3.708 11.718 1.00 89.56 375 GLY A N 1
ATOM 2760 C CA . GLY A 1 375 ? 20.370 5.042 11.862 1.00 89.56 375 GLY A CA 1
ATOM 2761 C C . GLY A 1 375 ? 19.775 6.095 10.915 1.00 89.56 375 GLY A C 1
ATOM 2762 O O . GLY A 1 375 ? 18.558 6.197 10.762 1.00 89.56 375 GLY A O 1
ATOM 2763 N N . MET A 1 376 ? 20.633 6.901 10.279 1.00 88.50 376 MET A N 1
ATOM 2764 C CA . MET A 1 376 ? 20.194 7.998 9.402 1.00 88.50 376 MET A CA 1
ATOM 2765 C C . MET A 1 376 ? 19.512 7.522 8.117 1.00 88.50 376 MET A C 1
ATOM 2767 O O . MET A 1 376 ? 18.611 8.203 7.627 1.00 88.50 376 MET A O 1
ATOM 2771 N N . SER A 1 377 ? 19.887 6.357 7.581 1.00 84.75 377 SER A N 1
ATOM 2772 C CA . SER A 1 377 ? 19.222 5.798 6.398 1.00 84.75 377 SER A CA 1
ATOM 2773 C C . SER A 1 377 ? 17.794 5.364 6.724 1.00 84.75 377 SER A C 1
ATOM 2775 O O . SER A 1 377 ? 16.894 5.601 5.922 1.00 84.75 377 SER A O 1
ATOM 2777 N N . LEU A 1 378 ? 17.554 4.834 7.929 1.00 91.00 378 LEU A N 1
ATOM 2778 C CA . LEU A 1 378 ? 16.207 4.536 8.416 1.00 91.00 378 LEU A CA 1
ATOM 2779 C C . LEU A 1 378 ? 15.369 5.808 8.541 1.00 91.00 378 LEU A C 1
ATOM 2781 O O . LEU A 1 378 ? 14.237 5.845 8.062 1.00 91.00 378 LEU A O 1
ATOM 2785 N N . ALA A 1 379 ? 15.931 6.865 9.133 1.00 88.44 379 ALA A N 1
ATOM 2786 C CA . ALA A 1 379 ? 15.246 8.149 9.255 1.00 88.44 379 ALA A CA 1
ATOM 2787 C C . ALA A 1 379 ? 14.887 8.738 7.879 1.00 88.44 379 ALA A C 1
ATOM 2789 O O . ALA A 1 379 ? 13.739 9.122 7.659 1.00 88.44 379 ALA A O 1
ATOM 2790 N N . ALA A 1 380 ? 15.833 8.751 6.934 1.00 88.75 380 ALA A N 1
ATOM 2791 C CA . ALA A 1 380 ? 15.601 9.224 5.570 1.00 88.75 380 ALA A CA 1
ATOM 2792 C C . ALA A 1 380 ? 14.549 8.376 4.837 1.00 88.75 380 ALA A C 1
ATOM 2794 O O . ALA A 1 380 ? 13.682 8.912 4.149 1.00 88.75 380 ALA A O 1
ATOM 2795 N N . ASN A 1 381 ? 14.584 7.057 5.025 1.00 92.56 381 ASN A N 1
ATOM 2796 C CA . ASN A 1 381 ? 13.634 6.142 4.414 1.00 92.56 381 ASN A CA 1
ATOM 2797 C C . ASN A 1 381 ? 12.206 6.351 4.945 1.00 92.56 381 ASN A C 1
ATOM 2799 O O . ASN A 1 381 ? 11.272 6.499 4.158 1.00 92.56 381 ASN A O 1
ATOM 2803 N N . LEU A 1 382 ? 12.035 6.453 6.266 1.00 92.38 382 LEU A N 1
ATOM 2804 C CA . LEU A 1 382 ? 10.736 6.740 6.879 1.00 92.38 382 LEU A CA 1
ATOM 2805 C C . LEU A 1 382 ? 10.231 8.142 6.526 1.00 92.38 382 LEU A C 1
ATOM 2807 O O . LEU A 1 382 ? 9.033 8.317 6.315 1.00 92.38 382 LEU A O 1
ATOM 2811 N N . ALA A 1 383 ? 11.126 9.128 6.411 1.00 91.12 383 ALA A N 1
ATOM 2812 C CA . ALA A 1 383 ? 10.773 10.461 5.935 1.00 91.12 383 ALA A CA 1
ATOM 2813 C C . ALA A 1 383 ? 10.258 10.420 4.489 1.00 91.12 383 ALA A C 1
ATOM 2815 O O . ALA A 1 383 ? 9.239 11.038 4.189 1.00 91.12 383 ALA A O 1
ATOM 2816 N N . LEU A 1 384 ? 10.898 9.646 3.608 1.00 89.56 384 LEU A N 1
ATOM 2817 C CA . LEU A 1 384 ? 10.434 9.463 2.233 1.00 89.56 384 LEU A CA 1
ATOM 2818 C C . LEU A 1 384 ? 9.062 8.774 2.175 1.00 89.56 384 LEU A C 1
ATOM 2820 O O . LEU A 1 384 ? 8.190 9.217 1.426 1.00 89.56 384 LEU A O 1
ATOM 2824 N N . VAL A 1 385 ? 8.838 7.736 2.988 1.00 92.50 385 VAL A N 1
ATOM 2825 C CA . VAL A 1 385 ? 7.528 7.065 3.101 1.00 92.50 385 VAL A CA 1
ATOM 2826 C C . VAL A 1 385 ? 6.460 8.037 3.613 1.00 92.50 385 VAL A C 1
ATOM 2828 O O . VAL A 1 385 ? 5.360 8.089 3.065 1.00 92.50 385 VAL A O 1
ATOM 2831 N N . LEU A 1 386 ? 6.786 8.859 4.616 1.00 93.81 386 LEU A N 1
ATOM 2832 C CA . LEU A 1 386 ? 5.889 9.885 5.148 1.00 93.81 386 LEU A CA 1
ATOM 2833 C C . LEU A 1 386 ? 5.523 10.928 4.082 1.00 93.81 386 LEU A C 1
ATOM 2835 O O . LEU A 1 386 ? 4.344 11.236 3.909 1.00 93.81 386 LEU A O 1
ATOM 2839 N N . VAL A 1 387 ? 6.510 11.452 3.348 1.00 89.75 387 VAL A N 1
ATOM 2840 C CA . VAL A 1 387 ? 6.301 12.438 2.273 1.00 89.75 387 VAL A CA 1
ATOM 2841 C C . VAL A 1 387 ? 5.469 11.845 1.137 1.00 89.75 387 VAL A C 1
ATOM 2843 O O . VAL A 1 387 ? 4.523 12.486 0.681 1.00 89.75 387 VAL A O 1
ATOM 2846 N N . SER A 1 388 ? 5.760 10.610 0.728 1.00 91.31 388 SER A N 1
ATOM 2847 C CA . SER A 1 388 ? 4.977 9.900 -0.292 1.00 91.31 388 SER A CA 1
ATOM 2848 C C . SER A 1 388 ? 3.533 9.710 0.169 1.00 91.31 388 SER A C 1
ATOM 2850 O O . SER A 1 388 ? 2.593 9.999 -0.569 1.00 91.31 388 SER A O 1
ATOM 2852 N N . GLY A 1 389 ? 3.337 9.333 1.436 1.00 94.62 389 GLY A N 1
ATOM 2853 C CA . GLY A 1 389 ? 2.004 9.178 1.995 1.00 94.62 389 GLY A CA 1
ATOM 2854 C C . GLY A 1 389 ? 1.215 10.486 2.075 1.00 94.62 389 GLY A C 1
ATOM 2855 O O . GLY A 1 389 ? 0.015 10.503 1.792 1.00 94.62 389 GLY A O 1
ATOM 2856 N N . LEU A 1 390 ? 1.885 11.600 2.391 1.00 94.06 390 LEU A N 1
ATOM 2857 C CA . LEU A 1 390 ? 1.293 12.937 2.324 1.00 94.06 390 LEU A CA 1
ATOM 2858 C C . LEU A 1 390 ? 0.895 13.294 0.889 1.00 94.06 390 LEU A C 1
ATOM 2860 O O . LEU A 1 390 ? -0.218 13.774 0.681 1.00 94.06 390 LEU A O 1
ATOM 2864 N N . ALA A 1 391 ? 1.756 13.025 -0.096 1.00 91.31 391 ALA A N 1
ATOM 2865 C CA . ALA A 1 391 ? 1.462 13.278 -1.503 1.00 91.31 391 ALA A CA 1
ATOM 2866 C C . ALA A 1 391 ? 0.229 12.490 -1.976 1.00 91.31 391 ALA A C 1
ATOM 2868 O O . ALA A 1 391 ? -0.676 13.083 -2.561 1.00 91.31 391 ALA A O 1
ATOM 2869 N N . PHE A 1 392 ? 0.128 11.197 -1.648 1.00 96.12 392 PHE A N 1
ATOM 2870 C CA . PHE A 1 392 ? -1.043 10.371 -1.969 1.00 96.12 392 PHE A CA 1
ATOM 2871 C C . PHE A 1 392 ? -2.315 10.844 -1.278 1.00 96.12 392 PHE A C 1
ATOM 2873 O O . PHE A 1 392 ? -3.359 10.955 -1.918 1.00 96.12 392 PHE A O 1
ATOM 2880 N N . ALA A 1 393 ? -2.238 11.195 0.006 1.00 95.56 393 ALA A N 1
ATOM 2881 C CA . ALA A 1 393 ? -3.388 11.713 0.733 1.00 95.56 393 ALA A CA 1
ATOM 2882 C C . ALA A 1 393 ? -3.890 13.039 0.140 1.00 95.56 393 ALA A C 1
ATOM 2884 O O . ALA A 1 393 ? -5.096 13.222 -0.020 1.00 95.56 393 ALA A O 1
ATOM 2885 N N . LEU A 1 394 ? -2.980 13.947 -0.226 1.00 92.88 394 LEU A N 1
ATOM 2886 C CA . LEU A 1 394 ? -3.327 15.206 -0.885 1.00 92.88 394 LEU A CA 1
ATOM 2887 C C . LEU A 1 394 ? -3.873 14.979 -2.296 1.00 92.88 394 LEU A C 1
ATOM 2889 O O . LEU A 1 394 ? -4.836 15.639 -2.679 1.00 92.88 394 LEU A O 1
ATOM 2893 N N . LEU A 1 395 ? -3.313 14.031 -3.050 1.00 93.06 395 LEU A N 1
ATOM 2894 C CA . LEU A 1 395 ? -3.800 13.674 -4.380 1.00 93.06 395 LEU A CA 1
ATOM 2895 C C . LEU A 1 395 ? -5.209 13.076 -4.308 1.00 93.06 395 LEU A C 1
ATOM 2897 O O . LEU A 1 395 ? -6.085 13.503 -5.058 1.00 93.06 395 LEU A O 1
ATOM 2901 N N . TYR A 1 396 ? -5.467 12.169 -3.361 1.00 94.62 396 TYR A N 1
ATOM 2902 C CA . TYR A 1 396 ? -6.806 11.623 -3.120 1.00 94.62 396 TYR A CA 1
ATOM 2903 C C . TYR A 1 396 ? -7.783 12.742 -2.794 1.00 94.62 396 TYR A C 1
ATOM 2905 O O . TYR A 1 396 ? -8.877 12.814 -3.342 1.00 94.62 396 TYR A O 1
ATOM 2913 N N . TYR A 1 397 ? -7.357 13.674 -1.952 1.00 90.19 397 TYR A N 1
ATOM 2914 C CA . TYR A 1 397 ? -8.181 14.804 -1.587 1.00 90.19 397 TYR A CA 1
ATOM 2915 C C . TYR A 1 397 ? -8.523 15.719 -2.753 1.00 90.19 397 TYR A C 1
ATOM 2917 O O . TYR A 1 397 ? -9.642 16.218 -2.876 1.00 90.19 397 TYR A O 1
ATOM 2925 N N . ARG A 1 398 ? -7.520 15.971 -3.593 1.00 90.31 398 ARG A N 1
ATOM 2926 C CA . ARG A 1 398 ? -7.638 16.867 -4.730 1.00 90.31 398 ARG A CA 1
ATOM 2927 C C . ARG A 1 398 ? -8.542 16.283 -5.796 1.00 90.31 398 ARG A C 1
ATOM 2929 O O . ARG A 1 398 ? -9.302 17.034 -6.394 1.00 90.31 398 ARG A O 1
ATOM 2936 N N . THR A 1 399 ? -8.428 14.976 -6.008 1.00 92.12 399 THR A N 1
ATOM 2937 C CA . THR A 1 399 ? -9.113 14.251 -7.079 1.00 92.12 399 THR A CA 1
ATOM 2938 C C . THR A 1 399 ? -10.449 13.660 -6.664 1.00 92.12 399 THR A C 1
ATOM 2940 O O . THR A 1 399 ? -11.271 13.378 -7.527 1.00 92.12 399 THR A O 1
ATOM 2943 N N . ARG A 1 400 ? -10.660 13.450 -5.358 1.00 91.81 400 ARG A N 1
ATOM 2944 C CA . ARG A 1 400 ? -11.772 12.674 -4.784 1.00 91.81 400 ARG A CA 1
ATOM 2945 C C . ARG A 1 400 ? -11.929 11.280 -5.401 1.00 91.81 400 ARG A C 1
ATOM 2947 O O . ARG A 1 400 ? -12.981 10.670 -5.266 1.00 91.81 400 ARG A O 1
ATOM 2954 N N . ASN A 1 401 ? -10.867 10.771 -6.022 1.00 94.56 401 ASN A N 1
ATOM 2955 C CA . ASN A 1 401 ? -10.851 9.516 -6.749 1.00 94.56 401 ASN A CA 1
ATOM 2956 C C . ASN A 1 401 ? -9.753 8.633 -6.156 1.00 94.56 401 ASN A C 1
ATOM 2958 O O . ASN A 1 401 ? -8.563 8.835 -6.405 1.00 94.56 401 ASN A O 1
ATOM 2962 N N . LEU A 1 402 ? -10.150 7.659 -5.336 1.00 96.31 402 LEU A N 1
ATOM 2963 C CA . LEU A 1 402 ? -9.191 6.777 -4.674 1.00 96.31 402 LEU A CA 1
ATOM 2964 C C . LEU A 1 402 ? -8.467 5.882 -5.686 1.00 96.31 402 LEU A C 1
ATOM 2966 O O . LEU A 1 402 ? -7.268 5.659 -5.566 1.00 96.31 402 LEU A O 1
ATOM 2970 N N . LEU A 1 403 ? -9.183 5.401 -6.706 1.00 97.88 403 LEU A N 1
ATOM 2971 C CA . LEU A 1 403 ? -8.639 4.495 -7.720 1.00 97.88 403 LEU A CA 1
ATOM 2972 C C . LEU A 1 403 ? -7.546 5.156 -8.569 1.00 97.88 403 LEU A C 1
ATOM 2974 O O . LEU A 1 403 ? -6.602 4.487 -8.982 1.00 97.88 403 LEU A O 1
ATOM 2978 N N . LEU A 1 404 ? -7.636 6.468 -8.793 1.00 97.12 404 LEU A N 1
ATOM 2979 C CA . LEU A 1 404 ? -6.582 7.245 -9.438 1.00 97.12 404 LEU A CA 1
ATOM 2980 C C . LEU A 1 404 ? -5.304 7.201 -8.601 1.00 97.12 404 LEU A C 1
ATOM 2982 O O . LEU A 1 404 ? -4.228 6.948 -9.140 1.00 97.12 404 LEU A O 1
ATOM 2986 N N . VAL A 1 405 ? -5.417 7.397 -7.285 1.00 97.88 405 VAL A N 1
ATOM 2987 C CA . VAL A 1 405 ? -4.266 7.316 -6.376 1.00 97.88 405 VAL A CA 1
ATOM 2988 C C . VAL A 1 405 ? -3.710 5.900 -6.320 1.00 97.88 405 VAL A C 1
ATOM 2990 O O . VAL A 1 405 ? -2.496 5.749 -6.360 1.00 97.88 405 VAL A O 1
ATOM 2993 N N . VAL A 1 406 ? -4.564 4.872 -6.327 1.00 98.50 406 VAL A N 1
ATOM 2994 C CA . VAL A 1 406 ? -4.129 3.468 -6.430 1.00 98.50 406 VAL A CA 1
ATOM 2995 C C . VAL A 1 406 ? -3.294 3.245 -7.689 1.00 98.50 406 VAL A C 1
ATOM 2997 O O . VAL A 1 406 ? -2.224 2.651 -7.602 1.00 98.50 406 VAL A O 1
ATOM 3000 N N . GLY A 1 407 ? -3.739 3.744 -8.846 1.00 97.75 407 GLY A N 1
ATOM 3001 C CA . GLY A 1 407 ? -2.991 3.627 -10.099 1.00 97.75 407 GLY A CA 1
ATOM 3002 C C . GLY A 1 407 ? -1.636 4.337 -10.049 1.00 97.75 407 GLY A C 1
ATOM 3003 O O . GLY A 1 407 ? -0.620 3.762 -10.428 1.00 97.75 407 GLY A O 1
ATOM 3004 N N . VAL A 1 408 ? -1.602 5.565 -9.528 1.00 96.81 408 VAL A N 1
ATOM 3005 C CA . VAL A 1 408 ? -0.362 6.344 -9.382 1.00 96.81 408 VAL A CA 1
ATOM 3006 C C . VAL A 1 408 ? 0.604 5.698 -8.384 1.00 96.81 408 VAL A C 1
ATOM 3008 O O . VAL A 1 408 ? 1.790 5.566 -8.673 1.00 96.81 408 VAL A O 1
ATOM 3011 N N . HIS A 1 409 ? 0.109 5.251 -7.231 1.00 98.00 409 HIS A N 1
ATOM 3012 C CA . HIS A 1 409 ? 0.898 4.538 -6.231 1.00 98.00 409 HIS A CA 1
ATOM 3013 C C . HIS A 1 409 ? 1.438 3.219 -6.801 1.00 98.00 409 HIS A C 1
ATOM 3015 O O . HIS A 1 409 ? 2.627 2.935 -6.667 1.00 98.00 409 HIS A O 1
ATOM 3021 N N . ALA A 1 410 ? 0.615 2.452 -7.520 1.00 98.25 410 ALA A N 1
ATOM 3022 C CA . ALA A 1 410 ? 1.062 1.227 -8.170 1.00 98.25 410 ALA A CA 1
ATOM 3023 C C . ALA A 1 410 ? 2.223 1.476 -9.143 1.00 98.25 410 ALA A C 1
ATOM 3025 O O . ALA A 1 410 ? 3.210 0.747 -9.093 1.00 98.25 410 ALA A O 1
ATOM 3026 N N . LEU A 1 411 ? 2.146 2.533 -9.958 1.00 96.88 411 LEU A N 1
ATOM 3027 C CA . LEU A 1 411 ? 3.212 2.914 -10.889 1.00 96.88 411 LEU A CA 1
ATOM 3028 C C . LEU A 1 411 ? 4.463 3.471 -10.196 1.00 96.88 411 LEU A C 1
ATOM 3030 O O . LEU A 1 411 ? 5.560 3.322 -10.723 1.00 96.88 411 LEU A O 1
ATOM 3034 N N . LEU A 1 412 ? 4.330 4.095 -9.023 1.00 94.00 412 LEU A N 1
ATOM 3035 C CA . LEU A 1 412 ? 5.483 4.531 -8.229 1.00 94.00 412 LEU A CA 1
ATOM 3036 C C . LEU A 1 412 ? 6.229 3.364 -7.592 1.00 94.00 412 LEU A C 1
ATOM 3038 O O . LEU A 1 412 ? 7.454 3.391 -7.522 1.00 94.00 412 LEU A O 1
ATOM 3042 N N . ASN A 1 413 ? 5.499 2.341 -7.148 1.00 94.06 413 ASN A N 1
ATOM 3043 C CA . ASN A 1 413 ? 6.107 1.122 -6.624 1.00 94.06 413 ASN A CA 1
ATOM 3044 C C . ASN A 1 413 ? 6.670 0.252 -7.747 1.00 94.06 413 ASN A C 1
ATOM 3046 O O . ASN A 1 413 ? 7.703 -0.391 -7.575 1.00 94.06 413 ASN A O 1
ATOM 3050 N N . TYR A 1 414 ? 5.970 0.202 -8.880 1.00 95.88 414 TYR A N 1
ATOM 3051 C CA . TYR A 1 414 ? 6.356 -0.593 -10.028 1.00 95.88 414 TYR A CA 1
ATOM 3052 C C . TYR A 1 414 ? 5.933 0.083 -11.345 1.00 95.88 414 TYR A C 1
ATOM 3054 O O . TYR A 1 414 ? 4.806 -0.111 -11.815 1.00 95.88 414 TYR A O 1
ATOM 3062 N N . PRO A 1 415 ? 6.831 0.842 -12.003 1.00 94.38 415 PRO A N 1
ATOM 3063 C CA . PRO A 1 415 ? 6.494 1.604 -13.208 1.00 94.38 415 PRO A CA 1
ATOM 3064 C C . PRO A 1 415 ? 6.166 0.727 -14.421 1.00 94.38 415 PRO A C 1
ATOM 3066 O O . PRO A 1 415 ? 5.703 1.245 -15.431 1.00 94.38 415 PRO A O 1
ATOM 3069 N N . THR A 1 416 ? 6.364 -0.596 -14.328 1.00 95.62 416 THR A N 1
ATOM 3070 C CA . THR A 1 416 ? 6.037 -1.567 -15.386 1.00 95.62 416 THR A CA 1
ATOM 3071 C C . THR A 1 416 ? 6.713 -1.201 -16.708 1.00 95.62 416 THR A C 1
ATOM 3073 O O . THR A 1 416 ? 6.068 -1.026 -17.743 1.00 95.62 416 THR A O 1
ATOM 3076 N N . VAL A 1 417 ? 8.035 -1.028 -16.660 1.00 95.31 417 VAL A N 1
ATOM 3077 C CA . VAL A 1 417 ? 8.827 -0.673 -17.839 1.00 95.31 417 VAL A CA 1
ATOM 3078 C C . VAL A 1 417 ? 8.929 -1.869 -18.770 1.00 95.31 417 VAL A C 1
ATOM 3080 O O . VAL A 1 417 ? 9.308 -2.961 -18.355 1.00 95.31 417 VAL A O 1
ATOM 3083 N N . VAL A 1 418 ? 8.605 -1.661 -20.044 1.00 96.50 418 VAL A N 1
ATOM 3084 C CA . VAL A 1 418 ? 8.788 -2.668 -21.104 1.00 96.50 418 VAL A CA 1
ATOM 3085 C C . VAL A 1 418 ? 10.131 -2.446 -21.801 1.00 96.50 418 VAL A C 1
ATOM 3087 O O . VAL A 1 418 ? 10.860 -3.394 -22.081 1.00 96.50 418 VAL A O 1
ATOM 3090 N N . LEU A 1 419 ? 10.458 -1.177 -22.048 1.00 95.00 419 LEU A N 1
ATOM 3091 C CA . LEU A 1 419 ? 11.611 -0.720 -22.819 1.00 95.00 419 LEU A CA 1
ATOM 3092 C C . LEU A 1 419 ? 12.308 0.451 -22.113 1.00 95.00 419 LEU A C 1
ATOM 3094 O O . LEU A 1 419 ? 11.646 1.407 -21.707 1.00 95.00 419 LEU A O 1
ATOM 3098 N N . GLY A 1 420 ? 13.636 0.423 -22.034 1.00 92.44 420 GLY A N 1
ATOM 3099 C CA . GLY A 1 420 ? 14.441 1.503 -21.457 1.00 92.44 420 GLY A CA 1
ATOM 3100 C C . GLY A 1 420 ? 14.695 1.358 -19.951 1.00 92.44 420 GLY A C 1
ATOM 3101 O O . GLY A 1 420 ? 14.852 0.253 -19.439 1.00 92.44 420 GLY A O 1
ATOM 3102 N N . SER A 1 421 ? 14.807 2.491 -19.249 1.00 88.25 421 SER A N 1
ATOM 3103 C CA . SER A 1 421 ? 15.288 2.555 -17.859 1.00 88.25 421 SER A CA 1
ATOM 3104 C C . SER A 1 421 ? 14.164 2.641 -16.820 1.00 88.25 421 SER A C 1
ATOM 3106 O O . SER A 1 421 ? 13.399 3.604 -16.799 1.00 88.25 421 SER A O 1
ATOM 3108 N N . GLU A 1 422 ? 14.137 1.688 -15.880 1.00 89.06 422 GLU A N 1
ATOM 3109 C CA . GLU A 1 422 ? 13.233 1.703 -14.716 1.00 89.06 422 GLU A CA 1
ATOM 3110 C C . GLU A 1 422 ? 13.405 2.960 -13.852 1.00 89.06 422 GLU A C 1
ATOM 3112 O O . GLU A 1 422 ? 12.419 3.533 -13.393 1.00 89.06 422 GLU A O 1
ATOM 3117 N N . ALA A 1 423 ? 14.637 3.451 -13.685 1.00 89.50 423 ALA A N 1
ATOM 3118 C CA . ALA A 1 423 ? 14.902 4.657 -12.902 1.00 89.50 423 ALA A CA 1
ATOM 3119 C C . ALA A 1 423 ? 14.278 5.910 -13.540 1.00 89.50 423 ALA A C 1
ATOM 3121 O O . ALA A 1 423 ? 13.686 6.734 -12.841 1.00 89.50 423 ALA A O 1
ATOM 3122 N N . VAL A 1 424 ? 14.369 6.037 -14.869 1.00 90.88 424 VAL A N 1
ATOM 3123 C CA . VAL A 1 424 ? 13.771 7.161 -15.610 1.00 90.88 424 VAL A CA 1
ATOM 3124 C C . VAL A 1 424 ? 12.251 7.109 -15.520 1.00 90.88 424 VAL A C 1
ATOM 3126 O O . VAL A 1 424 ? 11.624 8.139 -15.265 1.00 90.88 424 VAL A O 1
ATOM 3129 N N . ALA A 1 425 ? 11.656 5.924 -15.668 1.00 93.38 425 ALA A N 1
ATOM 3130 C CA . ALA A 1 425 ? 10.218 5.756 -15.516 1.00 93.38 425 ALA A CA 1
ATOM 3131 C C . ALA A 1 425 ? 9.756 6.150 -14.109 1.00 93.38 425 ALA A C 1
ATOM 3133 O O . ALA A 1 425 ? 8.855 6.975 -13.988 1.00 93.38 425 ALA A O 1
ATOM 3134 N N . SER A 1 426 ? 10.406 5.647 -13.053 1.00 91.00 426 SER A N 1
ATOM 3135 C CA . SER A 1 426 ? 10.064 5.974 -11.661 1.00 91.00 426 SER A CA 1
ATOM 3136 C C . SER A 1 426 ? 10.140 7.475 -11.376 1.00 91.00 426 SER A C 1
ATOM 3138 O O . SER A 1 426 ? 9.216 8.040 -10.788 1.00 91.00 426 SER A O 1
ATOM 3140 N N . LEU A 1 427 ? 11.199 8.150 -11.841 1.00 90.94 427 LEU A N 1
ATOM 3141 C CA . LEU A 1 427 ? 11.323 9.606 -11.722 1.00 90.94 427 LEU A CA 1
ATOM 3142 C C . LEU A 1 427 ? 10.210 10.327 -12.487 1.00 90.94 427 LEU A C 1
ATOM 3144 O O . LEU A 1 427 ? 9.590 11.241 -11.948 1.00 90.94 427 LEU A O 1
ATOM 3148 N N . THR A 1 428 ? 9.909 9.883 -13.709 1.00 92.75 428 THR A N 1
ATOM 3149 C CA . THR A 1 428 ? 8.845 10.469 -14.533 1.00 92.75 428 THR A CA 1
ATOM 3150 C C . THR A 1 428 ? 7.484 10.324 -13.859 1.00 92.75 428 THR A C 1
ATOM 3152 O O . THR A 1 428 ? 6.752 11.305 -13.749 1.00 92.75 428 THR A O 1
ATOM 3155 N N . VAL A 1 429 ? 7.154 9.139 -13.334 1.00 94.50 429 VAL A N 1
ATOM 3156 C CA . VAL A 1 429 ? 5.912 8.908 -12.583 1.00 94.50 429 VAL A CA 1
ATOM 3157 C C . VAL A 1 429 ? 5.858 9.816 -11.351 1.00 94.50 429 VAL A C 1
ATOM 3159 O O . VAL A 1 429 ? 4.832 10.457 -11.124 1.00 94.50 429 VAL A O 1
ATOM 3162 N N . ALA A 1 430 ? 6.944 9.943 -10.582 1.00 89.50 430 ALA A N 1
ATOM 3163 C CA . ALA A 1 430 ? 6.998 10.832 -9.419 1.00 89.50 430 ALA A CA 1
ATOM 3164 C C . ALA A 1 430 ? 6.763 12.300 -9.794 1.00 89.50 430 ALA A C 1
ATOM 3166 O O . ALA A 1 430 ? 5.925 12.970 -9.184 1.00 89.50 430 ALA A O 1
ATOM 3167 N N . THR A 1 431 ? 7.424 12.792 -10.843 1.00 90.75 431 THR A N 1
ATOM 3168 C CA . THR A 1 431 ? 7.227 14.155 -11.345 1.00 90.75 431 THR A CA 1
ATOM 3169 C C . THR A 1 431 ? 5.798 14.376 -11.834 1.00 90.75 431 THR A C 1
ATOM 3171 O O . THR A 1 431 ? 5.175 15.373 -11.467 1.00 90.75 431 THR A O 1
ATOM 3174 N N . LEU A 1 432 ? 5.238 13.440 -12.606 1.00 93.44 432 LEU A N 1
ATOM 3175 C CA . LEU A 1 432 ? 3.859 13.525 -13.088 1.00 93.44 432 LEU A CA 1
ATOM 3176 C C . LEU A 1 432 ? 2.845 13.469 -11.944 1.00 93.44 432 LEU A C 1
ATOM 3178 O O . LEU A 1 432 ? 1.838 14.163 -12.001 1.00 93.44 432 LEU A O 1
ATOM 3182 N N . SER A 1 433 ? 3.117 12.714 -10.881 1.00 90.12 433 SER A N 1
ATOM 3183 C CA . SER A 1 433 ? 2.262 12.651 -9.688 1.00 90.12 433 SER A CA 1
ATOM 3184 C C . SER A 1 433 ? 2.179 14.005 -8.981 1.00 90.12 433 SER A C 1
ATOM 3186 O O . SER A 1 433 ? 1.093 14.466 -8.626 1.00 90.12 433 SER A O 1
ATOM 3188 N N . LEU A 1 434 ? 3.322 14.682 -8.827 1.00 89.50 434 LEU A N 1
ATOM 3189 C CA . LEU A 1 434 ? 3.378 16.041 -8.284 1.00 89.50 434 LEU A CA 1
ATOM 3190 C C . LEU A 1 434 ? 2.712 17.051 -9.227 1.00 89.50 434 LEU A C 1
ATOM 3192 O O . LEU A 1 434 ? 1.965 17.919 -8.775 1.00 89.50 434 LEU A O 1
ATOM 3196 N N . ALA A 1 435 ? 2.922 16.915 -10.538 1.00 90.06 435 ALA A N 1
ATOM 3197 C CA . ALA A 1 435 ? 2.271 17.756 -11.536 1.00 90.06 435 ALA A CA 1
ATOM 3198 C C . ALA A 1 435 ? 0.745 17.581 -11.515 1.00 90.06 435 ALA A C 1
ATOM 3200 O O . ALA A 1 435 ? 0.023 18.575 -11.541 1.00 90.06 435 ALA A O 1
ATOM 3201 N N . LEU A 1 436 ? 0.244 16.347 -11.393 1.00 91.50 436 LEU A N 1
ATOM 3202 C CA . LEU A 1 436 ? -1.179 16.043 -11.240 1.00 91.50 436 LEU A CA 1
ATOM 3203 C C . LEU A 1 436 ? -1.749 16.720 -9.996 1.00 91.50 436 LEU A C 1
ATOM 3205 O O . LEU A 1 436 ? -2.791 17.359 -10.092 1.00 91.50 436 LEU A O 1
ATOM 3209 N N . LEU A 1 437 ? -1.053 16.661 -8.857 1.00 89.25 437 LEU A N 1
ATOM 3210 C CA . LEU A 1 437 ? -1.497 17.319 -7.625 1.00 89.25 437 LEU A CA 1
ATOM 3211 C C . LEU A 1 437 ? -1.725 18.833 -7.814 1.00 89.25 437 LEU A C 1
ATOM 3213 O O . LEU A 1 437 ? -2.695 19.387 -7.287 1.00 89.25 437 LEU A O 1
ATOM 3217 N N . VAL A 1 438 ? -0.861 19.497 -8.588 1.00 88.38 438 VAL A N 1
ATOM 3218 C CA . VAL A 1 438 ? -0.945 20.940 -8.864 1.00 88.38 438 VAL A CA 1
ATOM 3219 C C . VAL A 1 438 ? -1.962 21.255 -9.968 1.00 88.38 438 VAL A C 1
ATOM 3221 O O . VAL A 1 438 ? -2.772 22.173 -9.824 1.00 88.38 438 VAL A O 1
ATOM 3224 N N . ALA A 1 439 ? -1.945 20.496 -11.064 1.00 89.44 439 ALA A N 1
ATOM 3225 C CA . ALA A 1 439 ? -2.712 20.770 -12.279 1.00 89.44 439 ALA A CA 1
ATOM 3226 C C . ALA A 1 439 ? -4.156 20.247 -12.238 1.00 89.44 439 ALA A C 1
ATOM 3228 O O . ALA A 1 439 ? -4.990 20.725 -13.012 1.00 89.44 439 ALA A O 1
ATOM 3229 N N . TRP A 1 440 ? -4.482 19.315 -11.332 1.00 91.12 440 TRP A N 1
ATOM 3230 C CA . TRP A 1 440 ? -5.810 18.701 -11.226 1.00 91.12 440 TRP A CA 1
ATOM 3231 C C . TRP A 1 440 ? -7.001 19.668 -11.328 1.00 91.12 440 TRP A C 1
ATOM 3233 O O . TRP A 1 440 ? -7.860 19.423 -12.167 1.00 91.12 440 TRP A O 1
ATOM 3243 N N . PRO A 1 441 ? -7.084 20.790 -10.583 1.00 87.69 441 PRO A N 1
ATOM 3244 C CA . PRO A 1 441 ? -8.226 21.712 -10.692 1.00 87.69 441 PRO A CA 1
ATOM 3245 C C . PRO A 1 441 ? -8.447 22.283 -12.096 1.00 87.69 441 PRO A C 1
ATOM 3247 O O . PRO A 1 441 ? -9.563 22.662 -12.444 1.00 87.69 441 PRO A O 1
ATOM 3250 N N . ALA A 1 442 ? -7.391 22.401 -12.902 1.00 87.25 442 ALA A N 1
ATOM 3251 C CA . ALA A 1 442 ? -7.519 22.835 -14.284 1.00 87.25 442 ALA A CA 1
ATOM 3252 C C . ALA A 1 442 ? -7.978 21.691 -15.198 1.00 87.25 442 ALA A C 1
ATOM 3254 O O . ALA A 1 442 ? -8.752 21.943 -16.121 1.00 87.25 442 ALA A O 1
ATOM 3255 N N . LEU A 1 443 ? -7.526 20.463 -14.925 1.00 86.81 443 LEU A N 1
ATOM 3256 C CA . LEU A 1 443 ? -7.890 19.253 -15.665 1.00 86.81 443 LEU A CA 1
ATOM 3257 C C . LEU A 1 443 ? -9.337 18.827 -15.397 1.00 86.81 443 LEU A C 1
ATOM 3259 O O . LEU A 1 443 ? -10.059 18.513 -16.336 1.00 86.81 443 LEU A O 1
ATOM 3263 N N . GLU A 1 444 ? -9.780 18.891 -14.143 1.00 86.19 444 GLU A N 1
ATOM 3264 C CA . GLU A 1 444 ? -11.129 18.515 -13.708 1.00 86.19 444 GLU A CA 1
ATOM 3265 C C . GLU A 1 444 ? -12.210 19.302 -14.458 1.00 86.19 444 GLU A C 1
ATOM 3267 O O . GLU A 1 444 ? -13.190 18.725 -14.915 1.00 86.19 444 GLU A O 1
ATOM 3272 N N . ARG A 1 445 ? -11.983 20.600 -14.707 1.00 86.62 445 ARG A N 1
ATOM 3273 C CA . ARG A 1 445 ? -12.893 21.454 -15.496 1.00 86.62 445 ARG A CA 1
ATOM 3274 C C . ARG A 1 445 ? -13.068 21.015 -16.951 1.00 86.62 445 ARG A C 1
ATOM 3276 O O . ARG A 1 445 ? -13.981 21.494 -17.613 1.00 86.62 445 ARG A O 1
ATOM 3283 N N . ARG A 1 446 ? -12.166 20.180 -17.469 1.00 84.44 446 ARG A N 1
ATOM 3284 C CA . ARG A 1 446 ? -12.195 19.673 -18.848 1.00 84.44 446 ARG A CA 1
ATOM 3285 C C . ARG A 1 446 ? -12.777 18.266 -18.943 1.00 84.44 446 ARG A C 1
ATOM 3287 O O . ARG A 1 446 ? -12.997 17.793 -20.055 1.00 84.44 446 ARG A O 1
ATOM 3294 N N . LEU A 1 447 ? -12.993 17.585 -17.815 1.00 78.94 447 LEU A N 1
ATOM 3295 C CA . LEU A 1 447 ? -13.614 16.268 -17.820 1.00 78.94 447 LEU A CA 1
ATOM 3296 C C . LEU A 1 447 ? -15.109 16.415 -18.143 1.00 78.94 447 LEU A C 1
ATOM 3298 O O . LEU A 1 447 ? -15.755 17.317 -17.607 1.00 78.94 447 LEU A O 1
ATOM 3302 N N . PRO A 1 448 ? -15.675 15.547 -19.002 1.00 70.88 448 PRO A N 1
ATOM 3303 C CA . PRO A 1 448 ? -17.108 15.542 -19.255 1.00 70.88 448 PRO A CA 1
ATOM 3304 C C . PRO A 1 448 ? -17.856 15.354 -17.936 1.00 70.88 448 PRO A C 1
ATOM 3306 O O . PRO A 1 448 ? -17.634 14.363 -17.237 1.00 70.88 448 PRO A O 1
ATOM 3309 N N . THR A 1 449 ? -18.747 16.282 -17.587 1.00 62.00 449 THR A N 1
ATOM 3310 C CA . THR A 1 449 ? -19.684 16.033 -16.492 1.00 62.00 449 THR A CA 1
ATOM 3311 C C . THR A 1 449 ? -20.563 14.851 -16.886 1.00 62.00 449 THR A C 1
ATOM 3313 O O . THR A 1 449 ? -21.051 14.827 -18.023 1.00 62.00 449 THR A O 1
ATOM 3316 N N . PRO A 1 450 ? -20.772 13.863 -15.997 1.00 54.59 450 PRO A N 1
ATOM 3317 C CA . PRO A 1 450 ? -21.736 12.813 -16.275 1.00 54.59 450 PRO A CA 1
ATOM 3318 C C . PRO A 1 450 ? -23.085 13.471 -16.593 1.00 54.59 450 PRO A C 1
ATOM 3320 O O . PRO A 1 450 ? -23.402 14.510 -16.000 1.00 54.59 450 PRO A O 1
ATOM 3323 N N . PRO A 1 451 ? -23.861 12.924 -17.546 1.00 43.47 451 PRO A N 1
ATOM 3324 C CA . PRO A 1 451 ? -25.188 13.447 -17.815 1.00 43.47 451 PRO A CA 1
ATOM 3325 C C . PRO A 1 451 ? -25.952 13.458 -16.494 1.00 43.47 451 PRO A C 1
ATOM 3327 O O . PRO A 1 451 ? -26.031 12.433 -15.815 1.00 43.47 451 PRO A O 1
ATOM 3330 N N . SER A 1 452 ? -26.452 14.633 -16.106 1.00 45.59 452 SER A N 1
ATOM 3331 C CA . SER A 1 452 ? -27.386 14.753 -14.992 1.00 45.59 452 SER A CA 1
ATOM 3332 C C . SER A 1 452 ? -28.477 13.715 -15.207 1.00 45.59 452 SER A C 1
ATOM 3334 O O . SER A 1 452 ? -29.054 13.695 -16.300 1.00 45.59 452 SER A O 1
ATOM 3336 N N . GLU A 1 453 ? -28.742 12.859 -14.214 1.00 45.44 453 GLU A N 1
ATOM 3337 C CA . GLU A 1 453 ? -29.966 12.060 -14.210 1.00 45.44 453 GLU A CA 1
ATOM 3338 C C . GLU A 1 453 ? -31.100 13.029 -14.518 1.00 45.44 453 GLU A C 1
ATOM 3340 O O . GLU A 1 453 ? -31.328 13.999 -13.790 1.00 45.44 453 GLU A O 1
ATOM 3345 N N . GLY A 1 454 ? -31.672 12.856 -15.711 1.00 41.81 454 GLY A N 1
ATOM 3346 C CA . GLY A 1 454 ? -32.611 13.800 -16.269 1.00 41.81 454 GLY A CA 1
ATOM 3347 C C . GLY A 1 454 ? -33.724 14.022 -15.266 1.00 41.81 454 GLY A C 1
ATOM 3348 O O . GLY A 1 454 ? -34.186 13.082 -14.621 1.00 41.81 454 GLY A O 1
ATOM 3349 N N . THR A 1 455 ? -34.150 15.275 -15.162 1.00 42.38 455 THR A N 1
ATOM 3350 C CA . THR A 1 455 ? -35.501 15.647 -14.759 1.00 42.38 455 THR A CA 1
ATOM 3351 C C . THR A 1 455 ? -36.476 14.563 -15.200 1.00 42.38 455 THR A C 1
ATOM 3353 O O . THR A 1 455 ? -36.846 14.496 -16.375 1.00 42.38 455 THR A O 1
ATOM 3356 N N . ALA A 1 456 ? -36.854 13.694 -14.264 1.00 41.00 456 ALA A N 1
ATOM 3357 C CA . ALA A 1 456 ? -37.976 12.804 -14.432 1.00 41.00 456 ALA A CA 1
ATOM 3358 C C . ALA A 1 456 ? -39.179 13.719 -14.646 1.00 41.00 456 ALA A C 1
ATOM 3360 O O . ALA A 1 456 ? -39.660 14.384 -13.728 1.00 41.00 456 ALA A O 1
ATOM 3361 N N . THR A 1 457 ? -39.598 13.835 -15.901 1.00 41.97 457 THR A N 1
ATOM 3362 C CA . THR A 1 457 ? -40.866 14.447 -16.266 1.00 41.97 457 THR A CA 1
ATOM 3363 C C . THR A 1 457 ? -41.932 13.691 -15.472 1.00 41.97 457 THR A C 1
ATOM 3365 O O . THR A 1 457 ? -41.907 12.457 -15.489 1.00 41.97 457 THR A O 1
ATOM 3368 N N . PRO A 1 458 ? -42.832 14.360 -14.729 1.00 42.91 458 PRO A N 1
ATOM 3369 C CA . PRO A 1 458 ? -43.871 13.661 -13.993 1.00 42.91 458 PRO A CA 1
ATOM 3370 C C . PRO A 1 458 ? -44.795 13.004 -15.019 1.00 42.91 458 PRO A C 1
ATOM 3372 O O . PRO A 1 458 ? -45.650 13.651 -15.619 1.00 42.91 458 PRO A O 1
ATOM 3375 N N . THR A 1 459 ? -44.590 11.713 -15.269 1.00 42.09 459 THR A N 1
ATOM 3376 C CA . THR A 1 459 ? -45.539 10.900 -16.020 1.00 42.09 459 THR A CA 1
ATOM 3377 C C . THR A 1 459 ? -46.846 10.915 -15.240 1.00 42.09 459 THR A C 1
ATOM 3379 O O . THR A 1 459 ? -46.871 10.509 -14.075 1.00 42.09 459 THR A O 1
ATOM 3382 N N . GLY A 1 460 ? -47.893 11.447 -15.873 1.00 44.06 460 GLY A N 1
ATOM 3383 C CA . GLY A 1 460 ? -49.234 11.590 -15.317 1.00 44.06 460 GLY A CA 1
ATOM 3384 C C . GLY A 1 460 ? -49.856 10.273 -14.830 1.00 44.06 460 GLY A C 1
ATOM 3385 O O . GLY A 1 460 ? -49.278 9.194 -14.990 1.00 44.06 460 GLY A O 1
ATOM 3386 N N . PRO A 1 461 ? -51.040 10.353 -14.200 1.00 47.09 461 PRO A N 1
ATOM 3387 C CA . PRO A 1 461 ? -51.643 9.224 -13.506 1.00 47.09 461 PRO A CA 1
ATOM 3388 C C . PRO A 1 461 ? -51.920 8.072 -14.478 1.00 47.09 461 PRO A C 1
ATOM 3390 O O . PRO A 1 461 ? -52.582 8.248 -15.500 1.00 47.09 461 PRO A O 1
ATOM 3393 N N . ARG A 1 462 ? -51.416 6.877 -14.146 1.00 39.91 462 ARG A N 1
ATOM 3394 C CA . ARG A 1 462 ? -51.744 5.643 -14.871 1.00 39.91 462 ARG A CA 1
ATOM 3395 C C . ARG A 1 462 ? -53.241 5.337 -14.708 1.00 39.91 462 ARG A C 1
ATOM 3397 O O . ARG A 1 462 ? -53.728 5.401 -13.575 1.00 39.91 462 ARG A O 1
ATOM 3404 N N . PRO A 1 463 ? -53.967 4.969 -15.778 1.00 42.62 463 PRO A N 1
ATOM 3405 C CA . PRO A 1 463 ? -55.323 4.467 -15.638 1.00 42.62 463 PRO A CA 1
ATOM 3406 C C . PRO A 1 463 ? -55.284 3.105 -14.941 1.00 42.62 463 PRO A C 1
ATOM 3408 O O . PRO A 1 463 ? -54.413 2.276 -15.210 1.00 42.62 463 PRO A O 1
ATOM 3411 N N . ARG A 1 464 ? -56.224 2.900 -14.017 1.00 43.28 464 ARG A N 1
ATOM 3412 C CA . ARG A 1 464 ? -56.513 1.583 -13.452 1.00 43.28 464 ARG A CA 1
ATOM 3413 C C . ARG A 1 464 ? -57.217 0.756 -14.525 1.00 43.28 464 ARG A C 1
ATOM 3415 O O . ARG A 1 464 ? -58.270 1.180 -14.998 1.00 43.28 464 ARG A O 1
ATOM 3422 N N . VAL A 1 465 ? -56.649 -0.399 -14.853 1.00 46.66 465 VAL A N 1
ATOM 3423 C CA . VAL A 1 465 ? -57.368 -1.563 -15.384 1.00 46.66 465 VAL A CA 1
ATOM 3424 C C . VAL A 1 465 ? -56.936 -2.752 -14.549 1.00 46.66 465 VAL A C 1
ATOM 3426 O O . VAL A 1 465 ? -55.704 -2.882 -14.349 1.00 46.66 465 VAL A O 1
#

Radius of gyration: 31.16 Å; chains: 1; bounding box: 109×70×77 Å

Organism: NCBI:txid3031998

Sequence (465 aa):
MIDPALPLQVTRTGETAQVLAVLATFLLSALLGLVIARKAYQGYRRNASRPMLYLAAGIVLLTAVPAVLSLFLSTFTALPNYLVVVTTNGAELLGLVAIAYSLYGRFEPAEGAAERPVPRGPWCPRVGCRRRPATGSPRRICLPPDCTTLQGKVMPARAIRDGMVRPSPSERIRSPGPSVPDHAVPTSGPFLALVVAVAAGLTVGGWALVTRTSVRAALLDPVATATAGLLQPTLLVYAVFALVVGTLLRTRGLGPRAVGLQREDVRVALGVGLGVWVVAQAASVVVALVTVGSVPLSATLVAGGAGTLFGLLLAQVFGNALYEEALYRGFLLSTFHARFVSTGRSRPFLAALVLSQTVFALVHLPSRLVDGVVGMSLAANLALVLVSGLAFALLYYRTRNLLLVVGVHALLNYPTVVLGSEAVASLTVATLSLALLVAWPALERRLPTPPSEGTATPTGPRPRV